Protein AF-0000000087757256 (afdb_homodimer)

InterPro domains:
  IPR009453 IMP-specific 5-nucleotidase [PF06437] (31-368)
  IPR009453 IMP-specific 5-nucleotidase [PTHR28213] (2-375)
  IPR036412 HAD-like superfamily [SSF56784] (108-364)

Structure (mmCIF, N/CA/C/O backbone):
data_AF-0000000087757256-model_v1
#
loop_
_entity.id
_entity.type
_entity.pdbx_description
1 polymer "IMP-specific 5'-nucleotidase 1"
#
loop_
_atom_site.group_PDB
_atom_site.id
_atom_site.type_symbol
_atom_site.label_atom_id
_atom_site.label_alt_id
_atom_site.label_comp_id
_atom_site.label_asym_id
_atom_site.label_entity_id
_atom_site.label_seq_id
_atom_site.pdbx_PDB_ins_code
_atom_site.Cartn_x
_atom_site.Cartn_y
_atom_site.Cartn_z
_atom_site.occupancy
_atom_site.B_iso_or_equiv
_atom_site.auth_seq_id
_atom_site.auth_comp_id
_atom_site.auth_asym_id
_atom_site.auth_atom_id
_atom_site.pdbx_PDB_model_num
ATOM 1 N N . MET A 1 1 ? 1.697 1.967 -8.375 1 76.5 1 MET A N 1
ATOM 2 C CA . MET A 1 1 ? 2.645 1.286 -7.496 1 76.5 1 MET A CA 1
ATOM 3 C C . MET A 1 1 ? 3.314 0.121 -8.219 1 76.5 1 MET A C 1
ATOM 5 O O . MET A 1 1 ? 2.684 -0.554 -9.039 1 76.5 1 MET A O 1
ATOM 9 N N . LEU A 1 2 ? 4.492 -0.036 -7.902 1 82.75 2 LEU A N 1
ATOM 10 C CA . LEU A 1 2 ? 5.289 -1.054 -8.578 1 82.75 2 LEU A CA 1
ATOM 11 C C . LEU A 1 2 ? 4.734 -2.447 -8.312 1 82.75 2 LEU A C 1
ATOM 13 O O . LEU A 1 2 ? 4.957 -3.373 -9.094 1 82.75 2 LEU A O 1
ATOM 17 N N . LYS A 1 3 ? 3.896 -2.562 -7.285 1 86.88 3 LYS A N 1
ATOM 18 C CA . LYS A 1 3 ? 3.355 -3.869 -6.922 1 86.88 3 LYS A CA 1
ATOM 19 C C . LYS A 1 3 ? 1.972 -4.082 -7.527 1 86.88 3 LYS A C 1
ATOM 21 O O . LYS A 1 3 ? 1.362 -5.137 -7.344 1 86.88 3 LYS A O 1
ATOM 26 N N . GLU A 1 4 ? 1.447 -3.105 -8.211 1 88.75 4 GLU A N 1
ATOM 27 C CA . GLU A 1 4 ? 0.13 -3.16 -8.836 1 88.75 4 GLU A CA 1
ATOM 28 C C . GLU A 1 4 ? 0.219 -2.891 -10.336 1 88.75 4 GLU A C 1
ATOM 30 O O . GLU A 1 4 ? -0.291 -1.879 -10.82 1 88.75 4 GLU A O 1
ATOM 35 N N . GLU A 1 5 ? 0.772 -3.854 -11.031 1 91.31 5 GLU A N 1
ATOM 36 C CA . GLU A 1 5 ? 0.912 -3.75 -12.484 1 91.31 5 GLU A CA 1
ATOM 37 C C . GLU A 1 5 ? 0.372 -4.996 -13.18 1 91.31 5 GLU A C 1
ATOM 39 O O . GLU A 1 5 ? 0.891 -6.098 -12.977 1 91.31 5 GLU A O 1
ATOM 44 N N . ASP A 1 6 ? -0.643 -4.797 -13.953 1 94.62 6 ASP A N 1
ATOM 45 C CA . ASP A 1 6 ? -1.236 -5.859 -14.758 1 94.62 6 ASP A CA 1
ATOM 46 C C . ASP A 1 6 ? -1.97 -5.285 -15.969 1 94.62 6 ASP A C 1
ATOM 48 O O . ASP A 1 6 ? -2.92 -4.516 -15.812 1 94.62 6 ASP A O 1
ATOM 52 N N . PRO A 1 7 ? -1.624 -5.676 -17.172 1 94.12 7 PRO A N 1
ATOM 53 C CA . PRO A 1 7 ? -2.186 -5.055 -18.375 1 94.12 7 PRO A CA 1
ATOM 54 C C . PRO A 1 7 ? -3.701 -5.211 -18.469 1 94.12 7 PRO A C 1
ATOM 56 O O . PRO A 1 7 ? -4.391 -4.301 -18.938 1 94.12 7 PRO A O 1
ATOM 59 N N . LEU A 1 8 ? -4.238 -6.312 -18.062 1 96.31 8 LEU A N 1
ATOM 60 C CA . LEU A 1 8 ? -5.68 -6.531 -18.156 1 96.31 8 LEU A CA 1
ATOM 61 C C . LEU A 1 8 ? -6.418 -5.656 -17.141 1 96.31 8 LEU A C 1
ATOM 63 O O . LEU A 1 8 ? -7.41 -5.008 -17.484 1 96.31 8 LEU A O 1
ATOM 67 N N . ILE A 1 9 ? -5.961 -5.637 -15.906 1 96.75 9 ILE A N 1
ATOM 68 C CA . ILE A 1 9 ? -6.59 -4.832 -14.867 1 96.75 9 ILE A CA 1
ATOM 69 C C . ILE A 1 9 ? -6.492 -3.354 -15.234 1 96.75 9 ILE A C 1
ATOM 71 O O . ILE A 1 9 ? -7.457 -2.604 -15.07 1 96.75 9 ILE A O 1
ATOM 75 N N . GLU A 1 10 ? -5.332 -2.988 -15.727 1 94.62 10 GLU A N 1
ATOM 76 C CA . GLU A 1 10 ? -5.121 -1.604 -16.141 1 94.62 10 GLU A CA 1
ATOM 77 C C . GLU A 1 10 ? -6.047 -1.22 -17.281 1 94.62 10 GLU A C 1
ATOM 79 O O . GLU A 1 10 ? -6.574 -0.106 -17.312 1 94.62 10 GLU A O 1
ATOM 84 N N . LEU A 1 11 ? -6.234 -2.098 -18.234 1 94.75 11 LEU A N 1
ATOM 85 C CA . LEU A 1 11 ? -7.145 -1.856 -19.359 1 94.75 11 LEU A CA 1
ATOM 86 C C . LEU A 1 11 ? -8.57 -1.649 -18.859 1 94.75 11 LEU A C 1
ATOM 88 O O . LEU A 1 11 ? -9.258 -0.721 -19.297 1 94.75 11 LEU A O 1
ATOM 92 N N . ILE A 1 12 ? -9.023 -2.494 -17.953 1 96.06 12 ILE A N 1
ATOM 93 C CA . ILE A 1 12 ? -10.375 -2.41 -17.406 1 96.06 12 ILE A CA 1
ATOM 94 C C . ILE A 1 12 ? -10.555 -1.072 -16.688 1 96.06 12 ILE A C 1
ATOM 96 O O . ILE A 1 12 ? -11.555 -0.381 -16.906 1 96.06 12 ILE A O 1
ATOM 100 N N . ARG A 1 13 ? -9.609 -0.744 -15.906 1 94.06 13 ARG A N 1
ATOM 101 C CA . ARG A 1 13 ? -9.68 0.512 -15.164 1 94.06 13 ARG A CA 1
ATOM 102 C C . ARG A 1 13 ? -9.719 1.705 -16.109 1 94.06 13 ARG A C 1
ATOM 104 O O . ARG A 1 13 ? -10.461 2.664 -15.883 1 94.06 13 ARG A O 1
ATOM 111 N N . GLU A 1 14 ? -8.898 1.654 -17.156 1 92.06 14 GLU A N 1
ATOM 112 C CA . GLU A 1 14 ? -8.852 2.729 -18.141 1 92.06 14 GLU A CA 1
ATOM 113 C C . GLU A 1 14 ? -10.203 2.898 -18.828 1 92.06 14 GLU A C 1
ATOM 115 O O . GLU A 1 14 ? -10.648 4.023 -19.047 1 92.06 14 GLU A O 1
ATOM 120 N N . TRP A 1 15 ? -10.766 1.823 -19.156 1 93 15 TRP A N 1
ATOM 121 C CA . TRP A 1 15 ? -12.039 1.865 -19.859 1 93 15 TRP A CA 1
ATOM 122 C C . TRP A 1 15 ? -13.148 2.365 -18.938 1 93 15 TRP A C 1
ATOM 124 O O . TRP A 1 15 ? -14.102 3.004 -19.406 1 93 15 TRP A O 1
ATOM 134 N N . ILE A 1 16 ? -13.031 2.137 -17.656 1 92.5 16 ILE A N 1
ATOM 135 C CA . ILE A 1 16 ? -14.016 2.602 -16.688 1 92.5 16 ILE A CA 1
ATOM 136 C C . ILE A 1 16 ? -13.859 4.105 -16.484 1 92.5 16 ILE A C 1
ATOM 138 O O . ILE A 1 16 ? -14.852 4.836 -16.422 1 92.5 16 ILE A O 1
ATOM 142 N N . MET A 1 17 ? -12.609 4.539 -16.359 1 87 17 MET A N 1
ATOM 143 C CA . MET A 1 17 ? -12.336 5.934 -16.031 1 87 17 MET A CA 1
ATOM 144 C C . MET A 1 17 ? -12.5 6.82 -17.25 1 87 17 MET A C 1
ATOM 146 O O . MET A 1 17 ? -12.844 8 -17.141 1 87 17 MET A O 1
ATOM 150 N N . ALA A 1 18 ? -11.898 6.508 -18.375 1 74.5 18 ALA A N 1
ATOM 151 C CA . ALA A 1 18 ? -12.039 7.281 -19.609 1 74.5 18 ALA A CA 1
ATOM 152 C C . ALA A 1 18 ? -12.883 6.531 -20.625 1 74.5 18 ALA A C 1
ATOM 154 O O . ALA A 1 18 ? -12.453 5.516 -21.188 1 74.5 18 ALA A O 1
ATOM 155 N N . PRO A 1 19 ? -14.148 6.758 -20.641 1 54.19 19 PRO A N 1
ATOM 156 C CA . PRO A 1 19 ? -14.953 5.941 -21.547 1 54.19 19 PRO A CA 1
ATOM 157 C C . PRO A 1 19 ? -14.359 5.863 -22.953 1 54.19 19 PRO A C 1
ATOM 159 O O . PRO A 1 19 ? -13.703 6.809 -23.391 1 54.19 19 PRO A O 1
ATOM 162 N N . ILE A 1 20 ? -14.172 4.633 -23.5 1 50.84 20 ILE A N 1
ATOM 163 C CA . ILE A 1 20 ? -13.523 4.254 -24.75 1 50.84 20 ILE A CA 1
ATOM 164 C C . ILE A 1 20 ? -13.672 5.383 -25.766 1 50.84 20 ILE A C 1
ATOM 166 O O . ILE A 1 20 ? -12.688 5.828 -26.359 1 50.84 20 ILE A O 1
ATOM 170 N N . ASP A 1 21 ? -14.555 5.316 -26.719 1 45.75 21 ASP A N 1
ATOM 171 C CA . ASP A 1 21 ? -14.719 6.203 -27.859 1 45.75 21 ASP A CA 1
ATOM 172 C C . ASP A 1 21 ? -15.5 7.461 -27.484 1 45.75 21 ASP A C 1
ATOM 174 O O . ASP A 1 21 ? -16.734 7.441 -27.422 1 45.75 21 ASP A O 1
ATOM 178 N N . GLU A 1 22 ? -14.805 8.391 -26.875 1 46.22 22 GLU A N 1
ATOM 179 C CA . GLU A 1 22 ? -15.469 9.688 -26.734 1 46.22 22 GLU A CA 1
ATOM 180 C C . GLU A 1 22 ? -16.156 10.094 -28.031 1 46.22 22 GLU A C 1
ATOM 182 O O . GLU A 1 22 ? -17.172 10.789 -28 1 46.22 22 GLU A O 1
ATOM 187 N N . SER A 1 23 ? -15.516 9.844 -29.141 1 44.19 23 SER A N 1
ATOM 188 C CA . SER A 1 23 ? -16.141 10.312 -30.375 1 44.19 23 SER A CA 1
ATOM 189 C C . SER A 1 23 ? -17.578 9.805 -30.484 1 44.19 23 SER A C 1
ATOM 191 O O . SER A 1 23 ? -18.375 10.352 -31.25 1 44.19 23 SER A O 1
ATOM 193 N N . ALA A 1 24 ? -17.688 8.57 -30.062 1 40.72 24 ALA A N 1
ATOM 194 C CA . ALA A 1 24 ? -19.031 8.055 -30.312 1 40.72 24 ALA A CA 1
ATOM 195 C C . ALA A 1 24 ? -20 8.469 -29.203 1 40.72 24 ALA A C 1
ATOM 197 O O . ALA A 1 24 ? -21.188 8.164 -29.281 1 40.72 24 ALA A O 1
ATOM 198 N N . GLY A 1 25 ? -19.578 9.156 -28.234 1 45.22 25 GLY A N 1
ATOM 199 C CA . GLY A 1 25 ? -20.5 9.609 -27.203 1 45.22 25 GLY A CA 1
ATOM 200 C C . GLY A 1 25 ? -20.922 8.508 -26.25 1 45.22 25 GLY A C 1
ATOM 201 O O . GLY A 1 25 ? -21.828 8.695 -25.438 1 45.22 25 GLY A O 1
ATOM 202 N N . LEU A 1 26 ? -20.641 7.289 -26.531 1 48.38 26 LEU A N 1
ATOM 203 C CA . LEU A 1 26 ? -21.266 6.242 -25.734 1 48.38 26 LEU A CA 1
ATOM 204 C C . LEU A 1 26 ? -20.406 5.914 -24.516 1 48.38 26 LEU A C 1
ATOM 206 O O . LEU A 1 26 ? -19.312 5.379 -24.641 1 48.38 26 LEU A O 1
ATOM 210 N N . GLN A 1 27 ? -20.453 6.633 -23.359 1 62.16 27 GLN A N 1
ATOM 211 C CA . GLN A 1 27 ? -19.812 6.309 -22.078 1 62.16 27 GLN A CA 1
ATOM 212 C C . GLN A 1 27 ? -20.375 5.004 -21.516 1 62.16 27 GLN A C 1
ATOM 214 O O . GLN A 1 27 ? -21.562 4.91 -21.188 1 62.16 27 GLN A O 1
ATOM 219 N N . LEU A 1 28 ? -19.5 3.939 -21.641 1 77.75 28 LEU A N 1
ATOM 220 C CA . LEU A 1 28 ? -19.922 2.672 -21.062 1 77.75 28 LEU A CA 1
ATOM 221 C C . LEU A 1 28 ? -19.984 2.77 -19.531 1 77.75 28 LEU A C 1
ATOM 223 O O . LEU A 1 28 ? -19.172 3.457 -18.922 1 77.75 28 LEU A O 1
ATOM 227 N N . THR A 1 29 ? -21.016 2.219 -19.078 1 86.62 29 THR A N 1
ATOM 228 C CA . THR A 1 29 ? -21.109 2.066 -17.625 1 86.62 29 THR A CA 1
ATOM 229 C C . THR A 1 29 ? -20.094 1.041 -17.125 1 86.62 29 THR A C 1
ATOM 231 O O . THR A 1 29 ? -19.516 0.292 -17.922 1 86.62 29 THR A O 1
ATOM 234 N N . ILE A 1 30 ? -19.812 1.044 -15.914 1 91.69 30 ILE A N 1
ATOM 235 C CA . ILE A 1 30 ? -18.891 0.099 -15.281 1 91.69 30 ILE A CA 1
ATOM 236 C C . ILE A 1 30 ? -19.312 -1.329 -15.633 1 91.69 30 ILE A C 1
ATOM 238 O O . ILE A 1 30 ? -18.469 -2.143 -16.031 1 91.69 30 ILE A O 1
ATOM 242 N N . MET A 1 31 ? -20.641 -1.58 -15.57 1 93 31 MET A N 1
ATOM 243 C CA . MET A 1 31 ? -21.156 -2.92 -15.844 1 93 31 MET A CA 1
ATOM 244 C C . MET A 1 31 ? -20.953 -3.295 -17.312 1 93 31 MET A C 1
ATOM 246 O O . MET A 1 31 ? -20.641 -4.445 -17.625 1 93 31 MET A O 1
ATOM 250 N N . GLU A 1 32 ? -21.094 -2.363 -18.156 1 93.75 32 GLU A N 1
ATOM 251 C CA . GLU A 1 32 ? -20.906 -2.611 -19.594 1 93.75 32 GLU A CA 1
ATOM 252 C C . GLU A 1 32 ? -19.453 -2.912 -19.906 1 93.75 32 GLU A C 1
ATOM 254 O O . GLU A 1 32 ? -19.156 -3.715 -20.797 1 93.75 32 GLU A O 1
ATOM 259 N N . VAL A 1 33 ? -18.578 -2.225 -19.25 1 95.19 33 VAL A N 1
ATOM 260 C CA . VAL A 1 33 ? -17.156 -2.494 -19.438 1 95.19 33 VAL A CA 1
ATOM 261 C C . VAL A 1 33 ? -16.844 -3.941 -19.062 1 95.19 33 VAL A C 1
ATOM 263 O O . VAL A 1 33 ? -16.203 -4.664 -19.828 1 95.19 33 VAL A O 1
ATOM 266 N N . PHE A 1 34 ? -17.359 -4.406 -17.953 1 97.25 34 PHE A N 1
ATOM 267 C CA . PHE A 1 34 ? -17.109 -5.773 -17.516 1 97.25 34 PHE A CA 1
ATOM 268 C C . PHE A 1 34 ? -17.734 -6.773 -18.469 1 97.25 34 PHE A C 1
ATOM 270 O O . PHE A 1 34 ? -17.172 -7.84 -18.734 1 97.25 34 PHE A O 1
ATOM 277 N N . ALA A 1 35 ? -18.938 -6.445 -18.969 1 97.19 35 ALA A N 1
ATOM 278 C CA . ALA A 1 35 ? -19.594 -7.316 -19.953 1 97.19 35 ALA A CA 1
ATOM 279 C C . ALA A 1 35 ? -18.75 -7.445 -21.219 1 97.19 35 ALA A C 1
ATOM 281 O O . ALA A 1 35 ? -18.609 -8.539 -21.766 1 97.19 35 ALA A O 1
ATOM 282 N N . LEU A 1 36 ? -18.266 -6.309 -21.656 1 96.25 36 LEU A N 1
ATOM 283 C CA . LEU A 1 36 ? -17.406 -6.305 -22.828 1 96.25 36 LEU A CA 1
ATOM 284 C C . LEU A 1 36 ? -16.141 -7.113 -22.594 1 96.25 36 LEU A C 1
ATOM 286 O O . LEU A 1 36 ? -15.711 -7.883 -23.453 1 96.25 36 LEU A O 1
ATOM 290 N N . VAL A 1 37 ? -15.5 -6.949 -21.5 1 97 37 VAL A N 1
ATOM 291 C CA . VAL A 1 37 ? -14.273 -7.656 -21.141 1 97 37 VAL A CA 1
ATOM 292 C C . VAL A 1 37 ? -14.547 -9.156 -21.078 1 97 37 VAL A C 1
ATOM 294 O O . VAL A 1 37 ? -13.727 -9.969 -21.516 1 97 37 VAL A O 1
ATOM 297 N N . GLU A 1 38 ? -15.672 -9.523 -20.438 1 98.12 38 GLU A N 1
ATOM 298 C CA . GLU A 1 38 ? -16.062 -10.93 -20.406 1 98.12 38 GLU A CA 1
ATOM 299 C C . GLU A 1 38 ? -16.094 -11.523 -21.812 1 98.12 38 GLU A C 1
ATOM 301 O O . GLU A 1 38 ? -15.562 -12.609 -22.047 1 98.12 38 GLU A O 1
ATOM 306 N N . GLU A 1 39 ? -16.75 -10.789 -22.703 1 97.56 39 GLU A N 1
ATOM 307 C CA . GLU A 1 39 ? -16.844 -11.242 -24.094 1 97.56 39 GLU A CA 1
ATOM 308 C C . GLU A 1 39 ? -15.453 -11.422 -24.703 1 97.56 39 GLU A C 1
ATOM 310 O O . GLU A 1 39 ? -15.18 -12.438 -25.328 1 97.56 39 GLU A O 1
ATOM 315 N N . MET A 1 40 ? -14.625 -10.523 -24.469 1 96.94 40 MET A N 1
ATOM 316 C CA . MET A 1 40 ? -13.289 -10.555 -25.062 1 96.94 40 MET A CA 1
ATOM 317 C C . MET A 1 40 ? -12.461 -11.68 -24.453 1 96.94 40 MET A C 1
ATOM 319 O O . MET A 1 40 ? -11.727 -12.359 -25.172 1 96.94 40 MET A O 1
ATOM 323 N N . ILE A 1 41 ? -12.539 -11.906 -23.156 1 97.38 41 ILE A N 1
ATOM 324 C CA . ILE A 1 41 ? -11.82 -12.984 -22.484 1 97.38 41 ILE A CA 1
ATOM 325 C C . ILE A 1 41 ? -12.273 -14.328 -23.047 1 97.38 41 ILE A C 1
ATOM 327 O O . ILE A 1 41 ? -11.445 -15.18 -23.391 1 97.38 41 ILE A O 1
ATOM 331 N N . ASN A 1 42 ? -13.562 -14.5 -23.156 1 97.62 42 ASN A N 1
ATOM 332 C CA . ASN A 1 42 ? -14.102 -15.781 -23.594 1 97.62 42 ASN A CA 1
ATOM 333 C C . ASN A 1 42 ? -13.812 -16.047 -25.062 1 97.62 42 ASN A C 1
ATOM 335 O O . ASN A 1 42 ? -13.617 -17.188 -25.469 1 97.62 42 ASN A O 1
ATOM 339 N N . GLU A 1 43 ? -13.773 -14.984 -25.844 1 96.81 43 GLU A N 1
ATOM 340 C CA . GLU A 1 43 ? -13.297 -15.125 -27.219 1 96.81 43 GLU A CA 1
ATOM 341 C C . GLU A 1 43 ? -11.836 -15.562 -27.25 1 96.81 43 GLU A C 1
ATOM 343 O O . GLU A 1 43 ? -11.453 -16.406 -28.062 1 96.81 43 GLU A O 1
ATOM 348 N N . HIS A 1 44 ? -11.055 -15.023 -26.406 1 96 44 HIS A N 1
ATOM 349 C CA . HIS A 1 44 ? -9.633 -15.328 -26.328 1 96 44 HIS A CA 1
ATOM 350 C C . HIS A 1 44 ? -9.398 -16.797 -25.969 1 96 44 HIS A C 1
ATOM 352 O O . HIS A 1 44 ? -8.461 -17.422 -26.469 1 96 44 HIS A O 1
ATOM 358 N N . VAL A 1 45 ? -10.227 -17.297 -25.062 1 94.94 45 VAL A N 1
ATOM 359 C CA . VAL A 1 45 ? -10.125 -18.688 -24.641 1 94.94 45 VAL A CA 1
ATOM 360 C C . VAL A 1 45 ? -10.242 -19.609 -25.844 1 94.94 45 VAL A C 1
ATOM 362 O O . VAL A 1 45 ? -9.57 -20.641 -25.922 1 94.94 45 VAL A O 1
ATOM 365 N N . THR A 1 46 ? -11.047 -19.203 -26.859 1 93 46 THR A N 1
ATOM 366 C CA . THR A 1 46 ? -11.281 -20.031 -28.031 1 93 46 THR A CA 1
ATOM 367 C C . THR A 1 46 ? -10.398 -19.594 -29.188 1 93 46 THR A C 1
ATOM 369 O O . THR A 1 46 ? -10.609 -20.016 -30.328 1 93 46 THR A O 1
ATOM 372 N N . GLY A 1 47 ? -9.477 -18.656 -28.969 1 90.25 47 GLY A N 1
ATOM 373 C CA . GLY A 1 47 ? -8.5 -18.281 -29.984 1 90.25 47 GLY A CA 1
ATOM 374 C C . GLY A 1 47 ? -8.852 -16.984 -30.703 1 90.25 47 GLY A C 1
ATOM 375 O O . GLY A 1 47 ? -8.25 -16.656 -31.719 1 90.25 47 GLY A O 1
ATOM 376 N N . GLY A 1 48 ? -9.797 -16.188 -30.203 1 89.81 48 GLY A N 1
ATOM 377 C CA . GLY A 1 48 ? -10.172 -14.906 -30.797 1 89.81 48 GLY A CA 1
ATOM 378 C C . GLY A 1 48 ? -9.109 -13.836 -30.625 1 89.81 48 GLY A C 1
ATOM 379 O O . GLY A 1 48 ? -8.398 -13.805 -29.609 1 89.81 48 GLY A O 1
ATOM 380 N N . PRO A 1 49 ? -9.078 -12.898 -31.5 1 91.12 49 PRO A N 1
ATOM 381 C CA . PRO A 1 49 ? -7.965 -11.945 -31.547 1 91.12 49 PRO A CA 1
ATOM 382 C C . PRO A 1 49 ? -8.266 -10.656 -30.781 1 91.12 49 PRO A C 1
ATOM 384 O O . PRO A 1 49 ? -7.359 -9.852 -30.531 1 91.12 49 PRO A O 1
ATOM 387 N N . ARG A 1 50 ? -9.461 -10.266 -30.406 1 92.88 50 ARG A N 1
ATOM 388 C CA . ARG A 1 50 ? -9.859 -8.945 -29.938 1 92.88 50 ARG A CA 1
ATOM 389 C C . ARG A 1 50 ? -9.055 -8.539 -28.703 1 92.88 50 ARG A C 1
ATOM 391 O O . ARG A 1 50 ? -8.57 -7.41 -28.609 1 92.88 50 ARG A O 1
ATOM 398 N N . LEU A 1 51 ? -8.914 -9.484 -27.734 1 94.81 51 LEU A N 1
ATOM 399 C CA . LEU A 1 51 ? -8.18 -9.164 -26.516 1 94.81 51 LEU A CA 1
ATOM 400 C C . LEU A 1 51 ? -6.707 -8.891 -26.828 1 94.81 51 LEU A C 1
ATOM 402 O O . LEU A 1 51 ? -6.102 -7.992 -26.234 1 94.81 51 LEU A O 1
ATOM 406 N N . LYS A 1 52 ? -6.152 -9.562 -27.781 1 94.25 52 LYS A N 1
ATOM 407 C CA . LYS A 1 52 ? -4.754 -9.406 -28.172 1 94.25 52 LYS A CA 1
ATOM 408 C C . LYS A 1 52 ? -4.516 -8.055 -28.828 1 94.25 52 LYS A C 1
ATOM 410 O O . LYS A 1 52 ? -3.396 -7.539 -28.812 1 94.25 52 LYS A O 1
ATOM 415 N N . LYS A 1 53 ? -5.539 -7.535 -29.453 1 94.38 53 LYS A N 1
ATOM 416 C CA . LYS A 1 53 ? -5.434 -6.203 -30.047 1 94.38 53 LYS A CA 1
ATOM 417 C C . LYS A 1 53 ? -5.137 -5.152 -28.984 1 94.38 53 LYS A C 1
ATOM 419 O O . LYS A 1 53 ? -4.391 -4.203 -29.234 1 94.38 53 LYS A O 1
ATOM 424 N N . TYR A 1 54 ? -5.73 -5.312 -27.812 1 93.38 54 TYR A N 1
ATOM 425 C CA . TYR A 1 54 ? -5.566 -4.332 -26.75 1 93.38 54 TYR A CA 1
ATOM 426 C C . TYR A 1 54 ? -4.406 -4.711 -25.828 1 93.38 54 TYR A C 1
ATOM 428 O O . TYR A 1 54 ? -3.762 -3.84 -25.25 1 93.38 54 TYR A O 1
ATOM 436 N N . ILE A 1 55 ? -4.234 -5.996 -25.672 1 95.31 55 ILE A N 1
ATOM 437 C CA . ILE A 1 55 ? -3.143 -6.516 -24.844 1 95.31 55 ILE A CA 1
ATOM 438 C C . ILE A 1 55 ? -2.328 -7.527 -25.656 1 95.31 55 ILE A C 1
ATOM 440 O O . ILE A 1 55 ? -2.504 -8.734 -25.5 1 95.31 55 ILE A O 1
ATOM 444 N N . PRO A 1 56 ? -1.43 -7.141 -26.375 1 92.38 56 PRO A N 1
ATOM 445 C CA . PRO A 1 56 ? -0.71 -8.016 -27.312 1 92.38 56 PRO A CA 1
ATOM 446 C C . PRO A 1 56 ? 0.006 -9.164 -26.609 1 92.38 56 PRO A C 1
ATOM 448 O O . PRO A 1 56 ? 0.094 -10.266 -27.156 1 92.38 56 PRO A O 1
ATOM 451 N N . LYS A 1 57 ? 0.467 -8.961 -25.344 1 88.19 57 LYS A N 1
ATOM 452 C CA . LYS A 1 57 ? 1.23 -9.992 -24.656 1 88.19 57 LYS A CA 1
ATOM 453 C C . LYS A 1 57 ? 0.37 -10.719 -23.625 1 88.19 57 LYS A C 1
ATOM 455 O O . LYS A 1 57 ? 0.884 -11.227 -22.625 1 88.19 57 LYS A O 1
ATOM 460 N N . VAL A 1 58 ? -0.917 -10.648 -23.906 1 91 58 VAL A N 1
ATOM 461 C CA . VAL A 1 58 ? -1.82 -11.32 -22.984 1 91 58 VAL A CA 1
ATOM 462 C C . VAL A 1 58 ? -1.516 -12.82 -22.953 1 91 58 VAL A C 1
ATOM 464 O O . VAL A 1 58 ? -1.242 -13.422 -23.984 1 91 58 VAL A O 1
ATOM 467 N N . ARG A 1 59 ? -1.493 -13.367 -21.766 1 88 59 ARG A N 1
ATOM 468 C CA . ARG A 1 59 ? -1.149 -14.773 -21.562 1 88 59 ARG A CA 1
ATOM 469 C C . ARG A 1 59 ? -2.379 -15.664 -21.703 1 88 59 ARG A C 1
ATOM 471 O O . ARG A 1 59 ? -3.469 -15.18 -22.016 1 88 59 ARG A O 1
ATOM 478 N N . SER A 1 60 ? -2.162 -16.906 -21.531 1 89.25 60 SER A N 1
ATOM 479 C CA . SER A 1 60 ? -3.217 -17.891 -21.75 1 89.25 60 SER A CA 1
ATOM 480 C C . SER A 1 60 ? -4.309 -17.781 -20.703 1 89.25 60 SER A C 1
ATOM 482 O O . SER A 1 60 ? -4.027 -17.484 -19.531 1 89.25 60 SER A O 1
ATOM 484 N N . ILE A 1 61 ? -5.504 -17.906 -21.125 1 94.38 61 ILE A N 1
ATOM 485 C CA . ILE A 1 61 ? -6.668 -18.094 -20.266 1 94.38 61 ILE A CA 1
ATOM 486 C C . ILE A 1 61 ? -7.305 -19.453 -20.578 1 94.38 61 ILE A C 1
ATOM 488 O O . ILE A 1 61 ? -7.703 -19.719 -21.703 1 94.38 61 ILE A O 1
ATOM 492 N N . PHE A 1 62 ? -7.438 -20.266 -19.609 1 96.12 62 PHE A N 1
ATOM 493 C CA . PHE A 1 62 ? -7.652 -21.688 -19.844 1 96.12 62 PHE A CA 1
ATOM 494 C C . PHE A 1 62 ? -9.133 -22.031 -19.766 1 96.12 62 PHE A C 1
ATOM 496 O O . PHE A 1 62 ? -9.555 -23.094 -20.203 1 96.12 62 PHE A O 1
ATOM 503 N N . VAL A 1 63 ? -9.883 -21.172 -19.125 1 96.38 63 VAL A N 1
ATOM 504 C CA . VAL A 1 63 ? -11.305 -21.422 -18.953 1 96.38 63 VAL A CA 1
ATOM 505 C C . VAL A 1 63 ? -12.094 -20.141 -19.203 1 96.38 63 VAL A C 1
ATOM 507 O O . VAL A 1 63 ? -11.633 -19.047 -18.875 1 96.38 63 VAL A O 1
ATOM 510 N N . PRO A 1 64 ? -13.266 -20.328 -19.844 1 97 64 PRO A N 1
ATOM 511 C CA . PRO A 1 64 ? -14.109 -19.141 -19.938 1 97 64 PRO A CA 1
ATOM 512 C C . PRO A 1 64 ? -14.508 -18.594 -18.562 1 97 64 PRO A C 1
ATOM 514 O O . PRO A 1 64 ? -14.719 -19.359 -17.625 1 97 64 PRO A O 1
ATOM 517 N N . LEU A 1 65 ? -14.633 -17.344 -18.5 1 98 65 LEU A N 1
ATOM 518 C CA . LEU A 1 65 ? -14.984 -16.688 -17.234 1 98 65 LEU A CA 1
ATOM 519 C C . LEU A 1 65 ? -16.375 -16.078 -17.312 1 98 65 LEU A C 1
ATOM 521 O O . LEU A 1 65 ? -16.734 -15.469 -18.312 1 98 65 LEU A O 1
ATOM 525 N N . ARG A 1 66 ? -17.203 -16.359 -16.328 1 97.88 66 ARG A N 1
ATOM 526 C CA . ARG A 1 66 ? -18.422 -15.602 -16.125 1 97.88 66 ARG A CA 1
ATOM 527 C C . ARG A 1 66 ? -18.172 -14.359 -15.281 1 97.88 66 ARG A C 1
ATOM 529 O O . ARG A 1 66 ? -18.625 -14.273 -14.133 1 97.88 66 ARG A O 1
ATOM 536 N N . LEU A 1 67 ? -17.484 -13.438 -15.906 1 98.44 67 LEU A N 1
ATOM 537 C CA . LEU A 1 67 ? -17 -12.25 -15.211 1 98.44 67 LEU A CA 1
ATOM 538 C C . LEU A 1 67 ? -18.172 -11.453 -14.633 1 98.44 67 LEU A C 1
ATOM 540 O O . LEU A 1 67 ? -18.078 -10.953 -13.508 1 98.44 67 LEU A O 1
ATOM 544 N N . MET A 1 68 ? -19.25 -11.352 -15.352 1 98.31 68 MET A N 1
ATOM 545 C CA . MET A 1 68 ? -20.406 -10.578 -14.883 1 98.31 68 MET A CA 1
ATOM 546 C C . MET A 1 68 ? -21.016 -11.211 -13.641 1 98.31 68 MET A C 1
ATOM 548 O O . MET A 1 68 ? -21.516 -10.508 -12.758 1 98.31 68 MET A O 1
ATOM 552 N N . ASP A 1 69 ? -21 -12.516 -13.562 1 98.25 69 ASP A N 1
ATOM 553 C CA . ASP A 1 69 ? -21.438 -13.164 -12.336 1 98.25 69 ASP A CA 1
ATOM 554 C C . ASP A 1 69 ? -20.547 -12.766 -11.156 1 98.25 69 ASP A C 1
ATOM 556 O O . ASP A 1 69 ? -21.047 -12.492 -10.062 1 98.25 69 ASP A O 1
ATOM 560 N N . ALA A 1 70 ? -19.25 -12.82 -11.375 1 98.44 70 ALA A N 1
ATOM 561 C CA . ALA A 1 70 ? -18.312 -12.422 -10.336 1 98.44 70 ALA A CA 1
ATOM 562 C C . ALA A 1 70 ? -18.531 -10.969 -9.914 1 98.44 70 ALA A C 1
ATOM 564 O O . ALA A 1 70 ? -18.438 -10.641 -8.727 1 98.44 70 ALA A O 1
ATOM 565 N N . VAL A 1 71 ? -18.781 -10.094 -10.891 1 98.31 71 VAL A N 1
ATOM 566 C CA . VAL A 1 71 ? -19.062 -8.688 -10.625 1 98.31 71 VAL A CA 1
ATOM 567 C C . VAL A 1 71 ? -20.281 -8.578 -9.711 1 98.31 71 VAL A C 1
ATOM 569 O O . VAL A 1 71 ? -20.281 -7.805 -8.75 1 98.31 71 VAL A O 1
ATOM 572 N N . ARG A 1 72 ? -21.312 -9.32 -10.039 1 97.81 72 ARG A N 1
ATOM 573 C CA . ARG A 1 72 ? -22.547 -9.281 -9.242 1 97.81 72 ARG A CA 1
ATOM 574 C C . ARG A 1 72 ? -22.297 -9.797 -7.828 1 97.81 72 ARG A C 1
ATOM 576 O O . ARG A 1 72 ? -22.781 -9.219 -6.859 1 97.81 72 ARG A O 1
ATOM 583 N N . ILE A 1 73 ? -21.562 -10.844 -7.711 1 96.88 73 ILE A N 1
ATOM 584 C CA . ILE A 1 73 ? -21.219 -11.391 -6.398 1 96.88 73 ILE A CA 1
ATOM 585 C C . ILE A 1 73 ? -20.438 -10.352 -5.602 1 96.88 73 ILE A C 1
ATOM 587 O O . ILE A 1 73 ? -20.734 -10.094 -4.434 1 96.88 73 ILE A O 1
ATOM 591 N N . TYR A 1 74 ? -19.422 -9.812 -6.215 1 97.06 74 TYR A N 1
ATOM 592 C CA . TYR A 1 74 ? -18.594 -8.805 -5.543 1 97.06 74 TYR A CA 1
ATOM 593 C C . TYR A 1 74 ? -19.422 -7.594 -5.148 1 97.06 74 TYR A C 1
ATOM 595 O O . TYR A 1 74 ? -19.203 -6.996 -4.094 1 97.06 74 TYR A O 1
ATOM 603 N N . ASP A 1 75 ? -20.328 -7.211 -6 1 96.75 75 ASP A N 1
ATOM 604 C CA . ASP A 1 75 ? -21.172 -6.043 -5.762 1 96.75 75 ASP A CA 1
ATOM 605 C C . ASP A 1 75 ? -22.125 -6.281 -4.586 1 96.75 75 ASP A C 1
ATOM 607 O O . ASP A 1 75 ? -22.516 -5.336 -3.896 1 96.75 75 ASP A O 1
ATOM 611 N N . GLU A 1 76 ? -22.516 -7.484 -4.336 1 95 76 GLU A N 1
ATOM 612 C CA . GLU A 1 76 ? -23.422 -7.816 -3.24 1 95 76 GLU A CA 1
ATOM 613 C C . GLU A 1 76 ? -22.812 -7.453 -1.89 1 95 76 GLU A C 1
ATOM 615 O O . GLU A 1 76 ? -23.516 -7.016 -0.979 1 95 76 GLU A O 1
ATOM 620 N N . PHE A 1 77 ? -21.562 -7.57 -1.809 1 91.44 77 PHE A N 1
ATOM 621 C CA . PHE A 1 77 ? -21 -7.289 -0.493 1 91.44 77 PHE A CA 1
ATOM 622 C C . PHE A 1 77 ? -20.312 -5.926 -0.477 1 91.44 77 PHE A C 1
ATOM 624 O O . PHE A 1 77 ? -20.297 -5.242 0.548 1 91.44 77 PHE A O 1
ATOM 631 N N . SER A 1 78 ? -19.781 -5.504 -1.559 1 94.31 78 SER A N 1
ATOM 632 C CA . SER A 1 78 ? -19.031 -4.25 -1.577 1 94.31 78 SER A CA 1
ATOM 633 C C . SER A 1 78 ? -19.938 -3.072 -1.926 1 94.31 78 SER A C 1
ATOM 635 O O . SER A 1 78 ? -19.641 -1.928 -1.578 1 94.31 78 SER A O 1
ATOM 637 N N . HIS A 1 79 ? -21.016 -3.352 -2.764 1 96.5 79 HIS A N 1
ATOM 638 C CA . HIS A 1 79 ? -21.922 -2.332 -3.281 1 96.5 79 HIS A CA 1
ATOM 639 C C . HIS A 1 79 ? -21.156 -1.293 -4.105 1 96.5 79 HIS A C 1
ATOM 641 O O . HIS A 1 79 ? -21.531 -0.115 -4.109 1 96.5 79 HIS A O 1
ATOM 647 N N . PHE A 1 80 ? -20.094 -1.738 -4.785 1 96.62 80 PHE A N 1
ATOM 648 C CA . PHE A 1 80 ? -19.219 -0.793 -5.465 1 96.62 80 PHE A CA 1
ATOM 649 C C . PHE A 1 80 ? -19.922 -0.145 -6.645 1 96.62 80 PHE A C 1
ATOM 651 O O . PHE A 1 80 ? -19.594 0.971 -7.047 1 96.62 80 PHE A O 1
ATOM 658 N N . SER A 1 81 ? -20.938 -0.818 -7.242 1 94.62 81 SER A N 1
ATOM 659 C CA . SER A 1 81 ? -21.656 -0.296 -8.398 1 94.62 81 SER A CA 1
ATOM 660 C C . SER A 1 81 ? -22.484 0.934 -8.031 1 94.62 81 SER A C 1
ATOM 662 O O . SER A 1 81 ? -22.938 1.673 -8.914 1 94.62 81 SER A O 1
ATOM 664 N N . LYS A 1 82 ? -22.719 1.143 -6.746 1 96 82 LYS A N 1
ATOM 665 C CA . LYS A 1 82 ? -23.516 2.268 -6.281 1 96 82 LYS A CA 1
ATOM 666 C C . LYS A 1 82 ? -22.672 3.531 -6.145 1 96 82 LYS A C 1
ATOM 668 O O . LYS A 1 82 ? -23.219 4.629 -5.973 1 96 82 LYS A O 1
ATOM 673 N N . ARG A 1 83 ? -21.422 3.367 -6.207 1 96.44 83 ARG A N 1
ATOM 674 C CA . ARG A 1 83 ? -20.547 4.535 -6.102 1 96.44 83 ARG A CA 1
ATOM 675 C C . ARG A 1 83 ? -20.656 5.41 -7.348 1 96.44 83 ARG A C 1
ATOM 677 O O . ARG A 1 83 ? -20.719 4.898 -8.469 1 96.44 83 ARG A O 1
ATOM 684 N N . LYS A 1 84 ? -20.531 6.684 -7.137 1 94.44 84 LYS A N 1
ATOM 685 C CA . LYS A 1 84 ? -20.641 7.637 -8.234 1 94.44 84 LYS A CA 1
ATOM 686 C C . LYS A 1 84 ? -19.344 8.414 -8.422 1 94.44 84 LYS A C 1
ATOM 688 O O . LYS A 1 84 ? -19.078 8.93 -9.508 1 94.44 84 LYS A O 1
ATOM 693 N N . ARG A 1 85 ? -18.5 8.461 -7.395 1 94.31 85 ARG A N 1
ATOM 694 C CA . ARG A 1 85 ? -17.344 9.352 -7.43 1 94.31 85 ARG A CA 1
ATOM 695 C C . ARG A 1 85 ? -16.047 8.562 -7.32 1 94.31 85 ARG A C 1
ATOM 697 O O . ARG A 1 85 ? -14.969 9.094 -7.605 1 94.31 85 ARG A O 1
ATOM 704 N N . VAL A 1 86 ? -16.156 7.348 -6.918 1 95.44 86 VAL A N 1
ATOM 705 C CA . VAL A 1 86 ? -14.984 6.508 -6.742 1 95.44 86 VAL A CA 1
ATOM 706 C C . VAL A 1 86 ? -15.07 5.289 -7.656 1 95.44 86 VAL A C 1
ATOM 708 O O . VAL A 1 86 ? -15.93 4.422 -7.465 1 95.44 86 VAL A O 1
ATOM 711 N N . ALA A 1 87 ? -14.242 5.25 -8.633 1 94.5 87 ALA A N 1
ATOM 712 C CA . ALA A 1 87 ? -14.188 4.109 -9.539 1 94.5 87 ALA A CA 1
ATOM 713 C C . ALA A 1 87 ? -13.57 2.893 -8.859 1 94.5 87 ALA A C 1
ATOM 715 O O . ALA A 1 87 ? -12.859 3.027 -7.859 1 94.5 87 ALA A O 1
ATOM 716 N N . PRO A 1 88 ? -13.844 1.737 -9.398 1 95.62 88 PRO A N 1
ATOM 717 C CA . PRO A 1 88 ? -13.195 0.547 -8.844 1 95.62 88 PRO A CA 1
ATOM 718 C C . PRO A 1 88 ? -11.672 0.628 -8.891 1 95.62 88 PRO A C 1
ATOM 720 O O . PRO A 1 88 ? -11.109 1.085 -9.883 1 95.62 88 PRO A O 1
ATOM 723 N N . THR A 1 89 ? -11.047 0.257 -7.809 1 95.56 89 THR A N 1
ATOM 724 C CA . THR A 1 89 ? -9.594 0.289 -7.695 1 95.56 89 THR A CA 1
ATOM 725 C C . THR A 1 89 ? -8.977 -0.963 -8.312 1 95.56 89 THR A C 1
ATOM 727 O O . THR A 1 89 ? -9.688 -1.908 -8.656 1 95.56 89 THR A O 1
ATOM 730 N N . PHE A 1 90 ? -7.668 -0.97 -8.531 1 96.31 90 PHE A N 1
ATOM 731 C CA . PHE A 1 90 ? -6.91 -2.131 -8.984 1 96.31 90 PHE A CA 1
ATOM 732 C C . PHE A 1 90 ? -7.223 -3.35 -8.133 1 96.31 90 PHE A C 1
ATOM 734 O O . PHE A 1 90 ? -7.477 -4.438 -8.656 1 96.31 90 PHE A O 1
ATOM 741 N N . LYS A 1 91 ? -7.227 -3.135 -6.852 1 96.12 91 LYS A N 1
ATOM 742 C CA . LYS A 1 91 ? -7.477 -4.207 -5.891 1 96.12 91 LYS A CA 1
ATOM 743 C C . LYS A 1 91 ? -8.859 -4.812 -6.094 1 96.12 91 LYS A C 1
ATOM 745 O O . LYS A 1 91 ? -9.016 -6.035 -6.082 1 96.12 91 LYS A O 1
ATOM 750 N N . GLU A 1 92 ? -9.852 -3.979 -6.262 1 96.88 92 GLU A N 1
ATOM 751 C CA . GLU A 1 92 ? -11.219 -4.465 -6.422 1 96.88 92 GLU A CA 1
ATOM 752 C C . GLU A 1 92 ? -11.367 -5.273 -7.707 1 96.88 92 GLU A C 1
ATOM 754 O O . GLU A 1 92 ? -12.008 -6.324 -7.715 1 96.88 92 GLU A O 1
ATOM 759 N N . ILE A 1 93 ? -10.781 -4.77 -8.766 1 97.75 93 ILE A N 1
ATOM 760 C CA . ILE A 1 93 ? -10.852 -5.48 -10.039 1 97.75 93 ILE A CA 1
ATOM 761 C C . ILE A 1 93 ? -10.109 -6.812 -9.93 1 97.75 93 ILE A C 1
ATOM 763 O O . ILE A 1 93 ? -10.57 -7.832 -10.445 1 97.75 93 ILE A O 1
ATOM 767 N N . ARG A 1 94 ? -8.938 -6.785 -9.305 1 97.81 94 ARG A N 1
ATOM 768 C CA . ARG A 1 94 ? -8.195 -8.016 -9.055 1 97.81 94 ARG A CA 1
ATOM 769 C C . ARG A 1 94 ? -9.055 -9.039 -8.328 1 97.81 94 ARG A C 1
ATOM 771 O O . ARG A 1 94 ? -9.055 -10.219 -8.68 1 97.81 94 ARG A O 1
ATOM 778 N N . HIS A 1 95 ? -9.797 -8.609 -7.324 1 97.81 95 HIS A N 1
ATOM 779 C CA . HIS A 1 95 ? -10.672 -9.492 -6.559 1 97.81 95 HIS A CA 1
ATOM 780 C C . HIS A 1 95 ? -11.773 -10.07 -7.438 1 97.81 95 HIS A C 1
ATOM 782 O O . HIS A 1 95 ? -12.117 -11.25 -7.316 1 97.81 95 HIS A O 1
ATOM 788 N N . ILE A 1 96 ? -12.352 -9.234 -8.266 1 98.38 96 ILE A N 1
ATOM 789 C CA . ILE A 1 96 ? -13.422 -9.672 -9.164 1 98.38 96 ILE A CA 1
ATOM 790 C C . ILE A 1 96 ? -12.891 -10.742 -10.117 1 98.38 96 ILE A C 1
ATOM 792 O O . ILE A 1 96 ? -13.531 -11.773 -10.32 1 98.38 96 ILE A O 1
ATOM 796 N N . LEU A 1 97 ? -11.711 -10.492 -10.656 1 98.25 97 LEU A N 1
ATOM 797 C CA . LEU A 1 97 ? -11.094 -11.461 -11.547 1 98.25 97 LEU A CA 1
ATOM 798 C C . LEU A 1 97 ? -10.773 -12.758 -10.812 1 98.25 97 LEU A C 1
ATOM 800 O O . LEU A 1 97 ? -10.945 -13.852 -11.359 1 98.25 97 LEU A O 1
ATOM 804 N N . ASN A 1 98 ? -10.273 -12.648 -9.562 1 98.31 98 ASN A N 1
ATOM 805 C CA . ASN A 1 98 ? -10.039 -13.828 -8.742 1 98.31 98 ASN A CA 1
ATOM 806 C C . ASN A 1 98 ? -11.312 -14.641 -8.547 1 98.31 98 ASN A C 1
ATOM 808 O O . ASN A 1 98 ? -11.305 -15.867 -8.672 1 98.31 98 ASN A O 1
ATOM 812 N N . LEU A 1 99 ? -12.422 -13.945 -8.25 1 98.06 99 LEU A N 1
ATOM 813 C CA . LEU A 1 99 ? -13.711 -14.586 -8.031 1 98.06 99 LEU A CA 1
ATOM 814 C C . LEU A 1 99 ? -14.172 -15.328 -9.289 1 98.06 99 LEU A C 1
ATOM 816 O O . LEU A 1 99 ? -14.641 -16.469 -9.211 1 98.06 99 LEU A O 1
ATOM 820 N N . ALA A 1 100 ? -14.062 -14.656 -10.43 1 98.5 100 ALA A N 1
ATOM 821 C CA . ALA A 1 100 ? -14.453 -15.281 -11.688 1 98.5 100 ALA A CA 1
ATOM 822 C C . ALA A 1 100 ? -13.633 -16.531 -11.961 1 98.5 100 ALA A C 1
ATOM 824 O O . ALA A 1 100 ? -14.164 -17.547 -12.422 1 98.5 100 ALA A O 1
ATOM 825 N N . THR A 1 101 ? -12.383 -16.484 -11.641 1 98.12 101 THR A N 1
ATOM 826 C CA . THR A 1 101 ? -11.469 -17.578 -11.906 1 98.12 101 THR A CA 1
ATOM 827 C C . THR A 1 101 ? -11.812 -18.797 -11.047 1 98.12 101 THR A C 1
ATOM 829 O O . THR A 1 101 ? -11.914 -19.906 -11.547 1 98.12 101 THR A O 1
ATOM 832 N N . VAL A 1 102 ? -11.992 -18.547 -9.758 1 97.75 102 VAL A N 1
ATOM 833 C CA . VAL A 1 102 ? -12.242 -19.672 -8.875 1 97.75 102 VAL A CA 1
ATOM 834 C C . VAL A 1 102 ? -13.594 -20.312 -9.203 1 97.75 102 VAL A C 1
ATOM 836 O O . VAL A 1 102 ? -13.75 -21.531 -9.141 1 97.75 102 VAL A O 1
ATOM 839 N N . HIS A 1 103 ? -14.641 -19.5 -9.602 1 97.62 103 HIS A N 1
ATOM 840 C CA . HIS A 1 103 ? -15.93 -20.031 -10.023 1 97.62 103 HIS A CA 1
ATOM 841 C C . HIS A 1 103 ? -15.789 -20.891 -11.273 1 97.62 103 HIS A C 1
ATOM 843 O O . HIS A 1 103 ? -16.406 -21.953 -11.383 1 97.62 103 HIS A O 1
ATOM 849 N N . ALA A 1 104 ? -15.031 -20.422 -12.172 1 97.75 104 ALA A N 1
ATOM 850 C CA . ALA A 1 104 ? -14.883 -21.094 -13.461 1 97.75 104 ALA A CA 1
ATOM 851 C C . ALA A 1 104 ? -14.133 -22.422 -13.312 1 97.75 104 ALA A C 1
ATOM 853 O O . ALA A 1 104 ? -14.422 -23.391 -14.008 1 97.75 104 ALA A O 1
ATOM 854 N N . LEU A 1 105 ? -13.219 -22.484 -12.406 1 97.5 105 LEU A N 1
ATOM 855 C CA . LEU A 1 105 ? -12.305 -23.625 -12.312 1 97.5 105 LEU A CA 1
ATOM 856 C C . LEU A 1 105 ? -12.867 -24.688 -11.383 1 97.5 105 LEU A C 1
ATOM 858 O O . LEU A 1 105 ? -12.461 -25.859 -11.453 1 97.5 105 LEU A O 1
ATOM 862 N N . ALA A 1 106 ? -13.773 -24.375 -10.516 1 97.44 106 ALA A N 1
ATOM 863 C CA . ALA A 1 106 ? -14.242 -25.234 -9.422 1 97.44 106 ALA A CA 1
ATOM 864 C C . ALA A 1 106 ? -14.703 -26.578 -9.945 1 97.44 106 ALA A C 1
ATOM 866 O O . ALA A 1 106 ? -14.375 -27.625 -9.375 1 97.44 106 ALA A O 1
ATOM 867 N N . PRO A 1 107 ? -15.406 -26.641 -11.086 1 96 107 PRO A N 1
ATOM 868 C CA . PRO A 1 107 ? -15.945 -27.938 -11.516 1 96 107 PRO A CA 1
ATOM 869 C C . PRO A 1 107 ? -14.859 -28.891 -12.023 1 96 107 PRO A C 1
ATOM 871 O O . PRO A 1 107 ? -15.062 -30.109 -12.031 1 96 107 PRO A O 1
ATOM 874 N N . SER A 1 108 ? -13.703 -28.344 -12.391 1 96.5 108 SER A N 1
ATOM 875 C CA . SER A 1 108 ? -12.758 -29.203 -13.102 1 96.5 108 SER A CA 1
ATOM 876 C C . SER A 1 108 ? -11.422 -29.266 -12.375 1 96.5 108 SER A C 1
ATOM 878 O O . SER A 1 108 ? -10.531 -30.016 -12.766 1 96.5 108 SER A O 1
ATOM 880 N N . VAL A 1 109 ? -11.258 -28.594 -11.297 1 98.31 109 VAL A N 1
ATOM 881 C CA . VAL A 1 109 ? -9.953 -28.422 -10.68 1 98.31 109 VAL A CA 1
ATOM 882 C C . VAL A 1 109 ? -9.461 -29.766 -10.141 1 98.31 109 VAL A C 1
ATOM 884 O O . VAL A 1 109 ? -10.234 -30.531 -9.562 1 98.31 109 VAL A O 1
ATOM 887 N N . LYS A 1 110 ? -8.164 -30.016 -10.359 1 98.62 110 LYS A N 1
ATOM 888 C CA . LYS A 1 110 ? -7.551 -31.25 -9.875 1 98.62 110 LYS A CA 1
ATOM 889 C C . LYS A 1 110 ? -6.254 -30.969 -9.125 1 98.62 110 LYS A C 1
ATOM 891 O O . LYS A 1 110 ? -5.762 -31.812 -8.375 1 98.62 110 LYS A O 1
ATOM 896 N N . MET A 1 111 ? -5.695 -29.781 -9.297 1 98.88 111 MET A N 1
ATOM 897 C CA . MET A 1 111 ? -4.465 -29.406 -8.602 1 98.88 111 MET A CA 1
ATOM 898 C C . MET A 1 111 ? -4.453 -27.922 -8.273 1 98.88 111 MET A C 1
ATOM 900 O O . MET A 1 111 ? -4.82 -27.094 -9.117 1 98.88 111 MET A O 1
ATOM 904 N N . VAL A 1 112 ? -4.121 -27.562 -7.074 1 98.88 112 VAL A N 1
ATOM 905 C CA . VAL A 1 112 ? -3.912 -26.188 -6.625 1 98.88 112 VAL A CA 1
ATOM 906 C C . VAL A 1 112 ? -2.475 -26.031 -6.137 1 98.88 112 VAL A C 1
ATOM 908 O O . VAL A 1 112 ? -2.014 -26.781 -5.273 1 98.88 112 VAL A O 1
ATOM 911 N N . THR A 1 113 ? -1.761 -25.109 -6.707 1 98.88 113 THR A N 1
ATOM 912 C CA . THR A 1 113 ? -0.406 -24.812 -6.262 1 98.88 113 THR A CA 1
ATOM 913 C C . THR A 1 113 ? -0.35 -23.422 -5.617 1 98.88 113 THR A C 1
ATOM 915 O O . THR A 1 113 ? -1.095 -22.516 -6.004 1 98.88 113 THR A O 1
ATOM 918 N N . PHE A 1 114 ? 0.505 -23.266 -4.621 1 98.69 114 PHE A N 1
ATOM 919 C CA . PHE A 1 114 ? 0.652 -22.031 -3.877 1 98.69 114 PHE A CA 1
ATOM 920 C C . PHE A 1 114 ? 2.104 -21.562 -3.885 1 98.69 114 PHE A C 1
ATOM 922 O O . PHE A 1 114 ? 3.02 -22.359 -3.689 1 98.69 114 PHE A O 1
ATOM 929 N N . ASP A 1 115 ? 2.297 -20.234 -4.113 1 97.88 115 ASP A N 1
ATOM 930 C CA . ASP A 1 115 ? 3.535 -19.609 -3.662 1 97.88 115 ASP A CA 1
ATOM 931 C C . ASP A 1 115 ? 3.623 -19.594 -2.137 1 97.88 115 ASP A C 1
ATOM 933 O O . ASP A 1 115 ? 2.635 -19.875 -1.451 1 97.88 115 ASP A O 1
ATOM 937 N N . ALA A 1 116 ? 4.855 -19.391 -1.65 1 95.31 116 ALA A N 1
ATOM 938 C CA . ALA A 1 116 ? 5.051 -19.438 -0.204 1 95.31 116 ALA A CA 1
ATOM 939 C C . ALA A 1 116 ? 4.996 -18.047 0.408 1 95.31 116 ALA A C 1
ATOM 941 O O . ALA A 1 116 ? 3.955 -17.625 0.916 1 95.31 116 ALA A O 1
ATOM 942 N N . ASP A 1 117 ? 6.051 -17.219 0.187 1 93.62 117 ASP A N 1
ATOM 943 C CA . ASP A 1 117 ? 6.195 -15.906 0.793 1 93.62 117 ASP A CA 1
ATOM 944 C C . ASP A 1 117 ? 5.082 -14.961 0.34 1 93.62 117 ASP A C 1
ATOM 946 O O . ASP A 1 117 ? 4.859 -14.789 -0.86 1 93.62 117 ASP A O 1
ATOM 950 N N . ASP A 1 118 ? 4.379 -14.398 1.319 1 94.5 118 ASP A N 1
ATOM 951 C CA . ASP A 1 118 ? 3.322 -13.414 1.124 1 94.5 118 ASP A CA 1
ATOM 952 C C . ASP A 1 118 ? 2.094 -14.039 0.474 1 94.5 118 ASP A C 1
ATOM 954 O O . ASP A 1 118 ? 1.179 -13.336 0.047 1 94.5 118 ASP A O 1
ATOM 958 N N . THR A 1 119 ? 2.051 -15.398 0.404 1 96.94 119 THR A N 1
ATOM 959 C CA . THR A 1 119 ? 0.901 -16.125 -0.135 1 96.94 119 THR A CA 1
ATOM 960 C C . THR A 1 119 ? 0.289 -17.031 0.923 1 96.94 119 THR A C 1
ATOM 962 O O . THR A 1 119 ? -0.864 -16.844 1.319 1 96.94 119 THR A O 1
ATOM 965 N N . ILE A 1 120 ? 1.094 -17.906 1.501 1 96.38 120 ILE A N 1
ATOM 966 C CA . ILE A 1 120 ? 0.5 -18.781 2.512 1 96.38 120 ILE A CA 1
ATOM 967 C C . ILE A 1 120 ? 1.008 -18.375 3.896 1 96.38 120 ILE A C 1
ATOM 969 O O . ILE A 1 120 ? 0.419 -18.766 4.91 1 96.38 120 ILE A O 1
ATOM 973 N N . TYR A 1 121 ? 2.15 -17.703 3.984 1 94.5 121 TYR A N 1
ATOM 974 C CA . TYR A 1 121 ? 2.666 -17.078 5.195 1 94.5 121 TYR A CA 1
ATOM 975 C C . TYR A 1 121 ? 3.422 -15.789 4.859 1 94.5 121 TYR A C 1
ATOM 977 O O . TYR A 1 121 ? 3.703 -15.516 3.693 1 94.5 121 TYR A O 1
ATOM 985 N N . GLU A 1 122 ? 3.74 -14.969 5.812 1 90.56 122 GLU A N 1
ATOM 986 C CA . GLU A 1 122 ? 4.438 -13.711 5.598 1 90.56 122 GLU A CA 1
ATOM 987 C C . GLU A 1 122 ? 5.859 -13.938 5.094 1 90.56 122 GLU A C 1
ATOM 989 O O . GLU A 1 122 ? 6.449 -14.992 5.348 1 90.56 122 GLU A O 1
ATOM 994 N N . ASP A 1 123 ? 6.367 -12.914 4.477 1 86.38 123 ASP A N 1
ATOM 995 C CA . ASP A 1 123 ? 7.711 -12.977 3.912 1 86.38 123 ASP A CA 1
ATOM 996 C C . ASP A 1 123 ? 8.727 -13.398 4.969 1 86.38 123 ASP A C 1
ATOM 998 O O . ASP A 1 123 ? 8.836 -12.758 6.02 1 86.38 123 ASP A O 1
ATOM 1002 N N . GLY A 1 124 ? 9.453 -14.445 4.617 1 81.56 124 GLY A N 1
ATOM 1003 C CA . GLY A 1 124 ? 10.469 -14.945 5.523 1 81.56 124 GLY A CA 1
ATOM 1004 C C . GLY A 1 124 ? 9.898 -15.711 6.703 1 81.56 124 GLY A C 1
ATOM 1005 O O . GLY A 1 124 ? 10.633 -16.125 7.598 1 81.56 124 GLY A O 1
ATOM 1006 N N . GLY A 1 125 ? 8.617 -16.016 6.617 1 88.25 125 GLY A N 1
ATOM 1007 C CA . GLY A 1 125 ? 7.965 -16.625 7.766 1 88.25 125 GLY A CA 1
ATOM 1008 C C . GLY A 1 125 ? 7.812 -18.125 7.641 1 88.25 125 GLY A C 1
ATOM 1009 O O . GLY A 1 125 ? 8.57 -18.766 6.914 1 88.25 125 GLY A O 1
ATOM 1010 N N . THR A 1 126 ? 6.988 -18.625 8.562 1 92 126 THR A N 1
ATOM 1011 C CA . THR A 1 126 ? 6.605 -20.031 8.633 1 92 126 THR A CA 1
ATOM 1012 C C . THR A 1 126 ? 5.098 -20.172 8.82 1 92 126 THR A C 1
ATOM 1014 O O . THR A 1 126 ? 4.414 -19.219 9.172 1 92 126 THR A O 1
ATOM 1017 N N . ILE A 1 127 ? 4.676 -21.281 8.453 1 92.94 127 ILE A N 1
ATOM 1018 C CA . ILE A 1 127 ? 3.25 -21.516 8.648 1 92.94 127 ILE A CA 1
ATOM 1019 C C . ILE A 1 127 ? 3 -22.016 10.062 1 92.94 127 ILE A C 1
ATOM 1021 O O . ILE A 1 127 ? 3.58 -23.031 10.477 1 92.94 127 ILE A O 1
ATOM 1025 N N . SER A 1 128 ? 2.207 -21.344 10.781 1 87.12 128 SER A N 1
ATOM 1026 C CA . SER A 1 128 ? 1.922 -21.703 12.172 1 87.12 128 SER A CA 1
ATOM 1027 C C . SER A 1 128 ? 0.785 -22.719 12.258 1 87.12 128 SER A C 1
ATOM 1029 O O . SER A 1 128 ? 0.023 -22.875 11.305 1 87.12 128 SER A O 1
ATOM 1031 N N . ALA A 1 129 ? 0.651 -23.266 13.453 1 86.12 129 ALA A N 1
ATOM 1032 C CA . ALA A 1 129 ? -0.377 -24.266 13.695 1 86.12 129 ALA A CA 1
ATOM 1033 C C . ALA A 1 129 ? -1.771 -23.641 13.672 1 86.12 129 ALA A C 1
ATOM 1035 O O . ALA A 1 129 ? -2.764 -24.344 13.438 1 86.12 129 ALA A O 1
ATOM 1036 N N . ASP A 1 130 ? -1.812 -22.375 13.812 1 89 130 ASP A N 1
ATOM 1037 C CA . ASP A 1 130 ? -3.109 -21.703 13.883 1 89 130 ASP A CA 1
ATOM 1038 C C . ASP A 1 130 ? -3.457 -21.031 12.562 1 89 130 ASP A C 1
ATOM 1040 O O . ASP A 1 130 ? -4.473 -20.344 12.453 1 89 130 ASP A O 1
ATOM 1044 N N . SER A 1 131 ? -2.65 -21.281 11.641 1 92.5 131 SER A N 1
ATOM 1045 C CA . SER A 1 131 ? -2.893 -20.641 10.344 1 92.5 131 SER A CA 1
ATOM 1046 C C . SER A 1 131 ? -4.188 -21.156 9.719 1 92.5 131 SER A C 1
ATOM 1048 O O . SER A 1 131 ? -4.477 -22.344 9.75 1 92.5 131 SER A O 1
ATOM 1050 N N . GLU A 1 132 ? -4.953 -20.234 9.125 1 92.44 132 GLU A N 1
ATOM 1051 C CA . GLU A 1 132 ? -6.18 -20.578 8.406 1 92.44 132 GLU A CA 1
ATOM 1052 C C . GLU A 1 132 ? -5.883 -21.453 7.191 1 92.44 132 GLU A C 1
ATOM 1054 O O . GLU A 1 132 ? -6.746 -22.203 6.73 1 92.44 132 GLU A O 1
ATOM 1059 N N . MET A 1 133 ? -4.676 -21.438 6.742 1 94.69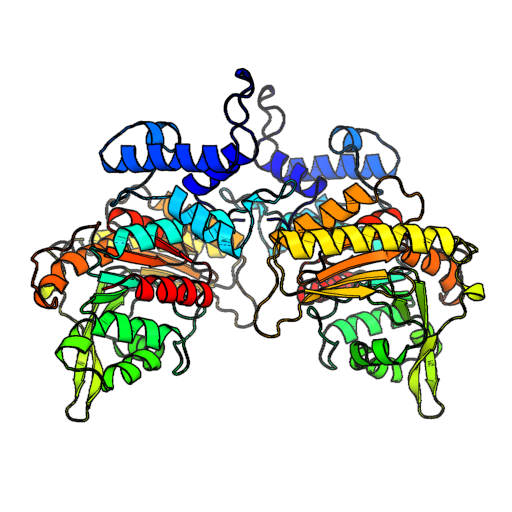 133 MET A N 1
ATOM 1060 C CA . MET A 1 133 ? -4.285 -22.172 5.543 1 94.69 133 MET A CA 1
ATOM 1061 C C . MET A 1 133 ? -4.266 -23.672 5.809 1 94.69 133 MET A C 1
ATOM 1063 O O . MET A 1 133 ? -4.367 -24.469 4.879 1 94.69 133 MET A O 1
ATOM 1067 N N . LEU A 1 134 ? -4.102 -24.047 7.043 1 95.69 134 LEU A N 1
ATOM 1068 C CA . LEU A 1 134 ? -4.086 -25.469 7.363 1 95.69 134 LEU A CA 1
ATOM 1069 C C . LEU A 1 134 ? -5.418 -26.125 7.012 1 95.69 134 LEU A C 1
ATOM 1071 O O . LEU A 1 134 ? -5.449 -27.172 6.375 1 95.69 134 LEU A O 1
ATOM 1075 N N . LYS A 1 135 ? -6.484 -25.422 7.406 1 95 135 LYS A N 1
ATOM 1076 C CA . LYS A 1 135 ? -7.812 -25.938 7.082 1 95 135 LYS A CA 1
ATOM 1077 C C . LYS A 1 135 ? -8.016 -26.016 5.57 1 95 135 LYS A C 1
ATOM 1079 O O . LYS A 1 135 ? -8.562 -27 5.066 1 95 135 LYS A O 1
ATOM 1084 N N . VAL A 1 136 ? -7.57 -25.016 4.867 1 96.94 136 VAL A N 1
ATOM 1085 C CA . VAL A 1 136 ? -7.719 -24.953 3.416 1 96.94 136 VAL A CA 1
ATOM 1086 C C . VAL A 1 136 ? -7.008 -26.125 2.762 1 96.94 136 VAL A C 1
ATOM 1088 O O . VAL A 1 136 ? -7.598 -26.844 1.948 1 96.94 136 VAL A O 1
ATOM 1091 N N . ILE A 1 137 ? -5.801 -26.375 3.123 1 97.12 137 ILE A N 1
ATOM 1092 C CA . ILE A 1 137 ? -4.98 -27.422 2.514 1 97.12 137 ILE A CA 1
ATOM 1093 C C . ILE A 1 137 ? -5.566 -28.797 2.83 1 97.12 137 ILE A C 1
ATOM 1095 O O . ILE A 1 137 ? -5.738 -29.625 1.936 1 97.12 137 ILE A O 1
ATOM 1099 N N . VAL A 1 138 ? -5.926 -28.984 4.082 1 97.25 138 VAL A N 1
ATOM 1100 C CA . VAL A 1 138 ? -6.469 -30.266 4.523 1 97.25 138 VAL A CA 1
ATOM 1101 C C . VAL A 1 138 ? -7.77 -30.562 3.777 1 97.25 138 VAL A C 1
ATOM 1103 O O . VAL A 1 138 ? -7.973 -31.672 3.285 1 97.25 138 VAL A O 1
ATOM 1106 N N . GLU A 1 139 ? -8.641 -29.594 3.658 1 97.62 139 GLU A N 1
ATOM 1107 C CA . GLU A 1 139 ? -9.93 -29.797 3.002 1 97.62 139 GLU A CA 1
ATOM 1108 C C . GLU A 1 139 ? -9.75 -30.062 1.512 1 97.62 139 GLU A C 1
ATOM 1110 O O . GLU A 1 139 ? -10.477 -30.875 0.936 1 97.62 139 GLU A O 1
ATOM 1115 N N . LEU A 1 140 ? -8.82 -29.391 0.863 1 98.25 140 LEU A N 1
ATOM 1116 C CA . LEU A 1 140 ? -8.531 -29.672 -0.542 1 98.25 140 LEU A CA 1
ATOM 1117 C C . LEU A 1 140 ? -8.078 -31.109 -0.739 1 98.25 140 LEU A C 1
ATOM 1119 O O . LEU A 1 140 ? -8.57 -31.797 -1.637 1 98.25 140 LEU A O 1
ATOM 1123 N N . LEU A 1 141 ? -7.211 -31.516 0.136 1 98.38 141 LEU A N 1
ATOM 1124 C CA . LEU A 1 141 ? -6.688 -32.875 0.047 1 98.38 141 LEU A CA 1
ATOM 1125 C C . LEU A 1 141 ? -7.793 -33.906 0.257 1 98.38 141 LEU A C 1
ATOM 1127 O O . LEU A 1 141 ? -7.852 -34.906 -0.446 1 98.38 141 LEU A O 1
ATOM 1131 N N . LYS A 1 142 ? -8.617 -33.656 1.21 1 97.44 142 LYS A N 1
ATOM 1132 C CA . LYS A 1 142 ? -9.734 -34.531 1.493 1 97.44 142 LYS A CA 1
ATOM 1133 C C . LYS A 1 142 ? -10.672 -34.656 0.293 1 97.44 142 LYS A C 1
ATOM 1135 O O . LYS A 1 142 ? -11.289 -35.688 0.067 1 97.44 142 LYS A O 1
ATOM 1140 N N . LYS A 1 143 ? -10.773 -33.656 -0.521 1 97.25 143 LYS A N 1
ATOM 1141 C CA . LYS A 1 143 ? -11.664 -33.625 -1.675 1 97.25 143 LYS A CA 1
ATOM 1142 C C . LYS A 1 143 ? -11 -34.219 -2.904 1 97.25 143 LYS A C 1
ATOM 1144 O O . LYS A 1 143 ? -11.562 -34.188 -4.004 1 97.25 143 LYS A O 1
ATOM 1149 N N . GLY A 1 144 ? -9.789 -34.719 -2.707 1 97.69 144 GLY A N 1
ATOM 1150 C CA . GLY A 1 144 ? -9.102 -35.438 -3.779 1 97.69 144 GLY A CA 1
ATOM 1151 C C . GLY A 1 144 ? -8.273 -34.5 -4.664 1 97.69 144 GLY A C 1
ATOM 1152 O O . GLY A 1 144 ? -7.848 -34.906 -5.75 1 97.69 144 GLY A O 1
ATOM 1153 N N . ILE A 1 145 ? -8.086 -33.281 -4.266 1 98.5 145 ILE A N 1
ATOM 1154 C CA . ILE A 1 145 ? -7.328 -32.281 -5.035 1 98.5 145 ILE A CA 1
ATOM 1155 C C . ILE A 1 145 ? -5.855 -32.344 -4.645 1 98.5 145 ILE A C 1
ATOM 1157 O O . ILE A 1 145 ? -5.523 -32.469 -3.461 1 98.5 145 ILE A O 1
ATOM 1161 N N . ILE A 1 146 ? -4.969 -32.344 -5.637 1 98.75 146 ILE A N 1
ATOM 1162 C CA . ILE A 1 146 ? -3.529 -32.281 -5.398 1 98.75 146 ILE A CA 1
ATOM 1163 C C . ILE A 1 146 ? -3.158 -30.859 -4.938 1 98.75 146 ILE A C 1
ATOM 1165 O O . ILE A 1 146 ? -3.633 -29.875 -5.496 1 98.75 146 ILE A O 1
ATOM 1169 N N . VAL A 1 147 ? -2.42 -30.766 -3.873 1 98.88 147 VAL A N 1
ATOM 1170 C CA . VAL A 1 147 ? -1.926 -29.484 -3.393 1 98.88 147 VAL A CA 1
ATOM 1171 C C . VAL A 1 147 ? -0.399 -29.469 -3.412 1 98.88 147 VAL A C 1
ATOM 1173 O O . VAL A 1 147 ? 0.24 -30.391 -2.891 1 98.88 147 VAL A O 1
ATOM 1176 N N . SER A 1 148 ? 0.2 -28.469 -3.977 1 98.75 148 SER A N 1
ATOM 1177 C CA . SER A 1 148 ? 1.654 -28.359 -3.953 1 98.75 148 SER A CA 1
ATOM 1178 C C . SER A 1 148 ? 2.098 -26.922 -3.684 1 98.75 148 SER A C 1
ATOM 1180 O O . SER A 1 148 ? 1.505 -25.984 -4.207 1 98.75 148 SER A O 1
ATOM 1182 N N . LEU A 1 149 ? 3.047 -26.797 -2.854 1 98.12 149 LEU A N 1
ATOM 1183 C CA . LEU A 1 149 ? 3.793 -25.547 -2.799 1 98.12 149 LEU A CA 1
ATOM 1184 C C . LEU A 1 149 ? 4.785 -25.453 -3.951 1 98.12 149 LEU A C 1
ATOM 1186 O O . LEU A 1 149 ? 5.461 -26.422 -4.273 1 98.12 149 LEU A O 1
ATOM 1190 N N . VAL A 1 150 ? 4.797 -24.344 -4.609 1 98.31 150 VAL A N 1
ATOM 1191 C CA . VAL A 1 150 ? 5.801 -24.016 -5.621 1 98.31 150 VAL A CA 1
ATOM 1192 C C . VAL A 1 150 ? 6.531 -22.734 -5.234 1 98.31 150 VAL A C 1
ATOM 1194 O O . VAL A 1 150 ? 6.023 -21.641 -5.453 1 98.31 150 VAL A O 1
ATOM 1197 N N . THR A 1 151 ? 7.719 -22.859 -4.68 1 97.38 151 THR A N 1
ATOM 1198 C CA . THR A 1 151 ? 8.445 -21.734 -4.102 1 97.38 151 THR A CA 1
ATOM 1199 C C . THR A 1 151 ? 9.766 -21.5 -4.832 1 97.38 151 THR A C 1
ATOM 1201 O O . THR A 1 151 ? 10.281 -22.422 -5.484 1 97.38 151 THR A O 1
ATOM 1204 N N . ALA A 1 152 ? 10.258 -20.312 -4.766 1 96.69 152 ALA A N 1
ATOM 1205 C CA . ALA A 1 152 ? 11.562 -19.984 -5.34 1 96.69 152 ALA A CA 1
ATOM 1206 C C . ALA A 1 152 ? 12.695 -20.516 -4.465 1 96.69 152 ALA A C 1
ATOM 1208 O O . ALA A 1 152 ? 13.805 -20.734 -4.945 1 96.69 152 ALA A O 1
ATOM 1209 N N . ALA A 1 153 ? 12.461 -20.719 -3.197 1 95.31 153 ALA A N 1
ATOM 1210 C CA . ALA A 1 153 ? 13.492 -21.203 -2.283 1 95.31 153 ALA A CA 1
ATOM 1211 C C . ALA A 1 153 ? 13.984 -22.578 -2.699 1 95.31 153 ALA A C 1
ATOM 1213 O O . ALA A 1 153 ? 13.188 -23.5 -2.914 1 95.31 153 ALA A O 1
ATOM 1214 N N . GLY A 1 154 ? 15.281 -22.641 -2.85 1 95.12 154 GLY A N 1
ATOM 1215 C CA . GLY A 1 154 ? 15.891 -23.906 -3.238 1 95.12 154 GLY A CA 1
ATOM 1216 C C . GLY A 1 154 ? 16.906 -24.422 -2.225 1 95.12 154 GLY A C 1
ATOM 1217 O O . GLY A 1 154 ? 17.875 -23.734 -1.91 1 95.12 154 GLY A O 1
ATOM 1218 N N . TYR A 1 155 ? 16.641 -25.594 -1.776 1 94.88 155 TYR A N 1
ATOM 1219 C CA . TYR A 1 155 ? 17.516 -26.281 -0.837 1 94.88 155 TYR A CA 1
ATOM 1220 C C . TYR A 1 155 ? 17.859 -27.688 -1.338 1 94.88 155 TYR A C 1
ATOM 1222 O O . TYR A 1 155 ? 17.312 -28.672 -0.859 1 94.88 155 TYR A O 1
ATOM 1230 N N . PRO A 1 156 ? 18.844 -27.734 -2.227 1 92.44 156 PRO A N 1
ATOM 1231 C CA . PRO A 1 156 ? 19.172 -29.047 -2.783 1 92.44 156 PRO A CA 1
ATOM 1232 C C . PRO A 1 156 ? 19.531 -30.062 -1.707 1 92.44 156 PRO A C 1
ATOM 1234 O O . PRO A 1 156 ? 20.469 -29.859 -0.933 1 92.44 156 PRO A O 1
ATOM 1237 N N . GLY A 1 157 ? 18.797 -31.188 -1.661 1 93.12 157 GLY A N 1
ATOM 1238 C CA . GLY A 1 157 ? 19.094 -32.312 -0.786 1 93.12 157 GLY A CA 1
ATOM 1239 C C . GLY A 1 157 ? 18.797 -32.031 0.674 1 93.12 157 GLY A C 1
ATOM 1240 O O . GLY A 1 157 ? 19.234 -32.75 1.559 1 93.12 157 GLY A O 1
ATOM 1241 N N . GLU A 1 158 ? 18.078 -30.922 0.911 1 95.38 158 GLU A N 1
ATOM 1242 C CA . GLU A 1 158 ? 17.828 -30.531 2.297 1 95.38 158 GLU A CA 1
ATOM 1243 C C . GLU A 1 158 ? 16.328 -30.328 2.545 1 95.38 158 GLU A C 1
ATOM 1245 O O . GLU A 1 158 ? 15.906 -29.219 2.9 1 95.38 158 GLU A O 1
ATOM 1250 N N . PRO A 1 159 ? 15.625 -31.422 2.473 1 96.88 159 PRO A N 1
ATOM 1251 C CA . PRO A 1 159 ? 14.18 -31.281 2.637 1 96.88 159 PRO A CA 1
ATOM 1252 C C . PRO A 1 159 ? 13.789 -30.719 4 1 96.88 159 PRO A C 1
ATOM 1254 O O . PRO A 1 159 ? 12.727 -30.109 4.141 1 96.88 159 PRO A O 1
ATOM 1257 N N . HIS A 1 160 ? 14.641 -30.906 5.039 1 96.62 160 HIS A N 1
ATOM 1258 C CA . HIS A 1 160 ? 14.344 -30.438 6.391 1 96.62 160 HIS A CA 1
ATOM 1259 C C . HIS A 1 160 ? 14.195 -28.922 6.441 1 96.62 160 HIS A C 1
ATOM 1261 O O . HIS A 1 160 ? 13.5 -28.391 7.309 1 96.62 160 HIS A O 1
ATOM 1267 N N . ARG A 1 161 ? 14.789 -28.219 5.52 1 96.06 161 ARG A N 1
ATOM 1268 C CA . ARG A 1 161 ? 14.672 -26.766 5.473 1 96.06 161 ARG A CA 1
ATOM 1269 C C . ARG A 1 161 ? 13.266 -26.344 5.062 1 96.06 161 ARG A C 1
ATOM 1271 O O . ARG A 1 161 ? 12.742 -25.344 5.566 1 96.06 161 ARG A O 1
ATOM 1278 N N . TYR A 1 162 ? 12.734 -27.094 4.148 1 96.69 162 TYR A N 1
ATOM 1279 C CA . TYR A 1 162 ? 11.336 -26.859 3.818 1 96.69 162 TYR A CA 1
ATOM 1280 C C . TYR A 1 162 ? 10.43 -27.219 4.988 1 96.69 162 TYR A C 1
ATOM 1282 O O . TYR A 1 162 ? 9.477 -26.5 5.293 1 96.69 162 TYR A O 1
ATOM 1290 N N . GLU A 1 163 ? 10.773 -28.406 5.613 1 96.75 163 GLU A N 1
ATOM 1291 C CA . GLU A 1 163 ? 9.969 -28.906 6.727 1 96.75 163 GLU A CA 1
ATOM 1292 C C . GLU A 1 163 ? 9.891 -27.875 7.855 1 96.75 163 GLU A C 1
ATOM 1294 O O . GLU A 1 163 ? 8.852 -27.734 8.5 1 96.75 163 GLU A O 1
ATOM 1299 N N . ALA A 1 164 ? 10.945 -27.203 8.039 1 95.88 164 ALA A N 1
ATOM 1300 C CA . ALA A 1 164 ? 11 -26.203 9.102 1 95.88 164 ALA A CA 1
ATOM 1301 C C . ALA A 1 164 ? 9.977 -25.094 8.867 1 95.88 164 ALA A C 1
ATOM 1303 O O . ALA A 1 164 ? 9.367 -24.578 9.812 1 95.88 164 ALA A O 1
ATOM 1304 N N . ARG A 1 165 ? 9.773 -24.688 7.641 1 95.19 165 ARG A N 1
ATOM 1305 C CA . ARG A 1 165 ? 8.852 -23.609 7.305 1 95.19 165 ARG A CA 1
ATOM 1306 C C . ARG A 1 165 ? 7.418 -24.125 7.199 1 95.19 165 ARG A C 1
ATOM 1308 O O . ARG A 1 165 ? 6.465 -23.344 7.328 1 95.19 165 ARG A O 1
ATOM 1315 N N . LEU A 1 166 ? 7.301 -25.438 7 1 96.12 166 LEU A N 1
ATOM 1316 C CA . LEU A 1 166 ? 5.992 -26.016 6.703 1 96.12 166 LEU A CA 1
ATOM 1317 C C . LEU A 1 166 ? 5.531 -26.922 7.836 1 96.12 166 LEU A C 1
ATOM 1319 O O . LEU A 1 166 ? 4.613 -27.719 7.656 1 96.12 166 LEU A O 1
ATOM 1323 N N . ARG A 1 167 ? 6.105 -26.828 8.992 1 94.81 167 ARG A N 1
ATOM 1324 C CA . ARG A 1 167 ? 5.844 -27.75 10.102 1 94.81 167 ARG A CA 1
ATOM 1325 C C . ARG A 1 167 ? 4.359 -27.797 10.43 1 94.81 167 ARG A C 1
ATOM 1327 O O . ARG A 1 167 ? 3.805 -28.875 10.672 1 94.81 167 ARG A O 1
ATOM 1334 N N . GLY A 1 168 ? 3.713 -26.641 10.5 1 94.94 168 GLY A N 1
ATOM 1335 C CA . GLY A 1 168 ? 2.287 -26.609 10.773 1 94.94 168 GLY A CA 1
ATOM 1336 C C . GLY A 1 168 ? 1.468 -27.438 9.812 1 94.94 168 GLY A C 1
ATOM 1337 O O . GLY A 1 168 ? 0.538 -28.141 10.227 1 94.94 168 GLY A O 1
ATOM 1338 N N . ILE A 1 169 ? 1.779 -27.453 8.562 1 95.94 169 ILE A N 1
ATOM 1339 C CA . ILE A 1 169 ? 1.067 -28.203 7.547 1 95.94 169 ILE A CA 1
ATOM 1340 C C . ILE A 1 169 ? 1.347 -29.703 7.727 1 95.94 169 ILE A C 1
ATOM 1342 O O . ILE A 1 169 ? 0.421 -30.516 7.73 1 95.94 169 ILE A O 1
ATOM 1346 N N . LEU A 1 170 ? 2.625 -30.047 7.902 1 96.5 170 LEU A N 1
ATOM 1347 C CA . LEU A 1 170 ? 3.002 -31.453 8.016 1 96.5 170 LEU A CA 1
ATOM 1348 C C . LEU A 1 170 ? 2.34 -32.094 9.234 1 96.5 170 LEU A C 1
ATOM 1350 O O . LEU A 1 170 ? 1.886 -33.25 9.164 1 96.5 170 LEU A O 1
ATOM 1354 N N . GLU A 1 171 ? 2.244 -31.312 10.297 1 95.88 171 GLU A N 1
ATOM 1355 C CA . GLU A 1 171 ? 1.564 -31.812 11.492 1 95.88 171 GLU A CA 1
ATOM 1356 C C . GLU A 1 171 ? 0.071 -32 11.242 1 95.88 171 GLU A C 1
ATOM 1358 O O . GLU A 1 171 ? -0.525 -32.969 11.695 1 95.88 171 GLU A O 1
ATOM 1363 N N . ALA A 1 172 ? -0.501 -31.141 10.547 1 95.56 172 ALA A N 1
ATOM 1364 C CA . ALA A 1 172 ? -1.927 -31.203 10.242 1 95.56 172 ALA A CA 1
ATOM 1365 C C . ALA A 1 172 ? -2.232 -32.406 9.336 1 95.56 172 ALA A C 1
ATOM 1367 O O . ALA A 1 172 ? -3.35 -32.938 9.344 1 95.56 172 ALA A O 1
ATOM 1368 N N . LEU A 1 173 ? -1.281 -32.875 8.562 1 96.25 173 LEU A N 1
ATOM 1369 C CA . LEU A 1 173 ? -1.473 -33.969 7.613 1 96.25 173 LEU A CA 1
ATOM 1370 C C . LEU A 1 173 ? -1.454 -35.312 8.328 1 96.25 173 LEU A C 1
ATOM 1372 O O . LEU A 1 173 ? -1.857 -36.344 7.754 1 96.25 173 LEU A O 1
ATOM 1376 N N . GLU A 1 174 ? -0.987 -35.312 9.539 1 95.19 174 GLU A N 1
ATOM 1377 C CA . GLU A 1 174 ? -0.811 -36.594 10.258 1 95.19 174 GLU A CA 1
ATOM 1378 C C . GLU A 1 174 ? -2.15 -37.281 10.508 1 95.19 174 GLU A C 1
ATOM 1380 O O . GLU A 1 174 ? -2.213 -38.5 10.633 1 95.19 174 GLU A O 1
ATOM 1385 N N . VAL A 1 175 ? -3.205 -36.5 10.523 1 93.5 175 VAL A N 1
ATOM 1386 C CA . VAL A 1 175 ? -4.512 -37.094 10.844 1 93.5 175 VAL A CA 1
ATOM 1387 C C . VAL A 1 175 ? -5.18 -37.594 9.57 1 93.5 175 VAL A C 1
ATOM 1389 O O . VAL A 1 175 ? -6.215 -38.25 9.625 1 93.5 175 VAL A O 1
ATOM 1392 N N . LEU A 1 176 ? -4.594 -37.375 8.414 1 96.69 176 LEU A N 1
ATOM 1393 C CA . LEU A 1 176 ? -5.172 -37.781 7.137 1 96.69 176 LEU A CA 1
ATOM 1394 C C . LEU A 1 176 ? -4.746 -39.188 6.77 1 96.69 176 LEU A C 1
ATOM 1396 O O . LEU A 1 176 ? -3.791 -39.719 7.34 1 96.69 176 LEU A O 1
ATOM 1400 N N . THR A 1 177 ? -5.492 -39.812 5.832 1 96 177 THR A N 1
ATOM 1401 C CA . THR A 1 177 ? -5.113 -41.125 5.324 1 96 177 THR A CA 1
ATOM 1402 C C . THR A 1 177 ? -3.859 -41.031 4.461 1 96 177 THR A C 1
ATOM 1404 O O . THR A 1 177 ? -3.521 -39.969 3.963 1 96 177 THR A O 1
ATOM 1407 N N . PRO A 1 178 ? -3.156 -42.125 4.273 1 94.62 178 PRO A N 1
ATOM 1408 C CA . PRO A 1 178 ? -1.966 -42.125 3.42 1 94.62 178 PRO A CA 1
ATOM 1409 C C . PRO A 1 178 ? -2.256 -41.625 2.008 1 94.62 178 PRO A C 1
ATOM 1411 O O . PRO A 1 178 ? -1.444 -40.875 1.428 1 94.62 178 PRO A O 1
ATOM 1414 N N . GLU A 1 179 ? -3.365 -41.969 1.504 1 95.56 179 GLU A N 1
ATOM 1415 C CA . GLU A 1 179 ? -3.75 -41.531 0.165 1 95.56 179 GLU A CA 1
ATOM 1416 C C . GLU A 1 179 ? -3.914 -40.031 0.105 1 95.56 179 GLU A C 1
ATOM 1418 O O . GLU A 1 179 ? -3.42 -39.375 -0.82 1 95.56 179 GLU A O 1
ATOM 1423 N N . GLN A 1 180 ? -4.566 -39.469 1.086 1 96.81 180 GLN A N 1
ATOM 1424 C CA . GLN A 1 180 ? -4.797 -38.031 1.141 1 96.81 180 GLN A CA 1
ATOM 1425 C C . GLN A 1 180 ? -3.484 -37.281 1.316 1 96.81 180 GLN A C 1
ATOM 1427 O O . GLN A 1 180 ? -3.246 -36.281 0.639 1 96.81 180 GLN A O 1
ATOM 1432 N N . ARG A 1 181 ? -2.598 -37.719 2.119 1 95.81 181 ARG A N 1
ATOM 1433 C CA . ARG A 1 181 ? -1.326 -37.062 2.412 1 95.81 181 ARG A CA 1
ATOM 1434 C C . ARG A 1 181 ? -0.416 -37.094 1.189 1 95.81 181 ARG A C 1
ATOM 1436 O O . ARG A 1 181 ? 0.352 -36.125 0.978 1 95.81 181 ARG A O 1
ATOM 1443 N N . SER A 1 182 ? -0.544 -38.125 0.435 1 96.06 182 SER A N 1
ATOM 1444 C CA . SER A 1 182 ? 0.329 -38.281 -0.724 1 96.06 182 SER A CA 1
ATOM 1445 C C . SER A 1 182 ? 0.053 -37.219 -1.776 1 96.06 182 SER A C 1
ATOM 1447 O O . SER A 1 182 ? 0.867 -37 -2.678 1 96.06 182 SER A O 1
ATOM 1449 N N . ARG A 1 183 ? -1.08 -36.531 -1.632 1 98.25 183 ARG A N 1
ATOM 1450 C CA . ARG A 1 183 ? -1.479 -35.5 -2.604 1 98.25 183 ARG A CA 1
ATOM 1451 C C . ARG A 1 183 ? -0.871 -34.156 -2.264 1 98.25 183 ARG A C 1
ATOM 1453 O O . ARG A 1 183 ? -1.094 -33.156 -2.975 1 98.25 183 ARG A O 1
ATOM 1460 N N . PHE A 1 184 ? -0.084 -34.125 -1.191 1 98.62 184 PHE A N 1
ATOM 1461 C CA . PHE A 1 184 ? 0.635 -32.875 -0.854 1 98.62 184 PHE A CA 1
ATOM 1462 C C . PHE A 1 184 ? 2.088 -32.969 -1.303 1 98.62 184 PHE A C 1
ATOM 1464 O O . PHE A 1 184 ? 2.809 -33.906 -0.918 1 98.62 184 PHE A O 1
ATOM 1471 N N . LEU A 1 185 ? 2.539 -32.031 -2.078 1 98.69 185 LEU A N 1
ATOM 1472 C CA . LEU A 1 185 ? 3.9 -32 -2.6 1 98.69 185 LEU A CA 1
ATOM 1473 C C . LEU A 1 185 ? 4.531 -30.625 -2.389 1 98.69 185 LEU A C 1
ATOM 1475 O O . LEU A 1 185 ? 3.838 -29.656 -2.043 1 98.69 185 LEU A O 1
ATOM 1479 N N . VAL A 1 186 ? 5.836 -30.516 -2.543 1 98.62 186 VAL A N 1
ATOM 1480 C CA . VAL A 1 186 ? 6.586 -29.266 -2.475 1 98.62 186 VAL A CA 1
ATOM 1481 C C . VAL A 1 186 ? 7.59 -29.203 -3.627 1 98.62 186 VAL A C 1
ATOM 1483 O O . VAL A 1 186 ? 8.453 -30.062 -3.754 1 98.62 186 VAL A O 1
ATOM 1486 N N . MET A 1 187 ? 7.418 -28.234 -4.457 1 98 187 MET A N 1
ATOM 1487 C CA . MET A 1 187 ? 8.367 -27.922 -5.52 1 98 187 MET A CA 1
ATOM 1488 C C . MET A 1 187 ? 9.227 -26.719 -5.133 1 98 187 MET A C 1
ATOM 1490 O O . MET A 1 187 ? 8.711 -25.625 -4.906 1 98 187 MET A O 1
ATOM 1494 N N . GLY A 1 188 ? 10.539 -26.953 -4.988 1 97.25 188 GLY A N 1
ATOM 1495 C CA . GLY A 1 188 ? 11.461 -25.891 -4.621 1 97.25 188 GLY A CA 1
ATOM 1496 C C . GLY A 1 188 ? 12.312 -25.406 -5.777 1 97.25 188 GLY A C 1
ATOM 1497 O O . GLY A 1 188 ? 12.375 -26.062 -6.824 1 97.25 188 GLY A O 1
ATOM 1498 N N . GLY A 1 189 ? 12.945 -24.25 -5.551 1 96.38 189 GLY A N 1
ATOM 1499 C CA . GLY A 1 189 ? 13.789 -23.703 -6.605 1 96.38 189 GLY A CA 1
ATOM 1500 C C . GLY A 1 189 ? 13.047 -23.484 -7.906 1 96.38 189 GLY A C 1
ATOM 1501 O O . GLY A 1 189 ? 13.57 -23.766 -8.984 1 96.38 189 GLY A O 1
ATOM 1502 N N . GLU A 1 190 ? 11.836 -23.094 -7.863 1 96.19 190 GLU A N 1
ATOM 1503 C CA . GLU A 1 190 ? 10.961 -22.875 -9.008 1 96.19 190 GLU A CA 1
ATOM 1504 C C . GLU A 1 190 ? 10.555 -24.203 -9.656 1 96.19 190 GLU A C 1
ATOM 1506 O O . GLU A 1 190 ? 9.367 -24.531 -9.703 1 96.19 190 GLU A O 1
ATOM 1511 N N . CYS A 1 191 ? 11.469 -24.922 -10.109 1 96 191 CYS A N 1
ATOM 1512 C CA . CYS A 1 191 ? 11.203 -26.156 -10.828 1 96 191 CYS A CA 1
ATOM 1513 C C . CYS A 1 191 ? 12.328 -27.172 -10.625 1 96 191 CYS A C 1
ATOM 1515 O O . CYS A 1 191 ? 12.492 -28.094 -11.422 1 96 191 CYS A O 1
ATOM 1517 N N . ASN A 1 192 ? 13.109 -27.016 -9.578 1 94.69 192 ASN A N 1
ATOM 1518 C CA . ASN A 1 192 ? 14.367 -27.75 -9.547 1 94.69 192 ASN A CA 1
ATOM 1519 C C . ASN A 1 192 ? 14.32 -28.906 -8.539 1 94.69 192 ASN A C 1
ATOM 1521 O O . ASN A 1 192 ? 15.023 -29.906 -8.688 1 94.69 192 ASN A O 1
ATOM 1525 N N . TYR A 1 193 ? 13.523 -28.812 -7.539 1 96 193 TYR A N 1
ATOM 1526 C CA . TYR A 1 193 ? 13.531 -29.812 -6.477 1 96 193 TYR A CA 1
ATOM 1527 C C . TYR A 1 193 ? 12.117 -30.234 -6.117 1 96 193 TYR A C 1
ATOM 1529 O O . TYR A 1 193 ? 11.336 -29.438 -5.582 1 96 193 TYR A O 1
ATOM 1537 N N . LEU A 1 194 ? 11.812 -31.484 -6.34 1 97.12 194 LEU A N 1
ATOM 1538 C CA . LEU A 1 194 ? 10.484 -32 -6.023 1 97.12 194 LEU A CA 1
ATOM 1539 C C . LEU A 1 194 ? 10.516 -32.844 -4.754 1 97.12 194 LEU A C 1
ATOM 1541 O O . LEU A 1 194 ? 11.43 -33.656 -4.562 1 97.12 194 LEU A O 1
ATOM 1545 N N . HIS A 1 195 ? 9.586 -32.625 -3.861 1 98.44 195 HIS A N 1
ATOM 1546 C CA . HIS A 1 195 ? 9.453 -33.375 -2.623 1 98.44 195 HIS A CA 1
ATOM 1547 C C . HIS A 1 195 ? 8.047 -33.938 -2.469 1 98.44 195 HIS A C 1
ATOM 1549 O O . HIS A 1 195 ? 7.07 -33.312 -2.863 1 98.44 195 HIS A O 1
ATOM 1555 N N . VAL A 1 196 ? 7.973 -35.125 -1.951 1 98.25 196 VAL A N 1
ATOM 1556 C CA . VAL A 1 196 ? 6.703 -35.75 -1.613 1 98.25 196 VAL A CA 1
ATOM 1557 C C . VAL A 1 196 ? 6.676 -36.094 -0.127 1 98.25 196 VAL A C 1
ATOM 1559 O O . VAL A 1 196 ? 7.715 -36.062 0.542 1 98.25 196 VAL A O 1
ATOM 1562 N N . THR A 1 197 ? 5.512 -36.406 0.387 1 97.56 197 THR A N 1
ATOM 1563 C CA . THR A 1 197 ? 5.371 -36.719 1.805 1 97.56 197 THR A CA 1
ATOM 1564 C C . THR A 1 197 ? 5.727 -38.156 2.074 1 97.56 197 THR A C 1
ATOM 1566 O O . THR A 1 197 ? 5.516 -39.031 1.22 1 97.56 197 THR A O 1
ATOM 1569 N N . GLU A 1 198 ? 6.289 -38.312 3.18 1 95.81 198 GLU A N 1
ATOM 1570 C CA . GLU A 1 198 ? 6.578 -39.656 3.719 1 95.81 198 GLU A CA 1
ATOM 1571 C C . GLU A 1 198 ? 6.164 -39.75 5.184 1 95.81 198 GLU A C 1
ATOM 1573 O O . GLU A 1 198 ? 6.234 -38.75 5.922 1 95.81 198 GLU A O 1
ATOM 1578 N N . THR A 1 199 ? 5.684 -40.938 5.543 1 94.19 199 THR A N 1
ATOM 1579 C CA . THR A 1 199 ? 5.238 -41.125 6.918 1 94.19 199 THR A CA 1
ATOM 1580 C C . THR A 1 199 ? 6.133 -42.156 7.633 1 94.19 199 THR A C 1
ATOM 1582 O O . THR A 1 199 ? 6.379 -43.25 7.125 1 94.19 199 THR A O 1
ATOM 1585 N N . SER A 1 200 ? 6.512 -41.781 8.805 1 91.75 200 SER A N 1
ATOM 1586 C CA . SER A 1 200 ? 7.316 -42.656 9.625 1 91.75 200 SER A CA 1
ATOM 1587 C C . SER A 1 200 ? 6.453 -43.719 10.297 1 91.75 200 SER A C 1
ATOM 1589 O O . SER A 1 200 ? 5.223 -43.688 10.211 1 91.75 200 SER A O 1
ATOM 1591 N N . SER A 1 201 ? 7.168 -44.656 10.969 1 90 201 SER A N 1
ATOM 1592 C CA . SER A 1 201 ? 6.48 -45.719 11.703 1 90 201 SER A CA 1
ATOM 1593 C C . SER A 1 201 ? 5.668 -45.125 12.859 1 90 201 SER A C 1
ATOM 1595 O O . SER A 1 201 ? 4.676 -45.75 13.281 1 90 201 SER A O 1
ATOM 1597 N N . THR A 1 202 ? 6.031 -43.938 13.312 1 90.12 202 THR A N 1
ATOM 1598 C CA . THR A 1 202 ? 5.352 -43.312 14.438 1 90.12 202 THR A CA 1
ATOM 1599 C C . THR A 1 202 ? 4.215 -42.406 13.961 1 90.12 202 THR A C 1
ATOM 1601 O O . THR A 1 202 ? 3.512 -41.812 14.766 1 90.12 202 THR A O 1
ATOM 1604 N N . GLY A 1 203 ? 4.086 -42.281 12.688 1 89.88 203 GLY A N 1
ATOM 1605 C CA . GLY A 1 203 ? 2.988 -41.469 12.156 1 89.88 203 GLY A CA 1
ATOM 1606 C C . GLY A 1 203 ? 3.4 -40.062 11.797 1 89.88 203 GLY A C 1
ATOM 1607 O O . GLY A 1 203 ? 2.596 -39.281 11.273 1 89.88 203 GLY A O 1
ATOM 1608 N N . LYS A 1 204 ? 4.633 -39.781 12.016 1 94.25 204 LYS A N 1
ATOM 1609 C CA . LYS A 1 204 ? 5.137 -38.438 11.703 1 94.25 204 LYS A CA 1
ATOM 1610 C C . LYS A 1 204 ? 5.293 -38.25 10.195 1 94.25 204 LYS A C 1
ATOM 1612 O O . LYS A 1 204 ? 5.801 -39.125 9.5 1 94.25 204 LYS A O 1
ATOM 1617 N N . VAL A 1 205 ? 4.812 -37.094 9.758 1 96.38 205 VAL A N 1
ATOM 1618 C CA . VAL A 1 205 ? 4.871 -36.812 8.328 1 96.38 205 VAL A CA 1
ATOM 1619 C C . VAL A 1 205 ? 6.07 -35.938 8.031 1 96.38 205 VAL A C 1
ATOM 1621 O O . VAL A 1 205 ? 6.297 -34.938 8.719 1 96.38 205 VAL A O 1
ATOM 1624 N N . SER A 1 206 ? 6.879 -36.281 7.078 1 97.38 206 SER A N 1
ATOM 1625 C CA . SER A 1 206 ? 8.047 -35.531 6.621 1 97.38 206 SER A CA 1
ATOM 1626 C C . SER A 1 206 ? 8.117 -35.469 5.102 1 97.38 206 SER A C 1
ATOM 1628 O O . SER A 1 206 ? 7.195 -35.938 4.418 1 97.38 206 SER A O 1
ATOM 1630 N N . LEU A 1 207 ? 9.18 -34.812 4.598 1 98.06 207 LEU A N 1
ATOM 1631 C CA . LEU A 1 207 ? 9.359 -34.688 3.152 1 98.06 207 LEU A CA 1
ATOM 1632 C C . LEU A 1 207 ? 10.531 -35.531 2.68 1 98.06 207 LEU A C 1
ATOM 1634 O O . LEU A 1 207 ? 11.555 -35.625 3.361 1 98.06 207 LEU A O 1
ATOM 1638 N N . ARG A 1 208 ? 10.32 -36.094 1.576 1 97.06 208 ARG A N 1
ATOM 1639 C CA . ARG A 1 208 ? 11.398 -36.844 0.923 1 97.06 208 ARG A CA 1
ATOM 1640 C C . ARG A 1 208 ? 11.664 -36.312 -0.479 1 97.06 208 ARG A C 1
ATOM 1642 O O . ARG A 1 208 ? 10.727 -35.969 -1.203 1 97.06 208 ARG A O 1
ATOM 1649 N N . VAL A 1 209 ? 12.914 -36.312 -0.89 1 97.12 209 VAL A N 1
ATOM 1650 C CA . VAL A 1 209 ? 13.32 -35.812 -2.209 1 97.12 209 VAL A CA 1
ATOM 1651 C C . VAL A 1 209 ? 12.938 -36.844 -3.27 1 97.12 209 VAL A C 1
ATOM 1653 O O . VAL A 1 209 ? 13.156 -38.062 -3.082 1 97.12 209 VAL A O 1
ATOM 1656 N N . VAL A 1 210 ? 12.336 -36.406 -4.312 1 96.12 210 VAL A N 1
ATOM 1657 C CA . VAL A 1 210 ? 12.086 -37.281 -5.461 1 96.12 210 VAL A CA 1
ATOM 1658 C C . VAL A 1 210 ? 13.258 -37.219 -6.43 1 96.12 210 VAL A C 1
ATOM 1660 O O . VAL A 1 210 ? 13.641 -36.125 -6.875 1 96.12 210 VAL A O 1
ATOM 1663 N N . PRO A 1 211 ? 13.867 -38.344 -6.75 1 92.31 211 PRO A N 1
ATOM 1664 C CA . PRO A 1 211 ? 14.969 -38.344 -7.711 1 92.31 211 PRO A CA 1
ATOM 1665 C C . PRO A 1 211 ? 14.578 -37.688 -9.039 1 92.31 211 PRO A C 1
ATOM 1667 O O . PRO A 1 211 ? 13.484 -37.969 -9.555 1 92.31 211 PRO A O 1
ATOM 1670 N N . PRO A 1 212 ? 15.438 -36.844 -9.547 1 90.12 212 PRO A N 1
ATOM 1671 C CA . PRO A 1 212 ? 15.141 -36.125 -10.781 1 90.12 212 PRO A CA 1
ATOM 1672 C C . PRO A 1 212 ? 14.703 -37.062 -11.914 1 90.12 212 PRO A C 1
ATOM 1674 O O . PRO A 1 212 ? 13.852 -36.688 -12.727 1 90.12 212 PRO A O 1
ATOM 1677 N N . SER A 1 213 ? 15.188 -38.156 -12.062 1 87.06 213 SER A N 1
ATOM 1678 C CA . SER A 1 213 ? 14.891 -39.094 -13.148 1 87.06 213 SER A CA 1
ATOM 1679 C C . SER A 1 213 ? 13.43 -39.531 -13.133 1 87.06 213 SER A C 1
ATOM 1681 O O . SER A 1 213 ? 12.891 -39.969 -14.156 1 87.06 213 SER A O 1
ATOM 1683 N N . GLU A 1 214 ? 12.781 -39.281 -12.055 1 90.56 214 GLU A N 1
ATOM 1684 C CA . GL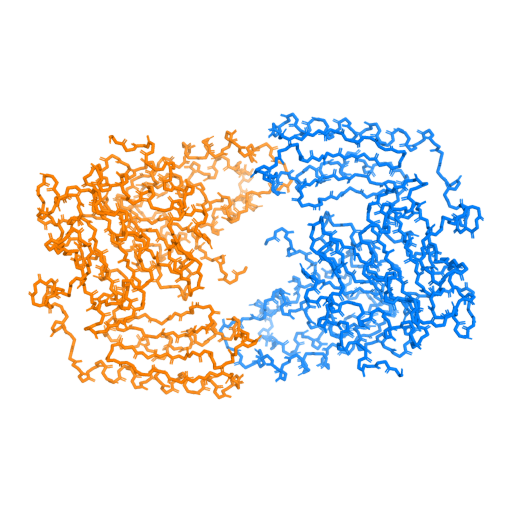U A 1 214 ? 11.406 -39.719 -11.906 1 90.56 214 GLU A CA 1
ATOM 1685 C C . GLU A 1 214 ? 10.422 -38.656 -12.367 1 90.56 214 GLU A C 1
ATOM 1687 O O . GLU A 1 214 ? 9.25 -38.938 -12.617 1 90.56 214 GLU A O 1
ATOM 1692 N N . TRP A 1 215 ? 10.898 -37.406 -12.438 1 92.38 215 TRP A N 1
ATOM 1693 C CA . TRP A 1 215 ? 9.875 -36.375 -12.688 1 92.38 215 TRP A CA 1
ATOM 1694 C C . TRP A 1 215 ? 10.375 -35.344 -13.672 1 92.38 215 TRP A C 1
ATOM 1696 O O . TRP A 1 215 ? 9.586 -34.594 -14.258 1 92.38 215 TRP A O 1
ATOM 1706 N N . LYS A 1 216 ? 11.656 -35.156 -13.844 1 83.56 216 LYS A N 1
ATOM 1707 C CA . LYS A 1 216 ? 12.188 -34.156 -14.766 1 83.56 216 LYS A CA 1
ATOM 1708 C C . LYS A 1 216 ? 12.141 -34.656 -16.203 1 83.56 216 LYS A C 1
ATOM 1710 O O . LYS A 1 216 ? 12.617 -35.75 -16.5 1 83.56 216 LYS A O 1
ATOM 1715 N N . ASP A 1 217 ? 10.812 -35 -16.859 1 64.5 217 ASP A N 1
ATOM 1716 C CA . ASP A 1 217 ? 10.641 -35.469 -18.219 1 64.5 217 ASP A CA 1
ATOM 1717 C C . ASP A 1 217 ? 11.82 -35.094 -19.109 1 64.5 217 ASP A C 1
ATOM 1719 O O . ASP A 1 217 ? 11.641 -34.406 -20.125 1 64.5 217 ASP A O 1
ATOM 1723 N N . GLY A 1 218 ? 12.945 -35.5 -18.812 1 54.94 218 GLY A N 1
ATOM 1724 C CA . GLY A 1 218 ? 14.086 -35.188 -19.641 1 54.94 218 GLY A CA 1
ATOM 1725 C C . GLY A 1 218 ? 14.492 -33.719 -19.578 1 54.94 218 GLY A C 1
ATOM 1726 O O . GLY A 1 218 ? 15.523 -33.344 -20.125 1 54.94 218 GLY A O 1
ATOM 1727 N N . ARG A 1 219 ? 13.672 -32.906 -19.219 1 48.09 219 ARG A N 1
ATOM 1728 C CA . ARG A 1 219 ? 13.922 -31.484 -19.219 1 48.09 219 ARG A CA 1
ATOM 1729 C C . ARG A 1 219 ? 15.125 -31.141 -18.344 1 48.09 219 ARG A C 1
ATOM 1731 O O . ARG A 1 219 ? 15.883 -30.219 -18.656 1 48.09 219 ARG A O 1
ATOM 1738 N N . GLY A 1 220 ? 15.203 -31.438 -17.188 1 50.84 220 GLY A N 1
ATOM 1739 C CA . GLY A 1 220 ? 16.234 -31.047 -16.25 1 50.84 220 GLY A CA 1
ATOM 1740 C C . GLY A 1 220 ? 17.594 -31.625 -16.578 1 50.84 220 GLY A C 1
ATOM 1741 O O . GLY A 1 220 ? 18.625 -31.094 -16.156 1 50.84 220 GLY A O 1
ATOM 1742 N N . GLU A 1 221 ? 17.547 -32.844 -16.859 1 54.84 221 GLU A N 1
ATOM 1743 C CA . GLU A 1 221 ? 18.781 -33.312 -17.469 1 54.84 221 GLU A CA 1
ATOM 1744 C C . GLU A 1 221 ? 19.125 -32.5 -18.719 1 54.84 221 GLU A C 1
ATOM 1746 O O . GLU A 1 221 ? 20.094 -32.812 -19.406 1 54.84 221 GLU A O 1
ATOM 1751 N N . ARG A 1 2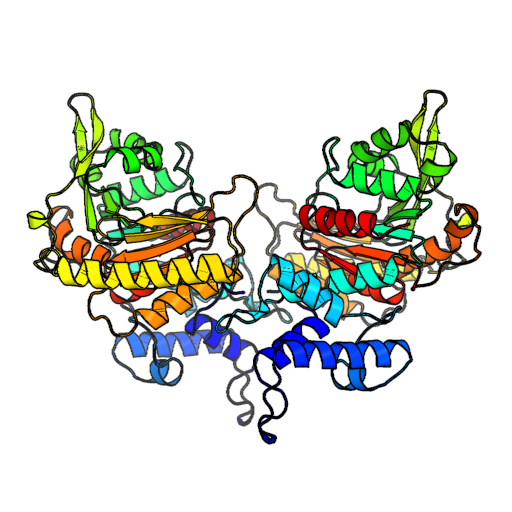22 ? 18.188 -31.375 -18.812 1 57.66 222 ARG A N 1
ATOM 1752 C CA . ARG A 1 222 ? 17.75 -30.641 -19.984 1 57.66 222 ARG A CA 1
ATOM 1753 C C . ARG A 1 222 ? 18.734 -29.531 -20.344 1 57.66 222 ARG A C 1
ATOM 1755 O O . ARG A 1 222 ? 18.922 -29.203 -21.516 1 57.66 222 ARG A O 1
ATOM 1762 N N . TRP A 1 223 ? 19.328 -29.078 -19.188 1 82.5 223 TRP A N 1
ATOM 1763 C CA . TRP A 1 223 ? 20.188 -27.969 -19.578 1 82.5 223 TRP A CA 1
ATOM 1764 C C . TRP A 1 223 ? 21.641 -28.281 -19.281 1 82.5 223 TRP A C 1
ATOM 1766 O O . TRP A 1 223 ? 21.969 -28.812 -18.219 1 82.5 223 TRP A O 1
ATOM 1776 N N . SER A 1 224 ? 22.547 -28.062 -20.125 1 85.06 224 SER A N 1
ATOM 1777 C CA . SER A 1 224 ? 23.969 -28.297 -19.891 1 85.06 224 SER A CA 1
ATOM 1778 C C . SER A 1 224 ? 24.484 -27.438 -18.734 1 85.06 224 SER A C 1
ATOM 1780 O O . SER A 1 224 ? 24.156 -26.25 -18.656 1 85.06 224 SER A O 1
ATOM 1782 N N . GLN A 1 225 ? 25.219 -28.141 -17.828 1 89.06 225 GLN A N 1
ATOM 1783 C CA . GLN A 1 225 ? 25.781 -27.422 -16.688 1 89.06 225 GLN A CA 1
ATOM 1784 C C . GLN A 1 225 ? 26.641 -26.25 -17.141 1 89.06 225 GLN A C 1
ATOM 1786 O O . GLN A 1 225 ? 26.688 -25.203 -16.484 1 89.06 225 GLN A O 1
ATOM 1791 N N . GLU A 1 226 ? 27.266 -26.422 -18.234 1 92.12 226 GLU A N 1
ATOM 1792 C CA . GLU A 1 226 ? 28.094 -25.359 -18.766 1 92.12 226 GLU A CA 1
ATOM 1793 C C . GLU A 1 226 ? 27.266 -24.125 -19.094 1 92.12 226 GLU A C 1
ATOM 1795 O O . GLU A 1 226 ? 27.672 -23 -18.781 1 92.12 226 GLU A O 1
ATOM 1800 N N . GLU A 1 227 ? 26.156 -24.328 -19.719 1 92.88 227 GLU A N 1
ATOM 1801 C CA . GLU A 1 227 ? 25.266 -23.219 -20.062 1 92.88 227 GLU A CA 1
ATOM 1802 C C . GLU A 1 227 ? 24.656 -22.578 -18.828 1 92.88 227 GLU A C 1
ATOM 1804 O O . GLU A 1 227 ? 24.5 -21.359 -18.766 1 92.88 227 GLU A O 1
ATOM 1809 N N . VAL A 1 228 ? 24.328 -23.406 -17.875 1 95.19 228 VAL A N 1
ATOM 1810 C CA . VAL A 1 228 ? 23.797 -22.922 -16.594 1 95.19 228 VAL A CA 1
ATOM 1811 C C . VAL A 1 228 ? 24.828 -22.031 -15.906 1 95.19 228 VAL A C 1
ATOM 1813 O O . VAL A 1 228 ? 24.5 -20.922 -15.469 1 95.19 228 VAL A O 1
ATOM 1816 N N . ASP A 1 229 ? 26.047 -22.516 -15.875 1 96.56 229 ASP A N 1
ATOM 1817 C CA . ASP A 1 229 ? 27.109 -21.766 -15.219 1 96.56 229 ASP A CA 1
ATOM 1818 C C . ASP A 1 229 ? 27.344 -20.438 -15.914 1 96.56 229 ASP A C 1
ATOM 1820 O O . ASP A 1 229 ? 27.562 -19.406 -15.258 1 96.56 229 ASP A O 1
ATOM 1824 N N . GLU A 1 230 ? 27.312 -20.484 -17.203 1 97.5 230 GLU A N 1
ATOM 1825 C CA . GLU A 1 230 ? 27.531 -19.266 -17.953 1 97.5 230 GLU A CA 1
ATOM 1826 C C . GLU A 1 230 ? 26.453 -18.219 -17.641 1 97.5 230 GLU A C 1
ATOM 1828 O O . GLU A 1 230 ? 26.766 -17.047 -17.438 1 97.5 230 GLU A O 1
ATOM 1833 N N . LEU A 1 231 ? 25.203 -18.641 -17.672 1 98.19 231 LEU A N 1
ATOM 1834 C CA . LEU A 1 231 ? 24.109 -17.734 -17.359 1 98.19 231 LEU A CA 1
ATOM 1835 C C . LEU A 1 231 ? 24.25 -17.156 -15.953 1 98.19 231 LEU A C 1
ATOM 1837 O O . LEU A 1 231 ? 24.141 -15.938 -15.766 1 98.19 231 LEU A O 1
ATOM 1841 N N . LEU A 1 232 ? 24.547 -18 -14.992 1 98.69 232 LEU A N 1
ATOM 1842 C CA . LEU A 1 232 ? 24.656 -17.562 -13.602 1 98.69 232 LEU A CA 1
ATOM 1843 C C . LEU A 1 232 ? 25.859 -16.656 -13.398 1 98.69 232 LEU A C 1
ATOM 1845 O O . LEU A 1 232 ? 25.828 -15.758 -12.555 1 98.69 232 LEU A O 1
ATOM 1849 N N . ASP A 1 233 ? 26.922 -16.891 -14.141 1 98.81 233 ASP A N 1
ATOM 1850 C CA . ASP A 1 233 ? 28.094 -16.016 -14.07 1 98.81 233 ASP A CA 1
ATOM 1851 C C . ASP A 1 233 ? 27.75 -14.602 -14.5 1 98.81 233 ASP A C 1
ATOM 1853 O O . ASP A 1 233 ? 28.156 -13.633 -13.852 1 98.81 233 ASP A O 1
ATOM 1857 N N . VAL A 1 234 ? 27.031 -14.484 -15.625 1 98.81 234 VAL A N 1
ATOM 1858 C CA . VAL A 1 234 ? 26.625 -13.172 -16.109 1 98.81 234 VAL A CA 1
ATOM 1859 C C . VAL A 1 234 ? 25.688 -12.508 -15.094 1 98.81 234 VAL A C 1
ATOM 1861 O O . VAL A 1 234 ? 25.859 -11.328 -14.781 1 98.81 234 VAL A O 1
ATOM 1864 N N . ALA A 1 235 ? 24.734 -13.266 -14.594 1 98.88 235 ALA A N 1
ATOM 1865 C CA . ALA A 1 235 ? 23.812 -12.742 -13.586 1 98.88 235 ALA A CA 1
ATOM 1866 C C . ALA A 1 235 ? 24.578 -12.227 -12.367 1 98.88 235 ALA A C 1
ATOM 1868 O O . ALA A 1 235 ? 24.297 -11.141 -11.867 1 98.88 235 ALA A O 1
ATOM 1869 N N . GLU A 1 236 ? 25.5 -13.062 -11.945 1 98.88 236 GLU A N 1
ATOM 1870 C CA . GLU A 1 236 ? 26.297 -12.695 -10.773 1 98.88 236 GLU A CA 1
ATOM 1871 C C . GLU A 1 236 ? 27.047 -11.398 -11.008 1 98.88 236 GLU A C 1
ATOM 1873 O O . GLU A 1 236 ? 27.125 -10.547 -10.117 1 98.88 236 GLU A O 1
ATOM 1878 N N . GLN A 1 237 ? 27.641 -11.273 -12.133 1 98.81 237 GLN A N 1
ATOM 1879 C CA . GLN A 1 237 ? 28.375 -10.07 -12.477 1 98.81 237 GLN A CA 1
ATOM 1880 C C . GLN A 1 237 ? 27.469 -8.836 -12.438 1 98.81 237 GLN A C 1
ATOM 1882 O O . GLN A 1 237 ? 27.844 -7.801 -11.891 1 98.81 237 GLN A O 1
ATOM 1887 N N . VAL A 1 238 ? 26.328 -8.953 -13.047 1 98.81 238 VAL A N 1
ATOM 1888 C CA . VAL A 1 238 ? 25.391 -7.836 -13.078 1 98.81 238 VAL A CA 1
ATOM 1889 C C . VAL A 1 238 ? 24.938 -7.496 -11.656 1 98.81 238 VAL A C 1
ATOM 1891 O O . VAL A 1 238 ? 24.859 -6.32 -11.289 1 98.81 238 VAL A O 1
ATOM 1894 N N . LEU A 1 239 ? 24.656 -8.539 -10.883 1 98.94 239 LEU A N 1
ATOM 1895 C CA . LEU A 1 239 ? 24.234 -8.336 -9.5 1 98.94 239 LEU A CA 1
ATOM 1896 C C . LEU A 1 239 ? 25.312 -7.594 -8.719 1 98.94 239 LEU A C 1
ATOM 1898 O O . LEU A 1 239 ? 25.016 -6.668 -7.965 1 98.94 239 LEU A O 1
ATOM 1902 N N . ARG A 1 240 ? 26.547 -8.016 -8.906 1 98.81 240 ARG A N 1
ATOM 1903 C CA . ARG A 1 240 ? 27.656 -7.344 -8.234 1 98.81 240 ARG A CA 1
ATOM 1904 C C . ARG A 1 240 ? 27.75 -5.879 -8.656 1 98.81 240 ARG A C 1
ATOM 1906 O O . ARG A 1 240 ? 27.953 -5 -7.816 1 98.81 240 ARG A O 1
ATOM 1913 N N . GLU A 1 241 ? 27.594 -5.629 -9.906 1 98.75 241 GLU A N 1
ATOM 1914 C CA . GLU A 1 241 ? 27.625 -4.262 -10.422 1 98.75 241 GLU A CA 1
ATOM 1915 C C . GLU A 1 241 ? 26.5 -3.422 -9.812 1 98.75 241 GLU A C 1
ATOM 1917 O O . GLU A 1 241 ? 26.703 -2.254 -9.477 1 98.75 241 GLU A O 1
ATOM 1922 N N . MET A 1 242 ? 25.344 -4.008 -9.734 1 98.69 242 MET A N 1
ATOM 1923 C CA . MET A 1 242 ? 24.188 -3.281 -9.188 1 98.69 242 MET A CA 1
ATOM 1924 C C . MET A 1 242 ? 24.391 -2.984 -7.707 1 98.69 242 MET A C 1
ATOM 1926 O O . MET A 1 242 ? 24.031 -1.905 -7.23 1 98.69 242 MET A O 1
ATOM 1930 N N . VAL A 1 243 ? 24.922 -4.012 -6.957 1 98.62 243 VAL A N 1
ATOM 1931 C CA . VAL A 1 243 ? 25.219 -3.801 -5.543 1 98.62 243 VAL A CA 1
ATOM 1932 C C . VAL A 1 243 ? 26.172 -2.619 -5.379 1 98.62 243 VAL A C 1
ATOM 1934 O O . VAL A 1 243 ? 25.969 -1.77 -4.508 1 98.62 243 VAL A O 1
ATOM 1937 N N . ASP A 1 244 ? 27.156 -2.555 -6.242 1 98.31 244 ASP A N 1
ATOM 1938 C CA . ASP A 1 244 ? 28.141 -1.469 -6.199 1 98.31 244 ASP A CA 1
ATOM 1939 C C . ASP A 1 244 ? 27.5 -0.146 -6.625 1 98.31 244 ASP A C 1
ATOM 1941 O O . ASP A 1 244 ? 27.703 0.881 -5.973 1 98.31 244 ASP A O 1
ATOM 1945 N N . THR A 1 245 ? 26.734 -0.204 -7.707 1 98.06 245 THR A N 1
ATOM 1946 C CA . THR A 1 245 ? 26.109 0.989 -8.266 1 98.06 245 THR A CA 1
ATOM 1947 C C . THR A 1 245 ? 25.203 1.656 -7.238 1 98.06 245 THR A C 1
ATOM 1949 O O . THR A 1 245 ? 25.219 2.879 -7.078 1 98.06 245 THR A O 1
ATOM 1952 N N . PHE A 1 246 ? 24.469 0.861 -6.52 1 98.19 246 PHE A N 1
ATOM 1953 C CA . PHE A 1 246 ? 23.484 1.413 -5.59 1 98.19 246 PHE A CA 1
ATOM 1954 C C . PHE A 1 246 ? 24.016 1.37 -4.16 1 98.19 246 PHE A C 1
ATOM 1956 O O . PHE A 1 246 ? 23.281 1.676 -3.215 1 98.19 246 PHE A O 1
ATOM 1963 N N . GLN A 1 247 ? 25.25 0.874 -4.004 1 97.19 247 GLN A N 1
ATOM 1964 C CA . GLN A 1 247 ? 25.891 0.782 -2.691 1 97.19 247 GLN A CA 1
ATOM 1965 C C . GLN A 1 247 ? 24.984 0.066 -1.692 1 97.19 247 GLN A C 1
ATOM 1967 O O . GLN A 1 247 ? 24.75 0.566 -0.591 1 97.19 247 GLN A O 1
ATOM 1972 N N . MET A 1 248 ? 24.484 -1 -2.1 1 97.62 248 MET A N 1
ATOM 1973 C CA . MET A 1 248 ? 23.547 -1.758 -1.269 1 97.62 248 MET A CA 1
ATOM 1974 C C . MET A 1 248 ? 24.281 -2.504 -0.164 1 97.62 248 MET A C 1
ATOM 1976 O O . MET A 1 248 ? 25.391 -3.004 -0.379 1 97.62 248 MET A O 1
ATOM 1980 N N . THR A 1 249 ? 23.641 -2.562 1.006 1 97.12 249 THR A N 1
ATOM 1981 C CA . THR A 1 249 ? 24.094 -3.477 2.045 1 97.12 249 THR A CA 1
ATOM 1982 C C . THR A 1 249 ? 23.672 -4.91 1.731 1 97.12 249 THR A C 1
ATOM 1984 O O . THR A 1 249 ? 22.766 -5.449 2.369 1 97.12 249 THR A O 1
ATOM 1987 N N . ALA A 1 250 ? 24.281 -5.5 0.781 1 98.25 250 ALA A N 1
ATOM 1988 C CA . ALA A 1 250 ? 23.891 -6.816 0.279 1 98.25 250 ALA A CA 1
ATOM 1989 C C . ALA A 1 250 ? 25.109 -7.656 -0.07 1 98.25 250 ALA A C 1
ATOM 1991 O O . ALA A 1 250 ? 26.188 -7.113 -0.351 1 98.25 250 ALA A O 1
ATOM 1992 N N . ALA A 1 251 ? 24.953 -8.891 0.016 1 98.5 251 ALA A N 1
ATOM 1993 C CA . ALA A 1 251 ? 25.984 -9.859 -0.381 1 98.5 251 ALA A CA 1
ATOM 1994 C C . ALA A 1 251 ? 25.438 -10.828 -1.422 1 98.5 251 ALA A C 1
ATOM 1996 O O . ALA A 1 251 ? 24.219 -10.977 -1.57 1 98.5 251 ALA A O 1
ATOM 1997 N N . ILE A 1 252 ? 26.375 -11.422 -2.137 1 98.62 252 ILE A N 1
ATOM 1998 C CA . ILE A 1 252 ? 26.031 -12.359 -3.195 1 98.62 252 ILE A CA 1
ATOM 1999 C C . ILE A 1 252 ? 25.938 -13.773 -2.621 1 98.62 252 ILE A C 1
ATOM 2001 O O . ILE A 1 252 ? 26.766 -14.172 -1.807 1 98.62 252 ILE A O 1
ATOM 2005 N N . LEU A 1 253 ? 24.938 -14.477 -2.971 1 98.19 253 LEU A N 1
ATOM 2006 C CA . LEU A 1 253 ? 24.797 -15.898 -2.67 1 98.19 253 LEU A CA 1
ATOM 2007 C C . LEU A 1 253 ? 24.703 -16.719 -3.953 1 98.19 253 LEU A C 1
ATOM 2009 O O . LEU A 1 253 ? 23.734 -16.594 -4.703 1 98.19 253 LEU A O 1
ATOM 2013 N N . ARG A 1 254 ? 25.703 -17.5 -4.207 1 98 254 ARG A N 1
ATOM 2014 C CA . ARG A 1 254 ? 25.734 -18.406 -5.348 1 98 254 ARG A CA 1
ATOM 2015 C C . ARG A 1 254 ? 25.312 -19.812 -4.941 1 98 254 ARG A C 1
ATOM 2017 O O . ARG A 1 254 ? 25.812 -20.359 -3.957 1 98 254 ARG A O 1
ATOM 2024 N N . LYS A 1 255 ? 24.344 -20.344 -5.645 1 95.31 255 LYS A N 1
ATOM 2025 C CA . LYS A 1 255 ? 23.891 -21.719 -5.492 1 95.31 255 LYS A CA 1
ATOM 2026 C C . LYS A 1 255 ? 24.094 -22.516 -6.781 1 95.31 255 LYS A C 1
ATOM 2028 O O . LYS A 1 255 ? 24.609 -21.984 -7.766 1 95.31 255 LYS A O 1
ATOM 2033 N N . GLU A 1 256 ? 23.734 -23.781 -6.77 1 91.12 256 GLU A N 1
ATOM 2034 C CA . GLU A 1 256 ? 23.906 -24.656 -7.934 1 91.12 256 GLU A CA 1
ATOM 2035 C C . GLU A 1 256 ? 23 -24.203 -9.086 1 91.12 256 GLU A C 1
ATOM 2037 O O . GLU A 1 256 ? 23.422 -24.234 -10.25 1 91.12 256 GLU A O 1
ATOM 2042 N N . ARG A 1 257 ? 21.797 -23.781 -8.75 1 95.06 257 ARG A N 1
ATOM 2043 C CA . ARG A 1 257 ? 20.828 -23.453 -9.797 1 95.06 257 ARG A CA 1
ATOM 2044 C C . ARG A 1 257 ? 20.297 -22.031 -9.617 1 95.06 257 ARG A C 1
ATOM 2046 O O . ARG A 1 257 ? 19.219 -21.703 -10.109 1 95.06 257 ARG A O 1
ATOM 2053 N N . ALA A 1 258 ? 21.047 -21.219 -8.836 1 97.81 258 ALA A N 1
ATOM 2054 C CA . ALA A 1 258 ? 20.578 -19.859 -8.609 1 97.81 258 ALA A CA 1
ATOM 2055 C C . ALA A 1 258 ? 21.719 -18.953 -8.141 1 97.81 258 ALA A C 1
ATOM 2057 O O . ALA A 1 258 ? 22.75 -19.438 -7.684 1 97.81 258 ALA A O 1
ATOM 2058 N N . VAL A 1 259 ? 21.484 -17.703 -8.328 1 98.75 259 VAL A N 1
ATOM 2059 C CA . VAL A 1 259 ? 22.359 -16.688 -7.758 1 98.75 259 VAL A CA 1
ATOM 2060 C C . VAL A 1 259 ? 21.547 -15.453 -7.387 1 98.75 259 VAL A C 1
ATOM 2062 O O . VAL A 1 259 ? 20.547 -15.141 -8.039 1 98.75 259 VAL A O 1
ATOM 2065 N N . GLY A 1 260 ? 21.891 -14.836 -6.258 1 98.75 260 GLY A N 1
ATOM 2066 C CA . GLY A 1 260 ? 21.141 -13.656 -5.863 1 98.75 260 GLY A CA 1
ATOM 2067 C C . GLY A 1 260 ? 21.859 -12.789 -4.859 1 98.75 260 GLY A C 1
ATOM 2068 O O . GLY A 1 260 ? 23 -13.086 -4.492 1 98.75 260 GLY A O 1
ATOM 2069 N N . ILE A 1 261 ? 21.312 -11.664 -4.566 1 98.81 261 ILE A N 1
ATOM 2070 C CA . ILE A 1 261 ? 21.781 -10.805 -3.486 1 98.81 261 ILE A CA 1
ATOM 2071 C C . ILE A 1 261 ? 20.781 -10.844 -2.326 1 98.81 261 ILE A C 1
ATOM 2073 O O . ILE A 1 261 ? 19.578 -10.938 -2.541 1 98.81 261 ILE A O 1
ATOM 2077 N N . TYR A 1 262 ? 21.297 -10.898 -1.148 1 97.38 262 TYR A N 1
ATOM 2078 C CA . TYR A 1 262 ? 20.484 -10.836 0.057 1 97.38 262 TYR A CA 1
ATOM 2079 C C . TYR A 1 262 ? 20.953 -9.719 0.978 1 97.38 262 TYR A C 1
ATOM 2081 O O . TYR A 1 262 ? 22.109 -9.305 0.922 1 97.38 262 TYR A O 1
ATOM 2089 N N . ASN A 1 263 ? 20.047 -9.18 1.746 1 97.25 263 ASN A N 1
ATOM 2090 C CA . ASN A 1 263 ? 20.312 -8.078 2.662 1 97.25 263 ASN A CA 1
ATOM 2091 C C . ASN A 1 263 ? 21.188 -8.508 3.83 1 97.25 263 ASN A C 1
ATOM 2093 O O . ASN A 1 263 ? 20.875 -9.469 4.535 1 97.25 263 ASN A O 1
ATOM 2097 N N . THR A 1 264 ? 22.281 -7.844 4.078 1 97.31 264 THR A N 1
ATOM 2098 C CA . THR A 1 264 ? 23.188 -8.188 5.172 1 97.31 264 THR A CA 1
ATOM 2099 C C . THR A 1 264 ? 22.859 -7.371 6.418 1 97.31 264 THR A C 1
ATOM 2101 O O . THR A 1 264 ? 23.391 -7.641 7.5 1 97.31 264 THR A O 1
ATOM 2104 N N . SER A 1 265 ? 22.016 -6.434 6.25 1 94.38 265 SER A N 1
ATOM 2105 C CA . SER A 1 265 ? 21.578 -5.629 7.391 1 94.38 265 SER A CA 1
ATOM 2106 C C . SER A 1 265 ? 20.422 -6.285 8.125 1 94.38 265 SER A C 1
ATOM 2108 O O . SER A 1 265 ? 19.516 -6.848 7.492 1 94.38 265 SER A O 1
ATOM 2110 N N . THR A 1 266 ? 20.359 -6.18 9.445 1 89.94 266 THR A N 1
ATOM 2111 C CA . THR A 1 266 ? 19.25 -6.699 10.242 1 89.94 266 THR A CA 1
ATOM 2112 C C . THR A 1 266 ? 18.297 -5.574 10.648 1 89.94 266 THR A C 1
ATOM 2114 O O . THR A 1 266 ? 17.234 -5.832 11.203 1 89.94 266 THR A O 1
ATOM 2117 N N . THR A 1 267 ? 18.625 -4.316 10.336 1 86.06 267 THR A N 1
ATOM 2118 C CA . THR A 1 267 ? 17.844 -3.189 10.844 1 86.06 267 THR A CA 1
ATOM 2119 C C . THR A 1 267 ? 17.203 -2.41 9.688 1 86.06 267 THR A C 1
ATOM 2121 O O . THR A 1 267 ? 16.234 -1.688 9.891 1 86.06 267 THR A O 1
ATOM 2124 N N . LYS A 1 268 ? 17.844 -2.578 8.531 1 88.44 268 LYS A N 1
ATOM 2125 C CA . LYS A 1 268 ? 17.359 -1.795 7.398 1 88.44 268 LYS A CA 1
ATOM 2126 C C . LYS A 1 268 ? 17 -2.695 6.219 1 88.44 268 LYS A C 1
ATOM 2128 O O . LYS A 1 268 ? 17.703 -3.662 5.934 1 88.44 268 LYS A O 1
ATOM 2133 N N . ARG A 1 269 ? 15.914 -2.404 5.582 1 92.25 269 ARG A N 1
ATOM 2134 C CA . ARG A 1 269 ? 15.539 -3.094 4.355 1 92.25 269 ARG A CA 1
ATOM 2135 C C . ARG A 1 269 ? 16.188 -2.445 3.139 1 92.25 269 ARG A C 1
ATOM 2137 O O . ARG A 1 269 ? 16.547 -1.267 3.176 1 92.25 269 ARG A O 1
ATOM 2144 N N . LEU A 1 270 ? 16.359 -3.221 2.107 1 95.88 270 LEU A N 1
ATOM 2145 C CA . LEU A 1 270 ? 16.844 -2.668 0.846 1 95.88 270 LEU A CA 1
ATOM 2146 C C . LEU A 1 270 ? 15.75 -1.854 0.156 1 95.88 270 LEU A C 1
ATOM 2148 O O . LEU A 1 270 ? 14.555 -2.117 0.344 1 95.88 270 LEU A O 1
ATOM 2152 N N . CYS A 1 271 ? 16.188 -0.875 -0.542 1 95.38 271 CYS A N 1
ATOM 2153 C CA . CYS A 1 271 ? 15.266 -0.034 -1.289 1 95.38 271 CYS A CA 1
ATOM 2154 C C . CYS A 1 271 ? 14.531 -0.84 -2.355 1 95.38 271 CYS A C 1
ATOM 2156 O O . CYS A 1 271 ? 15.164 -1.401 -3.256 1 95.38 271 CYS A O 1
ATOM 2158 N N . TYR A 1 272 ? 13.273 -0.863 -2.279 1 95.81 272 TYR A N 1
ATOM 2159 C CA . TYR A 1 272 ? 12.453 -1.675 -3.17 1 95.81 272 TYR A CA 1
ATOM 2160 C C . TYR A 1 272 ? 12.672 -1.278 -4.625 1 95.81 272 TYR A C 1
ATOM 2162 O O . TYR A 1 272 ? 12.758 -2.139 -5.504 1 95.81 272 TYR A O 1
ATOM 2170 N N . GLU A 1 273 ? 12.695 0.044 -4.93 1 97.25 273 GLU A N 1
ATOM 2171 C CA . GLU A 1 273 ? 12.859 0.567 -6.281 1 97.25 273 GLU A CA 1
ATOM 2172 C C . GLU A 1 273 ? 14.195 0.129 -6.875 1 97.25 273 GLU A C 1
ATOM 2174 O O . GLU A 1 273 ? 14.281 -0.19 -8.062 1 97.25 273 GLU A O 1
ATOM 2179 N N . ASN A 1 274 ? 15.188 0.083 -6.023 1 98.19 274 ASN A N 1
ATOM 2180 C CA . ASN A 1 274 ? 16.5 -0.379 -6.48 1 98.19 274 ASN A CA 1
ATOM 2181 C C . ASN A 1 274 ? 16.484 -1.877 -6.773 1 98.19 274 ASN A C 1
ATOM 2183 O O . ASN A 1 274 ? 17.156 -2.336 -7.699 1 98.19 274 ASN A O 1
ATOM 2187 N N . LEU A 1 275 ? 15.789 -2.586 -5.949 1 98.25 275 LEU A N 1
ATOM 2188 C CA . LEU A 1 275 ? 15.648 -4.016 -6.207 1 98.25 275 LEU A CA 1
ATOM 2189 C C . LEU A 1 275 ? 14.93 -4.258 -7.531 1 98.25 275 LEU A C 1
ATOM 2191 O O . LEU A 1 275 ? 15.305 -5.156 -8.289 1 98.25 275 LEU A O 1
ATOM 2195 N N . GLU A 1 276 ? 13.891 -3.434 -7.766 1 98 276 GLU A N 1
ATOM 2196 C CA . GLU A 1 276 ? 13.172 -3.52 -9.039 1 98 276 GLU A CA 1
ATOM 2197 C C . GLU A 1 276 ? 14.102 -3.23 -10.211 1 98 276 GLU A C 1
ATOM 2199 O O . GLU A 1 276 ? 14.086 -3.951 -11.211 1 98 276 GLU A O 1
ATOM 2204 N N . GLU A 1 277 ? 14.898 -2.178 -10.125 1 98.38 277 GLU A N 1
ATOM 2205 C CA . GLU A 1 277 ? 15.891 -1.83 -11.141 1 98.38 277 GLU A CA 1
ATOM 2206 C C . GLU A 1 277 ? 16.875 -2.973 -11.367 1 98.38 277 GLU A C 1
ATOM 2208 O O . GLU A 1 277 ? 17.219 -3.285 -12.508 1 98.38 277 GLU A O 1
ATOM 2213 N N . THR A 1 278 ? 17.266 -3.547 -10.289 1 98.81 278 THR A N 1
ATOM 2214 C CA . THR A 1 278 ? 18.25 -4.633 -10.352 1 98.81 278 THR A CA 1
ATOM 2215 C C . THR A 1 278 ? 17.656 -5.836 -11.086 1 98.81 278 THR A C 1
ATOM 2217 O O . THR A 1 278 ? 18.297 -6.387 -11.984 1 98.81 278 THR A O 1
ATOM 2220 N N . ALA A 1 279 ? 16.5 -6.238 -10.688 1 98.62 279 ALA A N 1
ATOM 2221 C CA . ALA A 1 279 ? 15.844 -7.375 -11.336 1 98.62 279 ALA A CA 1
ATOM 2222 C C . ALA A 1 279 ? 15.664 -7.125 -12.828 1 98.62 279 ALA A C 1
ATOM 2224 O O . ALA A 1 279 ? 15.953 -8 -13.648 1 98.62 279 ALA A O 1
ATOM 2225 N N . LEU A 1 280 ? 15.227 -5.934 -13.227 1 98.38 280 LEU A N 1
ATOM 2226 C CA . LEU A 1 280 ? 15.016 -5.594 -14.633 1 98.38 280 LEU A CA 1
ATOM 2227 C C . LEU A 1 280 ? 16.328 -5.574 -15.391 1 98.38 280 LEU A C 1
ATOM 2229 O O . LEU A 1 280 ? 16.391 -5.98 -16.562 1 98.38 280 LEU A O 1
ATOM 2233 N N . THR A 1 281 ? 17.359 -5.059 -14.75 1 98.69 281 THR A N 1
ATOM 2234 C CA . THR A 1 281 ? 18.672 -5 -15.383 1 98.69 281 THR A CA 1
ATOM 2235 C C . THR A 1 281 ? 19.203 -6.402 -15.648 1 98.69 281 THR A C 1
ATOM 2237 O O . THR A 1 281 ? 19.75 -6.672 -16.719 1 98.69 281 THR A O 1
ATOM 2240 N N . VAL A 1 282 ? 19.047 -7.246 -14.68 1 98.81 282 VAL A N 1
ATOM 2241 C CA . VAL A 1 282 ? 19.484 -8.625 -14.852 1 98.81 282 VAL A CA 1
ATOM 2242 C C . VAL A 1 282 ? 18.672 -9.297 -15.961 1 98.81 282 VAL A C 1
ATOM 2244 O O . VAL A 1 282 ? 19.234 -10.008 -16.797 1 98.81 282 VAL A O 1
ATOM 2247 N N . GLN A 1 283 ? 17.406 -9.117 -15.945 1 98.44 283 GLN A N 1
ATOM 2248 C CA . GLN A 1 283 ? 16.562 -9.664 -17.016 1 98.44 283 GLN A CA 1
ATOM 2249 C C . GLN A 1 283 ? 17.062 -9.219 -18.391 1 98.44 283 GLN A C 1
ATOM 2251 O O . GLN A 1 283 ? 17.125 -10.023 -19.312 1 98.44 283 GLN A O 1
ATOM 2256 N N . HIS A 1 284 ? 17.375 -7.969 -18.5 1 98.31 284 HIS A N 1
ATOM 2257 C CA . HIS A 1 284 ? 17.859 -7.426 -19.766 1 98.31 284 HIS A CA 1
ATOM 2258 C C . HIS A 1 284 ? 19.188 -8.055 -20.156 1 98.31 284 HIS A C 1
ATOM 2260 O O . HIS A 1 284 ? 19.391 -8.414 -21.312 1 98.31 284 HIS A O 1
ATOM 2266 N N . ALA A 1 285 ? 20.062 -8.18 -19.203 1 98.62 285 ALA A N 1
ATOM 2267 C CA . ALA A 1 285 ? 21.391 -8.734 -19.453 1 98.62 285 ALA A CA 1
ATOM 2268 C C . ALA A 1 285 ? 21.297 -10.188 -19.922 1 98.62 285 ALA A C 1
ATOM 2270 O O . ALA A 1 285 ? 22.125 -10.656 -20.703 1 98.62 285 ALA A O 1
ATOM 2271 N N . LEU A 1 286 ? 20.281 -10.867 -19.453 1 98.5 286 LEU A N 1
ATOM 2272 C CA . LEU A 1 286 ? 20.172 -12.305 -19.719 1 98.5 286 LEU A CA 1
ATOM 2273 C C . LEU A 1 286 ? 19.234 -12.578 -20.875 1 98.5 286 LEU A C 1
ATOM 2275 O O . LEU A 1 286 ? 18.938 -13.734 -21.172 1 98.5 286 LEU A O 1
ATOM 2279 N N . ARG A 1 287 ? 18.781 -11.586 -21.594 1 96.69 287 ARG A N 1
ATOM 2280 C CA . ARG A 1 287 ? 17.672 -11.688 -22.562 1 96.69 287 ARG A CA 1
ATOM 2281 C C . ARG A 1 287 ? 18.031 -12.625 -23.703 1 96.69 287 ARG A C 1
ATOM 2283 O O . ARG A 1 287 ? 17.156 -13.211 -24.328 1 96.69 287 ARG A O 1
ATOM 2290 N N . ASN A 1 288 ? 19.328 -12.867 -23.969 1 96.25 288 ASN A N 1
ATOM 2291 C CA . ASN A 1 288 ? 19.734 -13.648 -25.125 1 96.25 288 ASN A CA 1
ATOM 2292 C C . ASN A 1 288 ? 20.031 -15.094 -24.766 1 96.25 288 ASN A C 1
ATOM 2294 O O . ASN A 1 288 ? 20.344 -15.914 -25.625 1 96.25 288 ASN A O 1
ATOM 2298 N N . PHE A 1 289 ? 19.953 -15.406 -23.531 1 95.88 289 PHE A N 1
ATOM 2299 C CA . PHE A 1 289 ? 20.141 -16.797 -23.109 1 95.88 289 PHE A CA 1
ATOM 2300 C C . PHE A 1 289 ? 18.891 -17.609 -23.422 1 95.88 289 PHE A C 1
ATOM 2302 O O . PHE A 1 289 ? 17.766 -17.141 -23.266 1 95.88 289 PHE A O 1
ATOM 2309 N N . THR A 1 290 ? 19.094 -18.812 -23.75 1 92.06 290 THR A N 1
ATOM 2310 C CA . THR A 1 290 ? 17.984 -19.656 -24.156 1 92.06 290 THR A CA 1
ATOM 2311 C C . THR A 1 290 ? 17.516 -20.516 -22.984 1 92.06 290 THR A C 1
ATOM 2313 O O . THR A 1 290 ? 16.359 -20.984 -22.984 1 92.06 290 THR A O 1
ATOM 2316 N N . ILE A 1 291 ? 18.375 -20.812 -22.047 1 92.5 291 ILE A N 1
ATOM 2317 C CA . ILE A 1 291 ? 17.953 -21.578 -20.875 1 92.5 291 ILE A CA 1
ATOM 2318 C C . ILE A 1 291 ? 16.859 -20.828 -20.125 1 92.5 291 ILE A C 1
ATOM 2320 O O . ILE A 1 291 ? 17.031 -19.641 -19.797 1 92.5 291 ILE A O 1
ATOM 2324 N N . PRO A 1 292 ? 15.781 -21.484 -19.828 1 94.31 292 PRO A N 1
ATOM 2325 C CA . PRO A 1 292 ? 14.75 -20.797 -19.047 1 94.31 292 PRO A CA 1
ATOM 2326 C C . PRO A 1 292 ? 15.258 -20.312 -17.688 1 94.31 292 PRO A C 1
ATOM 2328 O O . PRO A 1 292 ? 16.016 -21.031 -17.031 1 94.31 292 PRO A O 1
ATOM 2331 N N . HIS A 1 293 ? 14.906 -19.188 -17.312 1 96.75 293 HIS A N 1
ATOM 2332 C CA . HIS A 1 293 ? 15.32 -18.578 -16.047 1 96.75 293 HIS A CA 1
ATOM 2333 C C . HIS A 1 293 ? 14.328 -17.516 -15.602 1 96.75 293 HIS A C 1
ATOM 2335 O O . HIS A 1 293 ? 13.438 -17.125 -16.359 1 96.75 293 HIS A O 1
ATOM 2341 N N . CYS A 1 294 ? 14.406 -17.156 -14.375 1 97.12 294 CYS A N 1
ATOM 2342 C CA . CYS A 1 294 ? 13.586 -16.094 -13.797 1 97.12 294 CYS A CA 1
ATOM 2343 C C . CYS A 1 294 ? 14.43 -15.18 -12.906 1 97.12 294 CYS A C 1
ATOM 2345 O O . CYS A 1 294 ? 15.102 -15.648 -11.984 1 97.12 294 CYS A O 1
ATOM 2347 N N . ALA A 1 295 ? 14.484 -13.945 -13.219 1 98.44 295 ALA A N 1
ATOM 2348 C CA . ALA A 1 295 ? 15.07 -12.914 -12.367 1 98.44 295 ALA A CA 1
ATOM 2349 C C . ALA A 1 295 ? 13.984 -12.062 -11.719 1 98.44 295 ALA A C 1
ATOM 2351 O O . ALA A 1 295 ? 13.188 -11.43 -12.414 1 98.44 295 ALA A O 1
ATOM 2352 N N . PHE A 1 296 ? 13.977 -12.023 -10.414 1 98.12 296 PHE A N 1
ATOM 2353 C CA . PHE A 1 296 ? 12.805 -11.414 -9.797 1 98.12 296 PHE A CA 1
ATOM 2354 C C . PHE A 1 296 ? 13.195 -10.641 -8.539 1 98.12 296 PHE A C 1
ATOM 2356 O O . PHE A 1 296 ? 14.242 -10.906 -7.938 1 98.12 296 PHE A O 1
ATOM 2363 N N . ASN A 1 297 ? 12.414 -9.641 -8.211 1 97.25 297 ASN A N 1
ATOM 2364 C CA . ASN A 1 297 ? 12.477 -8.898 -6.957 1 97.25 297 ASN A CA 1
ATOM 2365 C C . ASN A 1 297 ? 11.727 -9.617 -5.84 1 97.25 297 ASN A C 1
ATOM 2367 O O . ASN A 1 297 ? 10.492 -9.68 -5.855 1 97.25 297 ASN A O 1
ATOM 2371 N N . GLY A 1 298 ? 12.492 -10.102 -4.855 1 94.38 298 GLY A N 1
ATOM 2372 C CA . GLY A 1 298 ? 11.883 -10.836 -3.764 1 94.38 298 GLY A CA 1
ATOM 2373 C C . GLY A 1 298 ? 11.414 -9.945 -2.629 1 94.38 298 GLY A C 1
ATOM 2374 O O . GLY A 1 298 ? 10.883 -10.43 -1.631 1 94.38 298 GLY A O 1
ATOM 2375 N N . GLY A 1 299 ? 11.562 -8.625 -2.799 1 92.62 299 GLY A N 1
ATOM 2376 C CA . GLY A 1 299 ? 11.133 -7.676 -1.787 1 92.62 299 GLY A CA 1
ATOM 2377 C C . GLY A 1 299 ? 12.266 -7.176 -0.917 1 92.62 299 GLY A C 1
ATOM 2378 O O . GLY A 1 299 ? 12.266 -6.016 -0.497 1 92.62 299 GLY A O 1
ATOM 2379 N N . ASN A 1 300 ? 13.164 -8.016 -0.554 1 95.06 300 ASN A N 1
ATOM 2380 C CA . ASN A 1 300 ? 14.344 -7.664 0.223 1 95.06 300 ASN A CA 1
ATOM 2381 C C . ASN A 1 300 ? 15.594 -8.367 -0.306 1 95.06 300 ASN A C 1
ATOM 2383 O O . ASN A 1 300 ? 16.562 -8.547 0.425 1 95.06 300 ASN A O 1
ATOM 2387 N N . ASP A 1 301 ? 15.43 -8.867 -1.482 1 96.88 301 ASP A N 1
ATOM 2388 C CA . ASP A 1 301 ? 16.469 -9.578 -2.219 1 96.88 301 ASP A CA 1
ATOM 2389 C C . ASP A 1 301 ? 16.156 -9.617 -3.713 1 96.88 301 ASP A C 1
ATOM 2391 O O . ASP A 1 301 ? 15.117 -9.133 -4.145 1 96.88 301 ASP A O 1
ATOM 2395 N N . VAL A 1 302 ? 17.094 -10.016 -4.48 1 98.56 302 VAL A N 1
ATOM 2396 C CA . VAL A 1 302 ? 16.906 -10.328 -5.895 1 98.56 302 VAL A CA 1
ATOM 2397 C C . VAL A 1 302 ? 17.562 -11.664 -6.223 1 98.56 302 VAL A C 1
ATOM 2399 O O . VAL A 1 302 ? 18.719 -11.891 -5.871 1 98.56 302 VAL A O 1
ATOM 2402 N N . PHE A 1 303 ? 16.828 -12.492 -6.863 1 98.5 303 PHE A N 1
ATOM 2403 C CA . PHE A 1 303 ? 17.391 -13.781 -7.234 1 98.5 303 PHE A CA 1
ATOM 2404 C C . PHE A 1 303 ? 17.172 -14.07 -8.719 1 98.5 303 PHE A C 1
ATOM 2406 O O . PHE A 1 303 ? 16.234 -13.555 -9.312 1 98.5 303 PHE A O 1
ATOM 2413 N N . VAL A 1 304 ? 18.062 -14.82 -9.242 1 98.75 304 VAL A N 1
ATOM 2414 C CA . VAL A 1 304 ? 17.969 -15.445 -10.555 1 98.75 304 VAL A CA 1
ATOM 2415 C C . VAL A 1 304 ? 17.969 -16.969 -10.406 1 98.75 304 VAL A C 1
ATOM 2417 O O . VAL A 1 304 ? 18.953 -17.547 -9.945 1 98.75 304 VAL A O 1
ATOM 2420 N N . ASP A 1 305 ? 16.922 -17.531 -10.766 1 97.81 305 ASP A N 1
ATOM 2421 C CA . ASP A 1 305 ? 16.797 -18.984 -10.688 1 97.81 305 ASP A CA 1
ATOM 2422 C C . ASP A 1 305 ? 16.781 -19.609 -12.078 1 97.81 305 ASP A C 1
ATOM 2424 O O . ASP A 1 305 ? 16.172 -19.062 -13 1 97.81 305 ASP A O 1
ATOM 2428 N N . ILE A 1 306 ? 17.5 -20.719 -12.195 1 96.56 306 ILE A N 1
ATOM 2429 C CA . ILE A 1 306 ? 17.344 -21.516 -13.406 1 96.56 306 ILE A CA 1
ATOM 2430 C C . ILE A 1 306 ? 15.945 -22.125 -13.438 1 96.56 306 ILE A C 1
ATOM 2432 O O . ILE A 1 306 ? 15.492 -22.703 -12.445 1 96.56 306 ILE A O 1
ATOM 2436 N N . GLY A 1 307 ? 15.289 -21.969 -14.547 1 95.19 307 GLY A N 1
ATOM 2437 C CA . GLY A 1 307 ? 13.898 -22.375 -14.648 1 95.19 307 GLY A CA 1
ATOM 2438 C C . GLY A 1 307 ? 12.914 -21.312 -14.203 1 95.19 307 GLY A C 1
ATOM 2439 O O . GLY A 1 307 ? 13.266 -20.125 -14.133 1 95.19 307 GLY A O 1
ATOM 2440 N N . ASN A 1 308 ? 11.68 -21.641 -14.047 1 96.06 308 ASN A N 1
ATOM 2441 C CA . ASN A 1 308 ? 10.602 -20.781 -13.578 1 96.06 308 ASN A CA 1
ATOM 2442 C C . ASN A 1 308 ? 9.406 -21.594 -13.086 1 96.06 308 ASN A C 1
ATOM 2444 O O . ASN A 1 308 ? 9.391 -22.812 -13.195 1 96.06 308 ASN A O 1
ATOM 2448 N N . LYS A 1 309 ? 8.453 -20.922 -12.602 1 97.06 309 LYS A N 1
ATOM 2449 C CA . LYS A 1 309 ? 7.336 -21.609 -11.961 1 97.06 309 LYS A CA 1
ATOM 2450 C C . LYS A 1 309 ? 6.457 -22.312 -12.984 1 97.06 309 LYS A C 1
ATOM 2452 O O . LYS A 1 309 ? 5.812 -23.328 -12.68 1 97.06 309 LYS A O 1
ATOM 2457 N N . ALA A 1 310 ? 6.352 -21.844 -14.195 1 96.62 310 ALA A N 1
ATOM 2458 C CA . ALA A 1 310 ? 5.586 -22.547 -15.227 1 96.62 310 ALA A CA 1
ATOM 2459 C C . ALA A 1 310 ? 6.133 -23.953 -15.453 1 96.62 310 ALA A C 1
ATOM 2461 O O . ALA A 1 310 ? 5.367 -24.922 -15.57 1 96.62 310 ALA A O 1
ATOM 2462 N N . LEU A 1 311 ? 7.398 -24.047 -15.5 1 95.5 311 LEU A N 1
ATOM 2463 C CA . LEU A 1 311 ? 8.039 -25.344 -15.695 1 95.5 311 LEU A CA 1
ATOM 2464 C C . LEU A 1 311 ? 7.812 -26.25 -14.492 1 95.5 311 LEU A C 1
ATOM 2466 O O . LEU A 1 311 ? 7.613 -27.453 -14.648 1 95.5 311 LEU A O 1
ATOM 2470 N N . GLY A 1 312 ? 7.938 -25.656 -13.289 1 96.81 312 GLY A N 1
ATOM 2471 C CA . GLY A 1 312 ? 7.652 -26.438 -12.094 1 96.81 312 GLY A CA 1
ATOM 2472 C C . GLY A 1 312 ? 6.234 -26.984 -12.055 1 96.81 312 GLY A C 1
ATOM 2473 O O . GLY A 1 312 ? 6.023 -28.172 -11.789 1 96.81 312 GLY A O 1
ATOM 2474 N N . ILE A 1 313 ? 5.285 -26.172 -12.391 1 97.56 313 ILE A N 1
ATOM 2475 C CA . ILE A 1 313 ? 3.877 -26.547 -12.391 1 97.56 313 ILE A CA 1
ATOM 2476 C C . ILE A 1 313 ? 3.621 -27.578 -13.492 1 97.56 313 ILE A C 1
ATOM 2478 O O . ILE A 1 313 ? 2.9 -28.562 -13.281 1 97.56 313 ILE A O 1
ATOM 2482 N N . SER A 1 314 ? 4.23 -27.391 -14.656 1 96.25 314 SER A N 1
ATOM 2483 C CA . SER A 1 314 ? 4.098 -28.359 -15.742 1 96.25 314 SER A CA 1
ATOM 2484 C C . SER A 1 314 ? 4.637 -29.734 -15.336 1 96.25 314 SER A C 1
ATOM 2486 O O . SER A 1 314 ? 4.059 -30.766 -15.688 1 96.25 314 SER A O 1
ATOM 2488 N N . ALA A 1 315 ? 5.754 -29.703 -14.688 1 95.75 315 ALA A N 1
ATOM 2489 C CA . ALA A 1 315 ? 6.312 -30.969 -14.211 1 95.75 315 ALA A CA 1
ATOM 2490 C C . ALA A 1 315 ? 5.355 -31.656 -13.25 1 95.75 315 ALA A C 1
ATOM 2492 O O . ALA A 1 315 ? 5.172 -32.875 -13.32 1 95.75 315 ALA A O 1
ATOM 2493 N N . LEU A 1 316 ? 4.824 -30.906 -12.367 1 97.31 316 LEU A N 1
ATOM 2494 C CA . LEU A 1 316 ? 3.836 -31.453 -11.453 1 97.31 316 LEU A CA 1
ATOM 2495 C C . LEU A 1 316 ? 2.643 -32.031 -12.211 1 97.31 316 LEU A C 1
ATOM 2497 O O . LEU A 1 316 ? 2.158 -33.125 -11.891 1 97.31 316 LEU A O 1
ATOM 2501 N N . GLN A 1 317 ? 2.186 -31.344 -13.234 1 97.25 317 GLN A N 1
ATOM 2502 C CA . GLN A 1 317 ? 1.046 -31.781 -14.031 1 97.25 317 GLN A CA 1
ATOM 2503 C C . GLN A 1 317 ? 1.289 -33.156 -14.648 1 97.25 317 GLN A C 1
ATOM 2505 O O . GLN A 1 317 ? 0.354 -33.938 -14.805 1 97.25 317 GLN A O 1
ATOM 2510 N N . HIS A 1 318 ? 2.477 -33.5 -14.93 1 95.06 318 HIS A N 1
ATOM 2511 C CA . HIS A 1 318 ? 2.836 -34.781 -15.516 1 95.06 318 HIS A CA 1
ATOM 2512 C C . HIS A 1 318 ? 3.076 -35.844 -14.438 1 95.06 318 HIS A C 1
ATOM 2514 O O . HIS A 1 318 ? 2.932 -37.031 -14.695 1 95.06 318 HIS A O 1
ATOM 2520 N N . PHE A 1 319 ? 3.365 -35.438 -13.258 1 96.12 319 PHE A N 1
ATOM 2521 C CA . PHE A 1 319 ? 3.842 -36.344 -12.219 1 96.12 319 PHE A CA 1
ATOM 2522 C C . PHE A 1 319 ? 2.682 -36.844 -11.375 1 96.12 319 PHE A C 1
ATOM 2524 O O . PHE A 1 319 ? 2.688 -38 -10.922 1 96.12 319 PHE A O 1
ATOM 2531 N N . VAL A 1 320 ? 1.624 -36.031 -11.195 1 97.44 320 VAL A N 1
ATOM 2532 C CA . VAL A 1 320 ? 0.721 -36.281 -10.07 1 97.44 320 VAL A CA 1
ATOM 2533 C C . VAL A 1 320 ? -0.503 -37.062 -10.539 1 97.44 320 VAL A C 1
ATOM 2535 O O . VAL A 1 320 ? -1.395 -37.344 -9.75 1 97.44 320 VAL A O 1
ATOM 2538 N N . GLY A 1 321 ? -0.581 -37.438 -11.766 1 95.5 321 GLY A N 1
ATOM 2539 C CA . GLY A 1 321 ? -1.776 -38.062 -12.32 1 95.5 321 GLY A CA 1
ATOM 2540 C C . GLY A 1 321 ? -2.221 -39.281 -11.562 1 95.5 321 GLY A C 1
ATOM 2541 O O . GLY A 1 321 ? -3.418 -39.531 -11.383 1 95.5 321 GLY A O 1
ATOM 2542 N N . SER A 1 322 ? -1.272 -40.125 -11.109 1 95.19 322 SER A N 1
ATOM 2543 C CA . SER A 1 322 ? -1.575 -41.375 -10.445 1 95.19 322 SER A CA 1
ATOM 2544 C C . SER A 1 322 ? -2.088 -41.156 -9.023 1 95.19 322 SER A C 1
ATOM 2546 O O . SER A 1 322 ? -2.633 -42.062 -8.398 1 95.19 322 SER A O 1
ATOM 2548 N N . LEU A 1 323 ? -1.93 -39.969 -8.484 1 95.94 323 LEU A N 1
ATOM 2549 C CA . LEU A 1 323 ? -2.32 -39.656 -7.117 1 95.94 323 LEU A CA 1
ATOM 2550 C C . LEU A 1 323 ? -3.781 -39.219 -7.051 1 95.94 323 LEU A C 1
ATOM 2552 O O . LEU A 1 323 ? -4.352 -39.094 -5.965 1 95.94 323 LEU A O 1
ATOM 2556 N N . LEU A 1 324 ? -4.359 -39.031 -8.195 1 97 324 LEU A N 1
ATOM 2557 C CA . LEU A 1 324 ? -5.754 -38.594 -8.258 1 97 324 LEU A CA 1
ATOM 2558 C C . LEU A 1 324 ? -6.691 -39.781 -7.988 1 97 324 LEU A C 1
ATOM 2560 O O . LEU A 1 324 ? -6.34 -40.938 -8.25 1 97 324 LEU A O 1
ATOM 2564 N N . PRO A 1 325 ? -7.902 -39.469 -7.453 1 95.12 325 PRO A N 1
ATOM 2565 C CA . PRO A 1 325 ? -8.883 -40.562 -7.301 1 95.12 325 PRO A CA 1
ATOM 2566 C C . PRO A 1 325 ? -9.141 -41.312 -8.602 1 95.12 325 PRO A C 1
ATOM 2568 O O . PRO A 1 325 ? -9.219 -42.531 -8.602 1 95.12 325 PRO A O 1
ATOM 2571 N N . GLU A 1 326 ? -9.336 -40.531 -9.625 1 95.88 326 GLU A N 1
ATOM 2572 C CA . GLU A 1 326 ? -9.336 -41.062 -10.977 1 95.88 326 GLU A CA 1
ATOM 2573 C C . GLU A 1 326 ? -8.062 -40.688 -11.734 1 95.88 326 GLU A C 1
ATOM 2575 O O . GLU A 1 326 ? -7.934 -39.531 -12.195 1 95.88 326 GLU A O 1
ATOM 2580 N N . PRO A 1 327 ? -7.199 -41.625 -11.906 1 96 327 PRO A N 1
ATOM 2581 C CA . PRO A 1 327 ? -5.883 -41.312 -12.477 1 96 327 PRO A CA 1
ATOM 2582 C C . PRO A 1 327 ? -5.973 -40.719 -13.875 1 96 327 PRO A C 1
ATOM 2584 O O . PRO A 1 327 ? -6.867 -41.062 -14.648 1 96 327 PRO A O 1
ATOM 2587 N N . GLU A 1 328 ? -5.113 -39.812 -14.109 1 95.81 328 GLU A N 1
ATOM 2588 C CA . GLU A 1 328 ? -4.949 -39.156 -15.406 1 95.81 328 GLU A CA 1
ATOM 2589 C C . GLU A 1 328 ? -3.475 -39.062 -15.797 1 95.81 328 GLU A C 1
ATOM 2591 O O . GLU A 1 328 ? -2.6 -39 -14.93 1 95.81 328 GLU A O 1
ATOM 2596 N N . ASP A 1 329 ? -3.189 -39.094 -17.047 1 94.75 329 ASP A N 1
ATOM 2597 C CA . ASP A 1 329 ? -1.807 -39.062 -17.516 1 94.75 329 ASP A CA 1
ATOM 2598 C C . ASP A 1 329 ? -1.177 -37.688 -17.297 1 94.75 329 ASP A C 1
ATOM 2600 O O . ASP A 1 329 ? -0.062 -37.594 -16.781 1 94.75 329 ASP A O 1
ATOM 2604 N N . VAL A 1 330 ? -1.882 -36.625 -17.75 1 96.44 330 VAL A N 1
ATOM 2605 C CA . VAL A 1 330 ? -1.372 -35.25 -17.641 1 96.44 330 VAL A CA 1
ATOM 2606 C C . VAL A 1 330 ? -2.52 -34.312 -17.312 1 96.44 330 VAL A C 1
ATOM 2608 O O . VAL A 1 330 ? -3.582 -34.375 -17.938 1 96.44 330 VAL A O 1
ATOM 2611 N N . LEU A 1 331 ? -2.299 -33.5 -16.312 1 97.62 331 LEU A N 1
ATOM 2612 C CA . LEU A 1 331 ? -3.273 -32.469 -16 1 97.62 331 LEU A CA 1
ATOM 2613 C C . LEU A 1 331 ? -3.129 -31.281 -16.953 1 97.62 331 LEU A C 1
ATOM 2615 O O . LEU A 1 331 ? -2.012 -30.891 -17.281 1 97.62 331 LEU A O 1
ATOM 2619 N N . GLN A 1 332 ? -4.246 -30.766 -17.328 1 96.62 332 GLN A N 1
ATOM 2620 C CA . GLN A 1 332 ? -4.266 -29.641 -18.266 1 96.62 332 GLN A CA 1
ATOM 2621 C C . GLN A 1 332 ? -4.453 -28.312 -17.516 1 96.62 332 GLN A C 1
ATOM 2623 O O . GLN A 1 332 ? -4.855 -28.312 -16.344 1 96.62 332 GLN A O 1
ATOM 2628 N N . GLY A 1 333 ? -4.227 -27.25 -18.188 1 96.19 333 GLY A N 1
ATOM 2629 C CA . GLY A 1 333 ? -4.332 -25.922 -17.609 1 96.19 333 GLY A CA 1
ATOM 2630 C C . GLY A 1 333 ? -5.695 -25.641 -17 1 96.19 333 GLY A C 1
ATOM 2631 O O . GLY A 1 333 ? -5.793 -25.016 -15.945 1 96.19 333 GLY A O 1
ATOM 2632 N N . HIS A 1 334 ? -6.73 -26.109 -17.609 1 96.69 334 HIS A N 1
ATOM 2633 C CA . HIS A 1 334 ? -8.094 -25.828 -17.156 1 96.69 334 HIS A CA 1
ATOM 2634 C C . HIS A 1 334 ? -8.445 -26.641 -15.93 1 96.69 334 HIS A C 1
ATOM 2636 O O . HIS A 1 334 ? -9.547 -26.531 -15.391 1 96.69 334 HIS A O 1
ATOM 2642 N N . GLN A 1 335 ? -7.457 -27.469 -15.445 1 98.25 335 GLN A N 1
ATOM 2643 C CA . GLN A 1 335 ? -7.66 -28.281 -14.25 1 98.25 335 GLN A CA 1
ATOM 2644 C C . GLN A 1 335 ? -6.766 -27.812 -13.109 1 98.25 335 GLN A C 1
ATOM 2646 O O . GLN A 1 335 ? -6.742 -28.422 -12.039 1 98.25 335 GLN A O 1
ATOM 2651 N N . CYS A 1 336 ? -5.973 -26.766 -13.344 1 98.62 336 CYS A N 1
ATOM 2652 C CA . CYS A 1 336 ? -4.949 -26.375 -12.383 1 98.62 336 CYS A CA 1
ATOM 2653 C C . CYS A 1 336 ? -5.098 -24.906 -12 1 98.62 336 CYS A C 1
ATOM 2655 O O . CYS A 1 336 ? -5.426 -24.062 -12.844 1 98.62 336 CYS A O 1
ATOM 2657 N N . LEU A 1 337 ? -4.922 -24.594 -10.734 1 98.75 337 LEU A N 1
ATOM 2658 C CA . LEU A 1 337 ? -4.953 -23.234 -10.18 1 98.75 337 LEU A CA 1
ATOM 2659 C C . LEU A 1 337 ? -3.652 -22.922 -9.453 1 98.75 337 LEU A C 1
ATOM 2661 O O . LEU A 1 337 ? -3.197 -23.703 -8.609 1 98.75 337 LEU A O 1
ATOM 2665 N N . HIS A 1 338 ? -3.035 -21.812 -9.812 1 98.81 338 HIS A N 1
ATOM 2666 C CA . HIS A 1 338 ? -1.88 -21.344 -9.062 1 98.81 338 HIS A CA 1
ATOM 2667 C C . HIS A 1 338 ? -2.207 -20.047 -8.305 1 98.81 338 HIS A C 1
ATOM 2669 O O . HIS A 1 338 ? -2.729 -19.094 -8.891 1 98.81 338 HIS A O 1
ATOM 2675 N N . VAL A 1 339 ? -1.934 -20.016 -7.004 1 98.81 339 VAL A N 1
ATOM 2676 C CA . VAL A 1 339 ? -2.143 -18.844 -6.164 1 98.81 339 VAL A CA 1
ATOM 2677 C C . VAL A 1 339 ? -0.796 -18.219 -5.805 1 98.81 339 VAL A C 1
ATOM 2679 O O . VAL A 1 339 ? 0.08 -18.891 -5.254 1 98.81 339 VAL A O 1
ATOM 2682 N N . GLY A 1 340 ? -0.599 -16.969 -6.133 1 98.19 340 GLY A N 1
ATOM 2683 C CA . GLY A 1 340 ? 0.647 -16.281 -5.844 1 98.19 340 GLY A CA 1
ATOM 2684 C C . GLY A 1 340 ? 0.466 -14.789 -5.621 1 98.19 340 GLY A C 1
ATOM 2685 O O . GLY A 1 340 ? -0.635 -14.258 -5.789 1 98.19 340 GLY A O 1
ATOM 2686 N N . ASP A 1 341 ? 1.586 -14.094 -5.223 1 96.06 341 ASP A N 1
ATOM 2687 C CA . ASP A 1 341 ? 1.496 -12.68 -4.871 1 96.06 341 ASP A CA 1
ATOM 2688 C C . ASP A 1 341 ? 2.332 -11.82 -5.82 1 96.06 341 ASP A C 1
ATOM 2690 O O . ASP A 1 341 ? 2.232 -10.594 -5.809 1 96.06 341 ASP A O 1
ATOM 2694 N N . ARG A 1 342 ? 3.143 -12.422 -6.617 1 94.75 342 ARG A N 1
ATOM 2695 C CA . ARG A 1 342 ? 4.062 -11.656 -7.453 1 94.75 342 ARG A CA 1
ATOM 2696 C C . ARG A 1 342 ? 3.787 -11.906 -8.938 1 94.75 342 ARG A C 1
ATOM 2698 O O . ARG A 1 342 ? 4.535 -12.625 -9.602 1 94.75 342 ARG A O 1
ATOM 2705 N N . PHE A 1 343 ? 2.879 -11.117 -9.484 1 95.62 343 PHE A N 1
ATOM 2706 C CA . PHE A 1 343 ? 2.492 -11.328 -10.875 1 95.62 343 PHE A CA 1
ATOM 2707 C C . PHE A 1 343 ? 2.9 -10.133 -11.734 1 95.62 343 PHE A C 1
ATOM 2709 O O . PHE A 1 343 ? 2.461 -10.008 -12.875 1 95.62 343 PHE A O 1
ATOM 2716 N N . THR A 1 344 ? 3.777 -9.312 -11.211 1 94.25 344 THR A N 1
ATOM 2717 C CA . THR A 1 344 ? 4.254 -8.164 -11.977 1 94.25 344 THR A CA 1
ATOM 2718 C C . THR A 1 344 ? 5.367 -8.578 -12.938 1 94.25 344 THR A C 1
ATOM 2720 O O . THR A 1 344 ? 5.645 -9.773 -13.094 1 94.25 344 THR A O 1
ATOM 2723 N N . ARG A 1 345 ? 6.02 -7.602 -13.625 1 90.69 345 ARG A N 1
ATOM 2724 C CA . ARG A 1 345 ? 7.086 -7.852 -14.594 1 90.69 345 ARG A CA 1
ATOM 2725 C C . ARG A 1 345 ? 8.289 -8.508 -13.922 1 90.69 345 ARG A C 1
ATOM 2727 O O . ARG A 1 345 ? 8.992 -9.312 -14.539 1 90.69 345 ARG A O 1
ATOM 2734 N N . THR A 1 346 ? 8.469 -8.156 -12.68 1 94.62 346 THR A N 1
ATOM 2735 C CA . THR A 1 346 ? 9.594 -8.719 -11.945 1 94.62 346 THR A CA 1
ATOM 2736 C C . THR A 1 346 ? 9.117 -9.766 -10.945 1 94.62 346 THR A C 1
ATOM 2738 O O . THR A 1 346 ? 9.805 -10.047 -9.961 1 94.62 346 THR A O 1
ATOM 2741 N N . GLY A 1 347 ? 7.945 -10.227 -11.109 1 94.88 347 GLY A N 1
ATOM 2742 C CA . GLY A 1 347 ? 7.438 -11.266 -10.227 1 94.88 347 GLY A CA 1
ATOM 2743 C C . GLY A 1 347 ? 7.707 -12.664 -10.742 1 94.88 347 GLY A C 1
ATOM 2744 O O . GLY A 1 347 ? 7.641 -12.914 -11.945 1 94.88 347 GLY A O 1
ATOM 2745 N N . ASN A 1 348 ? 7.91 -13.555 -9.836 1 97.12 348 ASN A N 1
ATOM 2746 C CA . ASN A 1 348 ? 8.25 -14.914 -10.234 1 97.12 348 ASN A CA 1
ATOM 2747 C C . ASN A 1 348 ? 7 -15.766 -10.422 1 97.12 348 ASN A C 1
ATOM 2749 O O . ASN A 1 348 ? 7.09 -16.922 -10.867 1 97.12 348 ASN A O 1
ATOM 2753 N N . ASP A 1 349 ? 5.801 -15.234 -10.188 1 97.25 349 ASP A N 1
ATOM 2754 C CA . ASP A 1 349 ? 4.574 -16 -10.398 1 97.25 349 ASP A CA 1
ATOM 2755 C C . ASP A 1 349 ? 4 -15.75 -11.789 1 97.25 349 ASP A C 1
ATOM 2757 O O . ASP A 1 349 ? 3.115 -16.469 -12.242 1 97.25 349 ASP A O 1
ATOM 2761 N N . THR A 1 350 ? 4.465 -14.789 -12.461 1 95.62 350 THR A N 1
ATOM 2762 C CA . THR A 1 350 ? 3.861 -14.328 -13.703 1 95.62 350 THR A CA 1
ATOM 2763 C C . THR A 1 350 ? 3.803 -15.453 -14.734 1 95.62 350 THR A C 1
ATOM 2765 O O . THR A 1 350 ? 2.779 -15.648 -15.391 1 95.62 350 THR A O 1
ATOM 2768 N N . LYS A 1 351 ? 4.82 -16.25 -14.859 1 95.69 351 LYS A N 1
ATOM 2769 C CA . LYS A 1 351 ? 4.895 -17.297 -15.883 1 95.69 351 LYS A CA 1
ATOM 2770 C C . LYS A 1 351 ? 3.941 -18.438 -15.562 1 95.69 351 LYS A C 1
ATOM 2772 O O . LYS A 1 351 ? 3.621 -19.25 -16.438 1 95.69 351 LYS A O 1
ATOM 2777 N N . ALA A 1 352 ? 3.525 -18.516 -14.305 1 97.44 352 ALA A N 1
ATOM 2778 C CA . ALA A 1 352 ? 2.561 -19.562 -13.961 1 97.44 352 ALA A CA 1
ATOM 2779 C C . ALA A 1 352 ? 1.305 -19.453 -14.82 1 97.44 352 ALA A C 1
ATOM 2781 O O . ALA A 1 352 ? 0.632 -20.453 -15.078 1 97.44 352 ALA A O 1
ATOM 2782 N N . ARG A 1 353 ? 1.016 -18.297 -15.367 1 96.38 353 ARG A N 1
ATOM 2783 C CA . ARG A 1 353 ? -0.167 -18.031 -16.188 1 96.38 353 ARG A CA 1
ATOM 2784 C C . ARG A 1 353 ? -0.115 -18.812 -17.5 1 96.38 353 ARG A C 1
ATOM 2786 O O . ARG A 1 353 ? -1.136 -18.969 -18.172 1 96.38 353 ARG A O 1
ATOM 2793 N N . ASP A 1 354 ? 1.002 -19.344 -17.828 1 95.69 354 ASP A N 1
ATOM 2794 C CA . ASP A 1 354 ? 1.163 -20.047 -19.094 1 95.69 354 ASP A CA 1
ATOM 2795 C C . ASP A 1 354 ? 0.664 -21.5 -18.984 1 95.69 354 ASP A C 1
ATOM 2797 O O . ASP A 1 354 ? 0.438 -22.156 -20 1 95.69 354 ASP A O 1
ATOM 2801 N N . VAL A 1 355 ? 0.478 -21.953 -17.75 1 97.31 355 VAL A N 1
ATOM 2802 C CA . VAL A 1 355 ? 0.231 -23.391 -17.641 1 97.31 355 VAL A CA 1
ATOM 2803 C C . VAL A 1 355 ? -0.931 -23.641 -16.688 1 97.31 355 VAL A C 1
ATOM 2805 O O . VAL A 1 355 ? -1.383 -24.781 -16.547 1 97.31 355 VAL A O 1
ATOM 2808 N N . ALA A 1 356 ? -1.418 -22.609 -16 1 98.12 356 ALA A N 1
ATOM 2809 C CA . ALA A 1 356 ? -2.512 -22.75 -15.039 1 98.12 356 ALA A CA 1
ATOM 2810 C C . ALA A 1 356 ? -3.305 -21.453 -14.914 1 98.12 356 ALA A C 1
ATOM 2812 O O . ALA A 1 356 ? -2.809 -20.375 -15.273 1 98.12 356 ALA A O 1
ATOM 2813 N N . SER A 1 357 ? -4.594 -21.578 -14.523 1 97.94 357 SER A N 1
ATOM 2814 C CA . SER A 1 357 ? -5.301 -20.391 -14.062 1 97.94 357 SER A CA 1
ATOM 2815 C C . SER A 1 357 ? -4.672 -19.844 -12.781 1 97.94 357 SER A C 1
ATOM 2817 O O . SER A 1 357 ? -3.982 -20.562 -12.062 1 97.94 357 SER A O 1
ATOM 2819 N N . THR A 1 358 ? -4.859 -18.531 -12.57 1 98 358 THR A N 1
ATOM 2820 C CA . THR A 1 358 ? -4.121 -17.953 -11.445 1 98 358 THR A CA 1
ATOM 2821 C C . THR A 1 358 ? -5.027 -17.078 -10.594 1 98 358 THR A C 1
ATOM 2823 O O . THR A 1 358 ? -5.992 -16.5 -11.102 1 98 358 THR A O 1
ATOM 2826 N N . VAL A 1 359 ? -4.801 -17.094 -9.328 1 98.38 359 VAL A N 1
ATOM 2827 C CA . VAL A 1 359 ? -5.344 -16.156 -8.352 1 98.38 359 VAL A CA 1
ATOM 2828 C C . VAL A 1 359 ? -4.223 -15.273 -7.797 1 98.38 359 VAL A C 1
ATOM 2830 O O . VAL A 1 359 ? -3.227 -15.781 -7.277 1 98.38 359 VAL A O 1
ATOM 2833 N N . TRP A 1 360 ? -4.375 -14.008 -7.973 1 98.25 360 TRP A N 1
ATOM 2834 C CA . TRP A 1 360 ? -3.396 -13.023 -7.52 1 98.25 360 TRP A CA 1
ATOM 2835 C C . TRP A 1 360 ? -3.789 -12.445 -6.164 1 98.25 360 TRP A C 1
ATOM 2837 O O . TRP A 1 360 ? -4.836 -11.812 -6.031 1 98.25 360 TRP A O 1
ATOM 2847 N N . VAL A 1 361 ? -2.926 -12.672 -5.156 1 98 361 VAL A N 1
ATOM 2848 C CA . VAL A 1 361 ? -3.211 -12.211 -3.799 1 98 361 VAL A CA 1
ATOM 2849 C C . VAL A 1 361 ? -2.111 -11.258 -3.334 1 98 361 VAL A C 1
ATOM 2851 O O . VAL A 1 361 ? -1.018 -11.242 -3.904 1 98 361 VAL A O 1
ATOM 2854 N N . SER A 1 362 ? -2.385 -10.453 -2.293 1 95.44 362 SER A N 1
ATOM 2855 C CA . SER A 1 362 ? -1.393 -9.508 -1.804 1 95.44 362 SER A CA 1
ATOM 2856 C C . SER A 1 362 ? -0.76 -9.984 -0.502 1 95.44 362 SER A C 1
ATOM 2858 O O . SER A 1 362 ? 0.297 -9.492 -0.101 1 95.44 362 SER A O 1
ATOM 2860 N N . ASN A 1 363 ? -1.395 -10.945 0.172 1 94.44 363 ASN A N 1
ATOM 2861 C CA . ASN A 1 363 ? -0.936 -11.453 1.457 1 94.44 363 ASN A CA 1
ATOM 2862 C C . ASN A 1 363 ? -1.643 -12.758 1.824 1 94.44 363 ASN A C 1
ATOM 2864 O O . ASN A 1 363 ? -2.576 -13.18 1.138 1 94.44 363 ASN A O 1
ATOM 2868 N N . PRO A 1 364 ? -1.216 -13.414 2.928 1 95.31 364 PRO A N 1
ATOM 2869 C CA . PRO A 1 364 ? -1.802 -14.711 3.297 1 95.31 364 PRO A CA 1
ATOM 2870 C C . PRO A 1 364 ? -3.283 -14.602 3.654 1 95.31 364 PRO A C 1
ATOM 2872 O O . PRO A 1 364 ? -4.047 -15.539 3.414 1 95.31 364 PRO A O 1
ATOM 2875 N N . GLN A 1 365 ? -3.709 -13.492 4.156 1 93.31 365 GLN A N 1
ATOM 2876 C CA . GLN A 1 365 ? -5.113 -13.32 4.508 1 93.31 365 GLN A CA 1
ATOM 2877 C C . GLN A 1 365 ? -6 -13.352 3.268 1 93.31 365 GLN A C 1
ATOM 2879 O O . GLN A 1 365 ? -7.074 -13.953 3.279 1 93.31 365 GLN A O 1
ATOM 2884 N N . GLU A 1 366 ? -5.555 -12.688 2.217 1 95.31 366 GLU A N 1
ATOM 2885 C CA . GLU A 1 366 ? -6.305 -12.719 0.964 1 95.31 366 GLU A CA 1
ATOM 2886 C C . GLU A 1 366 ? -6.344 -14.133 0.389 1 95.31 366 GLU A C 1
ATOM 2888 O O . GLU A 1 366 ? -7.34 -14.531 -0.225 1 95.31 366 GLU A O 1
ATOM 2893 N N . THR A 1 367 ? -5.238 -14.852 0.577 1 97.81 367 THR A N 1
ATOM 2894 C CA . THR A 1 367 ? -5.223 -16.234 0.127 1 97.81 367 THR A CA 1
ATOM 2895 C C . THR A 1 367 ? -6.301 -17.047 0.837 1 97.81 367 THR A C 1
ATOM 2897 O O . THR A 1 367 ? -7.078 -17.75 0.193 1 97.81 367 THR A O 1
ATOM 2900 N N . ALA A 1 368 ? -6.277 -16.922 2.16 1 95.88 368 ALA A N 1
ATOM 2901 C CA . ALA A 1 368 ? -7.242 -17.656 2.959 1 95.88 368 ALA A CA 1
ATOM 2902 C C . ALA A 1 368 ? -8.672 -17.328 2.549 1 95.88 368 ALA A C 1
ATOM 2904 O O . ALA A 1 368 ? -9.516 -18.219 2.416 1 95.88 368 ALA A O 1
ATOM 2905 N N . LEU A 1 369 ? -8.945 -16.094 2.307 1 93.88 369 LEU A N 1
ATOM 2906 C CA . LEU A 1 369 ? -10.281 -15.656 1.921 1 93.88 369 LEU A CA 1
ATOM 2907 C C . LEU A 1 369 ? -10.688 -16.25 0.573 1 93.88 369 LEU A C 1
ATOM 2909 O O . LEU A 1 369 ? -11.789 -16.766 0.422 1 93.88 369 LEU A O 1
ATOM 2913 N N . ALA A 1 370 ? -9.836 -16.156 -0.392 1 96.88 370 ALA A N 1
ATOM 2914 C CA . ALA A 1 370 ? -10.109 -16.656 -1.73 1 96.88 370 ALA A CA 1
ATOM 2915 C C . ALA A 1 370 ? -10.305 -18.172 -1.709 1 96.88 370 ALA A C 1
ATOM 2917 O O . ALA A 1 370 ? -11.211 -18.703 -2.354 1 96.88 370 ALA A O 1
ATOM 2918 N N . MET A 1 371 ? -9.461 -18.844 -0.928 1 97.88 371 MET A N 1
ATOM 2919 C CA . MET A 1 371 ? -9.5 -20.297 -0.922 1 97.88 371 MET A CA 1
ATOM 2920 C C . MET A 1 371 ? -10.68 -20.812 -0.104 1 97.88 371 MET A C 1
ATOM 2922 O O . MET A 1 371 ? -11.258 -21.844 -0.426 1 97.88 371 MET A O 1
ATOM 2926 N N . ASP A 1 372 ? -11.023 -20.109 0.988 1 96.56 372 ASP A N 1
ATOM 2927 C CA . ASP A 1 372 ? -12.234 -20.453 1.732 1 96.56 372 ASP A CA 1
ATOM 2928 C C . ASP A 1 372 ? -13.469 -20.391 0.837 1 96.56 372 ASP A C 1
ATOM 2930 O O . ASP A 1 372 ? -14.32 -21.281 0.875 1 96.56 372 ASP A O 1
ATOM 2934 N N . TYR A 1 373 ? -13.57 -19.359 0.117 1 96.5 373 TYR A N 1
ATOM 2935 C CA . TYR A 1 373 ? -14.672 -19.219 -0.83 1 96.5 373 TYR A CA 1
ATOM 2936 C C . TYR A 1 373 ? -14.633 -20.328 -1.882 1 96.5 373 TYR A C 1
ATOM 2938 O O . TYR A 1 373 ? -15.656 -20.922 -2.203 1 96.5 373 TYR A O 1
ATOM 2946 N N . PHE A 1 374 ? -13.445 -20.625 -2.393 1 98.19 374 PHE A N 1
ATOM 2947 C CA . PHE A 1 374 ? -13.25 -21.656 -3.41 1 98.19 374 PHE A CA 1
ATOM 2948 C C . PHE A 1 374 ? -13.727 -23.016 -2.91 1 98.19 374 PHE A C 1
ATOM 2950 O O . PHE A 1 374 ? -14.375 -23.75 -3.645 1 98.19 374 PHE A O 1
ATOM 2957 N N . LEU A 1 375 ? -13.422 -23.328 -1.681 1 97.81 375 LEU A N 1
ATOM 2958 C CA . LEU A 1 375 ? -13.797 -24.594 -1.065 1 97.81 375 LEU A CA 1
ATOM 2959 C C . LEU A 1 375 ? -15.312 -24.781 -1.073 1 97.81 375 LEU A C 1
ATOM 2961 O O . LEU A 1 375 ? -15.812 -25.891 -1.219 1 97.81 375 LEU A O 1
ATOM 2965 N N . THR A 1 376 ? -16.047 -23.656 -0.93 1 97.19 376 THR A N 1
ATOM 2966 C CA . THR A 1 376 ? -17.5 -23.734 -0.902 1 97.19 376 THR A CA 1
ATOM 2967 C C . THR A 1 376 ? -18.062 -24.078 -2.283 1 97.19 376 THR A C 1
ATOM 2969 O O . THR A 1 376 ? -19.203 -24.516 -2.408 1 97.19 376 THR A O 1
ATOM 2972 N N . LEU A 1 377 ? -17.281 -23.875 -3.303 1 97.44 377 LEU A N 1
ATOM 2973 C CA . LEU A 1 377 ? -17.703 -24.109 -4.676 1 97.44 377 LEU A CA 1
ATOM 2974 C C . LEU A 1 377 ? -17.406 -25.547 -5.102 1 97.44 377 LEU A C 1
ATOM 2976 O O . LEU A 1 377 ? -17.906 -26.016 -6.125 1 97.44 377 LEU A O 1
ATOM 2980 N N . LEU A 1 378 ? -16.547 -26.188 -4.371 1 96.56 378 LEU A N 1
ATOM 2981 C CA . LEU A 1 378 ? -16.078 -27.516 -4.75 1 96.56 378 LEU A CA 1
ATOM 2982 C C . LEU A 1 378 ? -17.109 -28.578 -4.375 1 96.56 378 LEU A C 1
ATOM 2984 O O . LEU A 1 378 ? -17.797 -28.453 -3.367 1 96.56 378 LEU A O 1
ATOM 2988 N N . PRO A 1 379 ? -17.266 -29.609 -5.207 1 86.62 379 PRO A N 1
ATOM 2989 C CA . PRO A 1 379 ? -18.188 -30.703 -4.879 1 86.62 379 PRO A CA 1
ATOM 2990 C C . PRO A 1 379 ? -17.75 -31.484 -3.635 1 86.62 379 PRO A C 1
ATOM 2992 O O . PRO A 1 379 ? -16.562 -31.516 -3.303 1 86.62 379 PRO A O 1
ATOM 2995 N N . MET B 1 1 ? -3.434 4.73 -6.332 1 76.81 1 MET B N 1
ATOM 2996 C CA . MET B 1 1 ? -4.051 4.418 -5.047 1 76.81 1 MET B CA 1
ATOM 2997 C C . MET B 1 1 ? -4.746 5.648 -4.465 1 76.81 1 MET B C 1
ATOM 2999 O O . MET B 1 1 ? -4.27 6.773 -4.633 1 76.81 1 MET B O 1
ATOM 3003 N N . LEU B 1 2 ? -5.789 5.383 -3.863 1 83.25 2 LEU B N 1
ATOM 3004 C CA . LEU B 1 2 ? -6.613 6.465 -3.334 1 83.25 2 LEU B CA 1
ATOM 3005 C C . LEU B 1 2 ? -5.855 7.25 -2.268 1 83.25 2 LEU B C 1
ATOM 3007 O O . LEU B 1 2 ? -6.164 8.414 -2.016 1 83.25 2 LEU B O 1
ATOM 3011 N N . LYS B 1 3 ? -4.781 6.656 -1.752 1 86.75 3 LYS B N 1
ATOM 3012 C CA . LYS B 1 3 ? -4.031 7.309 -0.685 1 86.75 3 LYS B CA 1
ATOM 3013 C C . LYS B 1 3 ? -2.82 8.055 -1.242 1 86.75 3 LYS B C 1
ATOM 3015 O O . LYS B 1 3 ? -2.07 8.68 -0.491 1 86.75 3 LYS B O 1
ATOM 3020 N N . GLU B 1 4 ? -2.596 7.984 -2.52 1 88.75 4 GLU B N 1
ATOM 3021 C CA . GLU B 1 4 ? -1.471 8.633 -3.188 1 88.75 4 GLU B CA 1
ATOM 3022 C C . GLU B 1 4 ? -1.949 9.562 -4.297 1 88.75 4 GLU B C 1
ATOM 3024 O O . GLU B 1 4 ? -1.695 9.32 -5.477 1 88.75 4 GLU B O 1
ATOM 3029 N N . GLU B 1 5 ? -2.537 10.664 -3.873 1 91.31 5 GLU B N 1
ATOM 3030 C CA . GLU B 1 5 ? -3.031 11.656 -4.816 1 91.31 5 GLU B CA 1
ATOM 3031 C C . GLU B 1 5 ? -2.547 13.055 -4.441 1 91.31 5 GLU B C 1
ATOM 3033 O O . GLU B 1 5 ? -2.879 13.57 -3.371 1 91.31 5 GLU B O 1
ATOM 3038 N N . ASP B 1 6 ? -1.776 13.617 -5.312 1 94.69 6 ASP B N 1
ATOM 3039 C CA . ASP B 1 6 ? -1.285 14.984 -5.156 1 94.69 6 ASP B CA 1
ATOM 3040 C C . ASP B 1 6 ? -0.937 15.602 -6.512 1 94.69 6 ASP B C 1
ATOM 3042 O O . ASP B 1 6 ? -0.078 15.086 -7.23 1 94.69 6 ASP B O 1
ATOM 3046 N N . PRO B 1 7 ? -1.503 16.719 -6.875 1 94.12 7 PRO B N 1
ATOM 3047 C CA . PRO B 1 7 ? -1.321 17.281 -8.219 1 94.12 7 PRO B CA 1
ATOM 3048 C C . PRO B 1 7 ? 0.136 17.609 -8.523 1 94.12 7 PRO B C 1
ATOM 3050 O O . PRO B 1 7 ? 0.585 17.453 -9.664 1 94.12 7 PRO B O 1
ATOM 3053 N N . LEU B 1 8 ? 0.876 18.094 -7.574 1 96.38 8 LEU B N 1
ATOM 3054 C CA . LEU B 1 8 ? 2.27 18.453 -7.812 1 96.38 8 LEU B CA 1
ATOM 3055 C C . LEU B 1 8 ? 3.127 17.219 -8.023 1 96.38 8 LEU B C 1
ATOM 3057 O O . LEU B 1 8 ? 3.926 17.156 -8.961 1 96.38 8 LEU B O 1
ATOM 3061 N N . ILE B 1 9 ? 2.982 16.234 -7.168 1 96.81 9 ILE B N 1
ATOM 3062 C CA . ILE B 1 9 ? 3.748 14.992 -7.277 1 96.81 9 ILE B CA 1
ATOM 3063 C C . ILE B 1 9 ? 3.4 14.289 -8.586 1 96.81 9 ILE B C 1
ATOM 3065 O O . ILE B 1 9 ? 4.285 13.781 -9.281 1 96.81 9 ILE B O 1
ATOM 3069 N N . GLU B 1 10 ? 2.115 14.281 -8.883 1 94.69 10 GLU B N 1
ATOM 3070 C CA . GLU B 1 10 ? 1.656 13.664 -10.117 1 94.69 10 GLU B CA 1
ATOM 3071 C C . GLU B 1 10 ? 2.227 14.375 -11.344 1 94.69 10 GLU B C 1
ATOM 3073 O O . GLU B 1 10 ? 2.604 13.734 -12.328 1 94.69 10 GLU B O 1
ATOM 3078 N N . LEU B 1 11 ? 2.275 15.688 -11.32 1 94.81 11 LEU B N 1
ATOM 3079 C CA . LEU B 1 11 ? 2.854 16.469 -12.406 1 94.81 11 LEU B CA 1
ATOM 3080 C C . LEU B 1 11 ? 4.324 16.125 -12.602 1 94.81 11 LEU B C 1
ATOM 3082 O O . LEU B 1 11 ? 4.773 15.922 -13.734 1 94.81 11 LEU B O 1
ATOM 3086 N N . ILE B 1 12 ? 5.078 16.047 -11.516 1 96.12 12 ILE B N 1
ATOM 3087 C CA . ILE B 1 12 ? 6.5 15.734 -11.57 1 96.12 12 ILE B CA 1
ATOM 3088 C C . ILE B 1 12 ? 6.699 14.344 -12.172 1 96.12 12 ILE B C 1
ATOM 3090 O O . ILE B 1 12 ? 7.535 14.164 -13.062 1 96.12 12 ILE B O 1
ATOM 3094 N N . ARG B 1 13 ? 5.941 13.438 -11.703 1 94.06 13 ARG B N 1
ATOM 3095 C CA . ARG B 1 13 ? 6.043 12.07 -12.203 1 94.06 13 ARG B CA 1
ATOM 3096 C C . ARG B 1 13 ? 5.715 12 -13.688 1 94.06 13 ARG B C 1
ATOM 3098 O O . ARG B 1 13 ? 6.375 11.289 -14.445 1 94.06 13 ARG B O 1
ATOM 3105 N N . GLU B 1 14 ? 4.688 12.719 -14.094 1 92.12 14 GLU B N 1
ATOM 3106 C CA . GLU B 1 14 ? 4.281 12.758 -15.5 1 92.12 14 GLU B CA 1
ATOM 3107 C C . GLU B 1 14 ? 5.395 13.312 -16.375 1 92.12 14 GLU B C 1
ATOM 3109 O O . GLU B 1 14 ? 5.648 12.797 -17.469 1 92.12 14 GLU B O 1
ATOM 3114 N N . TRP B 1 15 ? 5.98 14.328 -15.914 1 93.12 15 TRP B N 1
ATOM 3115 C CA . TRP B 1 15 ? 7.039 14.969 -16.688 1 93.12 15 TRP B CA 1
ATOM 3116 C C . TRP B 1 15 ? 8.273 14.078 -16.766 1 93.12 15 TRP B C 1
ATOM 3118 O O . TRP B 1 15 ? 9.008 14.109 -17.75 1 93.12 15 TRP B O 1
ATOM 3128 N N . ILE B 1 16 ? 8.5 13.25 -15.766 1 92.62 16 ILE B N 1
ATOM 3129 C CA . ILE B 1 16 ? 9.633 12.336 -15.758 1 92.62 16 ILE B CA 1
ATOM 3130 C C . ILE B 1 16 ? 9.367 11.18 -16.719 1 92.62 16 ILE B C 1
ATOM 3132 O O . ILE B 1 16 ? 10.258 10.766 -17.469 1 92.62 16 ILE B O 1
ATOM 3136 N N . MET B 1 17 ? 8.133 10.656 -16.672 1 87.19 17 MET B N 1
ATOM 3137 C CA . MET B 1 17 ? 7.797 9.477 -17.453 1 87.19 17 MET B CA 1
ATOM 3138 C C . MET B 1 17 ? 7.555 9.844 -18.922 1 87.19 17 MET B C 1
ATOM 3140 O O . MET B 1 17 ? 7.781 9.023 -19.812 1 87.19 17 MET B O 1
ATOM 3144 N N . ALA B 1 18 ? 6.746 10.781 -19.219 1 74.81 18 ALA B N 1
ATOM 3145 C CA . ALA B 1 18 ? 6.504 11.227 -20.594 1 74.81 18 ALA B CA 1
ATOM 3146 C C . ALA B 1 18 ? 7.137 12.594 -20.859 1 74.81 18 ALA B C 1
ATOM 3148 O O . ALA B 1 18 ? 6.613 13.617 -20.406 1 74.81 18 ALA B O 1
ATOM 3149 N N . PRO B 1 19 ? 8.352 12.625 -21.234 1 54.47 19 PRO B N 1
ATOM 3150 C CA . PRO B 1 19 ? 8.992 13.938 -21.328 1 54.47 19 PRO B CA 1
ATOM 3151 C C . PRO B 1 19 ? 8.125 14.969 -22.062 1 54.47 19 PRO B C 1
ATOM 3153 O O . PRO B 1 19 ? 7.324 14.602 -22.922 1 54.47 19 PRO B O 1
ATOM 3156 N N . ILE B 1 20 ? 7.926 16.156 -21.484 1 50.41 20 ILE B N 1
ATOM 3157 C CA . ILE B 1 20 ? 7.051 17.266 -21.859 1 50.41 20 ILE B CA 1
ATOM 3158 C C . ILE B 1 20 ? 6.848 17.281 -23.375 1 50.41 20 ILE B C 1
ATOM 3160 O O . ILE B 1 20 ? 5.715 17.328 -23.844 1 50.41 20 ILE B O 1
ATOM 3164 N N . ASP B 1 21 ? 7.52 18.109 -24.109 1 45.69 21 ASP B N 1
ATOM 3165 C CA . ASP B 1 21 ? 7.324 18.375 -25.531 1 45.69 21 ASP B CA 1
ATOM 3166 C C . ASP B 1 21 ? 8.016 17.328 -26.391 1 45.69 21 ASP B C 1
ATOM 3168 O O . ASP B 1 21 ? 9.219 17.422 -26.656 1 45.69 21 ASP B O 1
ATOM 3172 N N . GLU B 1 22 ? 7.398 16.172 -26.516 1 46.16 22 GLU B N 1
ATOM 3173 C CA . GLU B 1 22 ? 7.934 15.281 -27.531 1 46.16 22 GLU B CA 1
ATOM 3174 C C . GLU B 1 22 ? 8.211 16.031 -28.828 1 46.16 22 GLU B C 1
ATOM 3176 O O . GLU B 1 22 ? 9.125 15.68 -29.578 1 46.16 22 GLU B O 1
ATOM 3181 N N . SER B 1 23 ? 7.312 16.922 -29.188 1 43.97 23 SER B N 1
ATOM 3182 C CA . SER B 1 23 ? 7.535 17.594 -30.469 1 43.97 23 SER B CA 1
ATOM 3183 C C . SER B 1 23 ? 8.922 18.234 -30.531 1 43.97 23 SER B C 1
ATOM 3185 O O . SER B 1 23 ? 9.422 18.547 -31.609 1 43.97 23 SER B O 1
ATOM 3187 N N . ALA B 1 24 ? 9.258 18.781 -29.359 1 41.06 24 ALA B N 1
ATOM 3188 C CA . ALA B 1 24 ? 10.531 19.5 -29.5 1 41.06 24 ALA B CA 1
ATOM 3189 C C . ALA B 1 24 ? 11.711 18.547 -29.359 1 41.06 24 ALA B C 1
ATOM 3191 O O . ALA B 1 24 ? 12.867 18.953 -29.484 1 41.06 24 ALA B O 1
ATOM 3192 N N . GLY B 1 25 ? 11.508 17.281 -29.156 1 45.16 25 GLY B N 1
ATOM 3193 C CA . GLY B 1 25 ? 12.633 16.375 -29.109 1 45.16 25 GLY B CA 1
ATOM 3194 C C . GLY B 1 25 ? 13.391 16.438 -27.797 1 45.16 25 GLY B C 1
ATOM 3195 O O . GLY B 1 25 ? 14.453 15.82 -27.656 1 45.16 25 GLY B O 1
ATOM 3196 N N . LEU B 1 26 ? 13.188 17.406 -26.969 1 48.44 26 LEU B N 1
ATOM 3197 C CA . LEU B 1 26 ? 14.102 17.547 -25.844 1 48.44 26 LEU B CA 1
ATOM 3198 C C . LEU B 1 26 ? 13.609 16.766 -24.625 1 48.44 26 LEU B C 1
ATOM 3200 O O . LEU B 1 26 ? 12.586 17.109 -24.047 1 48.44 26 LEU B O 1
ATOM 3204 N N . GLN B 1 27 ? 13.828 15.438 -24.469 1 62.28 27 GLN B N 1
ATOM 3205 C CA . GLN B 1 27 ? 13.547 14.617 -23.297 1 62.28 27 GLN B CA 1
ATOM 3206 C C . GLN B 1 27 ? 14.344 15.102 -22.094 1 62.28 27 GLN B C 1
ATOM 3208 O O . GLN B 1 27 ? 15.578 15.047 -22.094 1 62.28 27 GLN B O 1
ATOM 3213 N N . LEU B 1 28 ? 13.594 15.805 -21.172 1 78.06 28 LEU B N 1
ATOM 3214 C CA . LEU B 1 28 ? 14.273 16.234 -19.953 1 78.06 28 LEU B CA 1
ATOM 3215 C C . LEU B 1 28 ? 14.695 15.039 -19.109 1 78.06 28 LEU B C 1
ATOM 3217 O O . LEU B 1 28 ? 13.984 14.031 -19.047 1 78.06 28 LEU B O 1
ATOM 3221 N N . THR B 1 29 ? 15.852 15.164 -18.656 1 86.81 29 THR B N 1
ATOM 3222 C CA . THR B 1 29 ? 16.297 14.188 -17.672 1 86.81 29 THR B CA 1
ATOM 3223 C C . THR B 1 29 ? 15.555 14.367 -16.359 1 86.81 29 THR B C 1
ATOM 3225 O O . THR B 1 29 ? 14.898 15.383 -16.141 1 86.81 29 THR B O 1
ATOM 3228 N N . ILE B 1 30 ? 15.578 13.43 -15.539 1 91.94 30 ILE B N 1
ATOM 3229 C CA . ILE B 1 30 ? 14.953 13.461 -14.219 1 91.94 30 ILE B CA 1
ATOM 3230 C C . ILE B 1 30 ? 15.43 14.703 -13.453 1 91.94 30 ILE B C 1
ATOM 3232 O O . ILE B 1 30 ? 14.617 15.438 -12.891 1 91.94 30 ILE B O 1
ATOM 3236 N N . MET B 1 31 ? 16.75 14.969 -13.555 1 93.25 31 MET B N 1
ATOM 3237 C CA . MET B 1 31 ? 17.328 16.109 -12.836 1 93.25 31 MET B CA 1
ATOM 3238 C C . MET B 1 31 ? 16.828 17.422 -13.414 1 93.25 31 MET B C 1
ATOM 3240 O O . MET B 1 31 ? 16.578 18.375 -12.664 1 93.25 31 MET B O 1
ATOM 3244 N N . GLU B 1 32 ? 16.656 17.469 -14.672 1 93.94 32 GLU B N 1
ATOM 3245 C CA . GLU B 1 32 ? 16.156 18.688 -15.32 1 93.94 32 GLU B CA 1
ATOM 3246 C C . GLU B 1 32 ? 14.703 18.953 -14.945 1 93.94 32 GLU B C 1
ATOM 3248 O O . GLU B 1 32 ? 14.297 20.109 -14.82 1 93.94 32 GLU B O 1
ATOM 3253 N N . VAL B 1 33 ? 13.953 17.922 -14.844 1 95.25 33 VAL B N 1
ATOM 3254 C CA . VAL B 1 33 ? 12.562 18.078 -14.414 1 95.25 33 VAL B CA 1
ATOM 3255 C C . VAL B 1 33 ? 12.523 18.703 -13.023 1 95.25 33 VAL B C 1
ATOM 3257 O O . VAL B 1 33 ? 11.789 19.672 -12.797 1 95.25 33 VAL B O 1
ATOM 3260 N N . PHE B 1 34 ? 13.336 18.219 -12.109 1 97.31 34 PHE B N 1
ATOM 3261 C CA . PHE B 1 34 ? 13.344 18.75 -10.75 1 97.31 34 PHE B CA 1
ATOM 3262 C C . PHE B 1 34 ? 13.828 20.203 -10.75 1 97.31 34 PHE B C 1
ATOM 3264 O O . PHE B 1 34 ? 13.336 21.016 -9.969 1 97.31 34 PHE B O 1
ATOM 3271 N N . ALA B 1 35 ? 14.828 20.5 -11.594 1 97.25 35 ALA B N 1
ATOM 3272 C CA . ALA B 1 35 ? 15.312 21.875 -11.703 1 97.25 35 ALA B CA 1
ATOM 3273 C C . ALA B 1 35 ? 14.211 22.812 -12.188 1 97.25 35 ALA B C 1
ATOM 3275 O O . ALA B 1 35 ? 14.062 23.922 -11.672 1 97.25 35 ALA B O 1
ATOM 3276 N N . LEU B 1 36 ? 13.508 22.328 -13.188 1 96.25 36 LEU B N 1
ATOM 3277 C CA . LEU B 1 36 ? 12.406 23.125 -13.719 1 96.25 36 LEU B CA 1
ATOM 3278 C C . LEU B 1 36 ? 11.328 23.328 -12.656 1 96.25 36 LEU B C 1
ATOM 3280 O O . LEU B 1 36 ? 10.797 24.438 -12.508 1 96.25 36 LEU B O 1
ATOM 3284 N N . VAL B 1 37 ? 10.961 22.328 -11.945 1 96.94 37 VAL B N 1
ATOM 3285 C CA . VAL B 1 37 ? 9.945 22.391 -10.898 1 96.94 37 VAL B CA 1
ATOM 3286 C C . VAL B 1 37 ? 10.391 23.344 -9.797 1 96.94 37 VAL B C 1
ATOM 3288 O O . VAL B 1 37 ? 9.586 24.109 -9.266 1 96.94 37 VAL B O 1
ATOM 3291 N N . GLU B 1 38 ? 11.672 23.234 -9.406 1 98.12 38 GLU B N 1
ATOM 3292 C CA . GLU B 1 38 ? 12.211 24.172 -8.43 1 98.12 38 GLU B CA 1
ATOM 3293 C C . GLU B 1 38 ? 11.977 25.609 -8.859 1 98.12 38 GLU B C 1
ATOM 3295 O O . GLU B 1 38 ? 11.523 26.438 -8.055 1 98.12 38 GLU B O 1
ATOM 3300 N N . GLU B 1 39 ? 12.297 25.891 -10.117 1 97.56 39 GLU B N 1
ATOM 3301 C CA . GLU B 1 39 ? 12.102 27.219 -10.656 1 97.56 39 GLU B CA 1
ATOM 3302 C C . GLU B 1 39 ? 10.633 27.641 -10.562 1 97.56 39 GLU B C 1
ATOM 3304 O O . GLU B 1 39 ? 10.328 28.75 -10.117 1 97.56 39 GLU B O 1
ATOM 3309 N N . MET B 1 40 ? 9.797 26.797 -10.891 1 96.94 40 MET B N 1
ATOM 3310 C CA . MET B 1 40 ? 8.367 27.094 -10.914 1 96.94 40 MET B CA 1
ATOM 3311 C C . MET B 1 40 ? 7.84 27.297 -9.492 1 96.94 40 MET B C 1
ATOM 3313 O O . MET B 1 40 ? 7.031 28.203 -9.25 1 96.94 40 MET B O 1
ATOM 3317 N N . ILE B 1 41 ? 8.258 26.484 -8.555 1 97.38 41 ILE B N 1
ATOM 3318 C CA . ILE B 1 41 ? 7.852 26.594 -7.156 1 97.38 41 ILE B CA 1
ATOM 3319 C C . ILE B 1 41 ? 8.297 27.953 -6.598 1 97.38 41 ILE B C 1
ATOM 3321 O O . ILE B 1 41 ? 7.512 28.656 -5.977 1 97.38 41 ILE B O 1
ATOM 3325 N N . ASN B 1 42 ? 9.531 28.297 -6.848 1 97.62 42 ASN B N 1
ATOM 3326 C CA . ASN B 1 42 ? 10.094 29.516 -6.285 1 97.62 42 ASN B CA 1
ATOM 3327 C C . ASN B 1 42 ? 9.484 30.766 -6.934 1 97.62 42 ASN B C 1
ATOM 3329 O O . ASN B 1 42 ? 9.336 31.797 -6.281 1 97.62 42 ASN B O 1
ATOM 3333 N N . GLU B 1 43 ? 9.141 30.641 -8.188 1 96.88 43 GLU B N 1
ATOM 3334 C CA . GLU B 1 43 ? 8.367 31.703 -8.82 1 96.88 43 GLU B CA 1
ATOM 3335 C C . GLU B 1 43 ? 7 31.859 -8.164 1 96.88 43 GLU B C 1
ATOM 3337 O O . GLU B 1 43 ? 6.527 32.969 -7.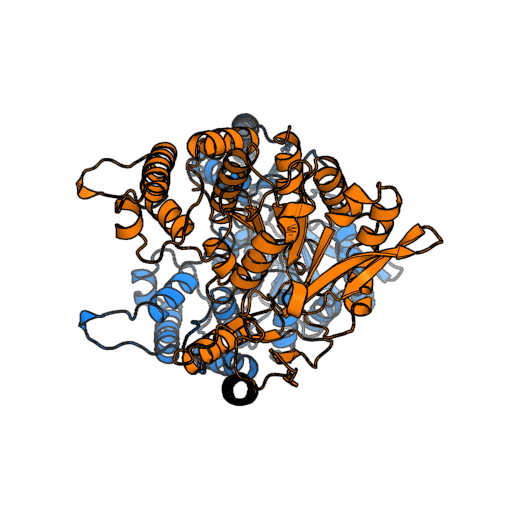941 1 96.88 43 GLU B O 1
ATOM 3342 N N . HIS B 1 44 ? 6.387 30.781 -7.855 1 96 44 HIS B N 1
ATOM 3343 C CA . HIS B 1 44 ? 5.066 30.766 -7.234 1 96 44 HIS B CA 1
ATOM 3344 C C . HIS B 1 44 ? 5.098 31.438 -5.863 1 96 44 HIS B C 1
ATOM 3346 O O . HIS B 1 44 ? 4.145 32.125 -5.477 1 96 44 HIS B O 1
ATOM 3352 N N . VAL B 1 45 ? 6.164 31.172 -5.117 1 95 45 VAL B N 1
ATOM 3353 C CA . VAL B 1 45 ? 6.324 31.75 -3.785 1 95 45 VAL B CA 1
ATOM 3354 C C . VAL B 1 45 ? 6.262 33.281 -3.871 1 95 45 VAL B C 1
ATOM 3356 O O . VAL B 1 45 ? 5.715 33.938 -2.979 1 95 45 VAL B O 1
ATOM 3359 N N . THR B 1 46 ? 6.742 33.844 -5.004 1 93.19 46 THR B N 1
ATOM 3360 C CA . THR B 1 46 ? 6.785 35.281 -5.164 1 93.19 46 THR B CA 1
ATOM 3361 C C . THR B 1 46 ? 5.598 35.781 -5.996 1 93.19 46 THR B C 1
ATOM 3363 O O . THR B 1 46 ? 5.574 36.938 -6.441 1 93.19 46 THR B O 1
ATOM 3366 N N . GLY B 1 47 ? 4.664 34.906 -6.328 1 90.5 47 GLY B N 1
ATOM 3367 C CA . GLY B 1 47 ? 3.434 35.312 -6.992 1 90.5 47 GLY B CA 1
ATOM 3368 C C . GLY B 1 47 ? 3.449 35.031 -8.484 1 90.5 47 GLY B C 1
ATOM 3369 O O . GLY B 1 47 ? 2.586 35.531 -9.219 1 90.5 47 GLY B O 1
ATOM 3370 N N . GLY B 1 48 ? 4.387 34.25 -9.016 1 90.12 48 GLY B N 1
ATOM 3371 C CA . GLY B 1 48 ? 4.461 33.906 -10.422 1 90.12 48 GLY B CA 1
ATOM 3372 C C . GLY B 1 48 ? 3.359 32.969 -10.867 1 90.12 48 GLY B C 1
ATOM 3373 O O . GLY B 1 48 ? 2.916 32.094 -10.094 1 90.12 48 GLY B O 1
ATOM 3374 N N . PRO B 1 49 ? 3.018 33 -12.102 1 91.38 49 PRO B N 1
ATOM 3375 C CA . PRO B 1 49 ? 1.83 32.281 -12.57 1 91.38 49 PRO B CA 1
ATOM 3376 C C . PRO B 1 49 ? 2.16 30.891 -13.133 1 91.38 49 PRO B C 1
ATOM 3378 O O . PRO B 1 49 ? 1.257 30.094 -13.375 1 91.38 49 PRO B O 1
ATOM 3381 N N . ARG B 1 50 ? 3.371 30.5 -13.492 1 93.19 50 ARG B N 1
ATOM 3382 C CA . ARG B 1 50 ? 3.719 29.328 -14.289 1 93.19 50 ARG B CA 1
ATOM 3383 C C . ARG B 1 50 ? 3.193 28.062 -13.641 1 93.19 50 ARG B C 1
ATOM 3385 O O . ARG B 1 50 ? 2.629 27.203 -14.32 1 93.19 50 ARG B O 1
ATOM 3392 N N . LEU B 1 51 ? 3.389 27.922 -12.305 1 94.94 51 LEU B N 1
ATOM 3393 C CA . LEU B 1 51 ? 2.938 26.719 -11.617 1 94.94 51 LEU B CA 1
ATOM 3394 C C . LEU B 1 51 ? 1.417 26.609 -11.664 1 94.94 51 LEU B C 1
ATOM 3396 O O . LEU B 1 51 ? 0.878 25.5 -11.82 1 94.94 51 LEU B O 1
ATOM 3400 N N . LYS B 1 52 ? 0.72 27.703 -11.609 1 94.31 52 LYS B N 1
ATOM 3401 C CA . LYS B 1 52 ? -0.74 27.734 -11.633 1 94.31 52 LYS B CA 1
ATOM 3402 C C . LYS B 1 52 ? -1.278 27.328 -12.992 1 94.31 52 LYS B C 1
ATOM 3404 O O . LYS B 1 52 ? -2.41 26.844 -13.102 1 94.31 52 LYS B O 1
ATOM 3409 N N . LYS B 1 53 ? -0.494 27.562 -14.008 1 94.44 53 LYS B N 1
ATOM 3410 C CA . LYS B 1 53 ? -0.883 27.125 -15.344 1 94.44 53 LYS B CA 1
ATOM 3411 C C . LYS B 1 53 ? -1.034 25.609 -15.406 1 94.44 53 LYS B C 1
ATOM 3413 O O . LYS B 1 53 ? -1.917 25.094 -16.094 1 94.44 53 LYS B O 1
ATOM 3418 N N . TYR B 1 54 ? -0.167 24.906 -14.711 1 93.38 54 TYR B N 1
ATOM 3419 C CA . TYR B 1 54 ? -0.175 23.438 -14.75 1 93.38 54 TYR B CA 1
ATOM 3420 C C . TYR B 1 54 ? -1.032 22.875 -13.617 1 93.38 54 TYR B C 1
ATOM 3422 O O . TYR B 1 54 ? -1.612 21.797 -13.758 1 93.38 54 TYR B O 1
ATOM 3430 N N . ILE B 1 55 ? -1.019 23.578 -12.516 1 95.38 55 ILE B N 1
ATOM 3431 C CA . ILE B 1 55 ? -1.817 23.172 -11.359 1 95.38 55 ILE B CA 1
ATOM 3432 C C . ILE B 1 55 ? -2.682 24.359 -10.906 1 95.38 55 ILE B C 1
ATOM 3434 O O . ILE B 1 55 ? -2.338 25.047 -9.953 1 95.38 55 ILE B O 1
ATOM 3438 N N . PRO B 1 56 ? -3.764 24.531 -11.414 1 92.38 56 PRO B N 1
ATOM 3439 C CA . PRO B 1 56 ? -4.582 25.719 -11.172 1 92.38 56 PRO B CA 1
ATOM 3440 C C . PRO B 1 56 ? -4.973 25.875 -9.703 1 92.38 56 PRO B C 1
ATOM 3442 O O . PRO B 1 56 ? -5.062 27 -9.195 1 92.38 56 PRO B O 1
ATOM 3445 N N . LYS B 1 57 ? -5.141 24.75 -8.969 1 88.25 57 LYS B N 1
ATOM 3446 C CA . LYS B 1 57 ? -5.594 24.828 -7.582 1 88.25 57 LYS B CA 1
ATOM 3447 C C . LYS B 1 57 ? -4.434 24.609 -6.613 1 88.25 57 LYS B C 1
ATOM 3449 O O . LYS B 1 57 ? -4.633 24.156 -5.488 1 88.25 57 LYS B O 1
ATOM 3454 N N . VAL B 1 58 ? -3.271 24.938 -7.148 1 91.19 58 VAL B N 1
ATOM 3455 C CA . VAL B 1 58 ? -2.102 24.781 -6.293 1 91.19 58 VAL B CA 1
ATOM 3456 C C . VAL B 1 58 ? -2.221 25.688 -5.078 1 91.19 58 VAL B C 1
ATOM 3458 O O . VAL B 1 58 ? -2.666 26.828 -5.195 1 91.19 58 VAL B O 1
ATOM 3461 N N . ARG B 1 59 ? -1.887 25.156 -3.928 1 88.38 59 ARG B N 1
ATOM 3462 C CA . ARG B 1 59 ? -2.01 25.875 -2.666 1 88.38 59 ARG B CA 1
ATOM 3463 C C . ARG B 1 59 ? -0.762 26.719 -2.389 1 88.38 59 ARG B C 1
ATOM 3465 O O . ARG B 1 59 ? 0.159 26.75 -3.207 1 88.38 59 ARG B O 1
ATOM 3472 N N . SER B 1 60 ? -0.788 27.375 -1.285 1 89.44 60 SER B N 1
ATOM 3473 C CA . SER B 1 60 ? 0.287 28.297 -0.942 1 89.44 60 SER B CA 1
ATOM 3474 C C . SER B 1 60 ? 1.582 27.547 -0.637 1 89.44 60 SER B C 1
ATOM 3476 O O . SER B 1 60 ? 1.558 26.469 -0.064 1 89.44 60 SER B O 1
ATOM 3478 N N . ILE B 1 61 ? 2.633 28.078 -1.097 1 94.56 61 ILE B N 1
ATOM 3479 C CA . ILE B 1 61 ? 3.984 27.703 -0.7 1 94.56 61 ILE B CA 1
ATOM 3480 C C . ILE B 1 61 ? 4.68 28.875 -0.027 1 94.56 61 ILE B C 1
ATOM 3482 O O . ILE B 1 61 ? 4.82 29.953 -0.627 1 94.56 61 ILE B O 1
ATOM 3486 N N . PHE B 1 62 ? 5.129 28.688 1.138 1 96.12 62 PHE B N 1
ATOM 3487 C CA . PHE B 1 62 ? 5.438 29.828 2.006 1 96.12 62 PHE B CA 1
ATOM 3488 C C . PHE B 1 62 ? 6.926 30.156 1.957 1 96.12 62 PHE B C 1
ATOM 3490 O O . PHE B 1 62 ? 7.34 31.234 2.385 1 96.12 62 PHE B O 1
ATOM 3497 N N . VAL B 1 63 ? 7.699 29.203 1.527 1 96.38 63 VAL B N 1
ATOM 3498 C CA . VAL B 1 63 ? 9.141 29.391 1.477 1 96.38 63 VAL B CA 1
ATOM 3499 C C . VAL B 1 63 ? 9.695 28.844 0.165 1 96.38 63 VAL B C 1
ATOM 3501 O O . VAL B 1 63 ? 9.211 27.828 -0.342 1 96.38 63 VAL B O 1
ATOM 3504 N N . PRO B 1 64 ? 10.703 29.578 -0.356 1 97.06 64 PRO B N 1
ATOM 3505 C CA . PRO B 1 64 ? 11.359 28.969 -1.513 1 97.06 64 PRO B CA 1
ATOM 3506 C C . PRO B 1 64 ? 12.008 27.609 -1.181 1 97.06 64 PRO B C 1
ATOM 3508 O O . PRO B 1 64 ? 12.516 27.438 -0.075 1 97.06 64 PRO B O 1
ATOM 3511 N N . LEU B 1 65 ? 12.008 26.766 -2.105 1 98 65 LEU B N 1
ATOM 3512 C CA . LEU B 1 65 ? 12.57 25.438 -1.902 1 98 65 LEU B CA 1
ATOM 3513 C C . LEU B 1 65 ? 13.828 25.25 -2.742 1 98 65 LEU B C 1
ATOM 3515 O O . LEU B 1 65 ? 13.859 25.625 -3.914 1 98 65 LEU B O 1
ATOM 3519 N N . ARG B 1 66 ? 14.891 24.797 -2.121 1 97.88 66 ARG B N 1
ATOM 3520 C CA . ARG B 1 66 ? 16.047 24.281 -2.859 1 97.88 66 ARG B CA 1
ATOM 3521 C C . ARG B 1 66 ? 15.859 22.812 -3.203 1 97.88 66 ARG B C 1
ATOM 3523 O O . ARG B 1 66 ? 16.562 21.953 -2.674 1 97.88 66 ARG B O 1
ATOM 3530 N N . LEU B 1 67 ? 14.945 22.609 -4.109 1 98.5 67 LEU B N 1
ATOM 3531 C CA . LEU B 1 67 ? 14.523 21.25 -4.457 1 98.5 67 LEU B CA 1
ATOM 3532 C C . LEU B 1 67 ? 15.695 20.438 -4.973 1 98.5 67 LEU B C 1
ATOM 3534 O O . LEU B 1 67 ? 15.828 19.25 -4.637 1 98.5 67 LEU B O 1
ATOM 3538 N N . MET B 1 68 ? 16.547 21.016 -5.762 1 98.38 68 MET B N 1
ATOM 3539 C CA . MET B 1 68 ? 17.688 20.297 -6.328 1 98.38 68 MET B CA 1
ATOM 3540 C C . MET B 1 68 ? 18.656 19.844 -5.234 1 98.38 68 MET B C 1
ATOM 3542 O O . MET B 1 68 ? 19.266 18.781 -5.34 1 98.38 68 MET B O 1
ATOM 3546 N N . ASP B 1 69 ? 18.812 20.656 -4.215 1 98.25 69 ASP B N 1
ATOM 3547 C CA . ASP B 1 69 ? 19.594 20.203 -3.074 1 98.25 69 ASP B CA 1
ATOM 3548 C C . ASP B 1 69 ? 18.984 18.969 -2.43 1 98.25 69 ASP B C 1
ATOM 3550 O O . ASP B 1 69 ? 19.688 18.016 -2.084 1 98.25 69 ASP B O 1
ATOM 3554 N N . ALA B 1 70 ? 17.688 19 -2.205 1 98.44 70 ALA B N 1
ATOM 3555 C CA . ALA B 1 70 ? 16.984 17.859 -1.632 1 98.44 70 ALA B CA 1
ATOM 3556 C C . ALA B 1 70 ? 17.141 16.625 -2.51 1 98.44 70 ALA B C 1
ATOM 3558 O O . ALA B 1 70 ? 17.297 15.516 -2 1 98.44 70 ALA B O 1
ATOM 3559 N N . VAL B 1 71 ? 17.031 16.812 -3.84 1 98.31 71 VAL B N 1
ATOM 3560 C CA . VAL B 1 71 ? 17.219 15.734 -4.793 1 98.31 71 VAL B CA 1
ATOM 3561 C C . VAL B 1 71 ? 18.609 15.109 -4.609 1 98.31 71 VAL B C 1
ATOM 3563 O O . VAL B 1 71 ? 18.734 13.883 -4.594 1 98.31 71 VAL B O 1
ATOM 3566 N N . ARG B 1 72 ? 19.609 15.961 -4.5 1 97.81 72 ARG B N 1
ATOM 3567 C CA . ARG B 1 72 ? 20.969 15.477 -4.332 1 97.81 72 ARG B CA 1
ATOM 3568 C C . ARG B 1 72 ? 21.125 14.727 -3.016 1 97.81 72 ARG B C 1
ATOM 3570 O O . ARG B 1 72 ? 21.781 13.68 -2.965 1 97.81 72 ARG B O 1
ATOM 3577 N N . ILE B 1 73 ? 20.578 15.234 -1.97 1 96.88 73 ILE B N 1
ATOM 3578 C CA . ILE B 1 73 ? 20.625 14.57 -0.671 1 96.88 73 ILE B CA 1
ATOM 3579 C C . ILE B 1 73 ? 19.938 13.211 -0.763 1 96.88 73 ILE B C 1
ATOM 3581 O O . ILE B 1 73 ? 20.484 12.203 -0.307 1 96.88 73 ILE B O 1
ATOM 3585 N N . TYR B 1 74 ? 18.75 13.195 -1.299 1 97.06 74 TYR B N 1
ATOM 3586 C CA . TYR B 1 74 ? 18 11.945 -1.438 1 97.06 74 TYR B CA 1
ATOM 3587 C C . TYR B 1 74 ? 18.766 10.953 -2.305 1 97.06 74 TYR B C 1
ATOM 3589 O O . TYR B 1 74 ? 18.75 9.75 -2.045 1 97.06 74 TYR B O 1
ATOM 3597 N N . ASP B 1 75 ? 19.391 11.445 -3.34 1 96.75 75 ASP B N 1
ATOM 3598 C CA . ASP B 1 75 ? 20.141 10.594 -4.27 1 96.75 75 ASP B CA 1
ATOM 3599 C C . ASP B 1 75 ? 21.359 9.977 -3.594 1 96.75 75 ASP B C 1
ATOM 3601 O O . ASP B 1 75 ? 21.797 8.891 -3.973 1 96.75 75 ASP B O 1
ATOM 3605 N N . GLU B 1 76 ? 21.938 10.633 -2.641 1 94.94 76 GLU B N 1
ATOM 3606 C CA . GLU B 1 76 ? 23.125 10.133 -1.935 1 94.94 76 GLU B CA 1
ATOM 3607 C C . GLU B 1 76 ? 22.812 8.812 -1.226 1 94.94 76 GLU B C 1
ATOM 3609 O O . GLU B 1 76 ? 23.672 7.926 -1.164 1 94.94 76 GLU B O 1
ATOM 3614 N N . PHE B 1 77 ? 21.641 8.68 -0.783 1 91.44 77 PHE B N 1
ATOM 3615 C CA . PHE B 1 77 ? 21.375 7.449 -0.048 1 91.44 77 PHE B CA 1
ATOM 3616 C C . PHE B 1 77 ? 20.578 6.469 -0.895 1 91.44 77 PHE B C 1
ATOM 3618 O O . PHE B 1 77 ? 20.75 5.254 -0.778 1 91.44 77 PHE B O 1
ATOM 3625 N N . SER B 1 78 ? 19.75 6.945 -1.746 1 94.38 78 SER B N 1
ATOM 3626 C CA . SER B 1 78 ? 18.891 6.055 -2.516 1 94.38 78 SER B CA 1
ATOM 3627 C C . SER B 1 78 ? 19.547 5.648 -3.83 1 94.38 78 SER B C 1
ATOM 3629 O O . SER B 1 78 ? 19.219 4.605 -4.395 1 94.38 78 SER B O 1
ATOM 3631 N N . HIS B 1 79 ? 20.406 6.578 -4.398 1 96.56 79 HIS B N 1
ATOM 3632 C CA . HIS B 1 79 ? 21.031 6.402 -5.699 1 96.56 79 HIS B CA 1
ATOM 3633 C C . HIS B 1 79 ? 20 6.254 -6.805 1 96.56 79 HIS B C 1
ATOM 3635 O O . HIS B 1 79 ? 20.203 5.523 -7.773 1 96.56 79 HIS B O 1
ATOM 3641 N N . PHE B 1 80 ? 18.844 6.934 -6.621 1 96.62 80 PHE B N 1
ATOM 3642 C CA . PHE B 1 80 ? 17.719 6.727 -7.535 1 96.62 80 PHE B CA 1
ATOM 3643 C C . PHE B 1 80 ? 18.047 7.266 -8.922 1 96.62 80 PHE B C 1
ATOM 3645 O O . PHE B 1 80 ? 17.5 6.797 -9.922 1 96.62 80 PHE B O 1
ATOM 3652 N N . SER B 1 81 ? 18.953 8.266 -9.047 1 94.69 81 SER B N 1
ATOM 3653 C CA . SER B 1 81 ? 19.312 8.867 -10.328 1 94.69 81 SER B CA 1
ATOM 3654 C C . SER B 1 81 ? 20.047 7.883 -11.219 1 94.69 81 SER B C 1
ATOM 3656 O O . SER B 1 81 ? 20.188 8.109 -12.422 1 94.69 81 SER B O 1
ATOM 3658 N N . LYS B 1 82 ? 20.562 6.809 -10.633 1 96.06 82 LYS B N 1
ATOM 3659 C CA . LYS B 1 82 ? 21.328 5.812 -11.383 1 96.06 82 LYS B CA 1
ATOM 3660 C C . LYS B 1 82 ? 20.406 4.793 -12.039 1 96.06 82 LYS B C 1
ATOM 3662 O O . LYS B 1 82 ? 20.828 4.012 -12.891 1 96.06 82 LYS B O 1
ATOM 3667 N N . ARG B 1 83 ? 19.203 4.797 -11.648 1 96.5 83 ARG B N 1
ATOM 3668 C CA . ARG B 1 83 ? 18.25 3.859 -12.242 1 96.5 83 ARG B CA 1
ATOM 3669 C C . ARG B 1 83 ? 17.953 4.23 -13.695 1 96.5 83 ARG B C 1
ATOM 3671 O O . ARG B 1 83 ? 17.812 5.41 -14.023 1 96.5 83 ARG B O 1
ATOM 3678 N N . LYS B 1 84 ? 17.75 3.232 -14.492 1 94.5 84 LYS B N 1
ATOM 3679 C CA . LYS B 1 84 ? 17.484 3.443 -15.914 1 94.5 84 LYS B CA 1
ATOM 3680 C C . LYS B 1 84 ? 16.109 2.926 -16.297 1 94.5 84 LYS B C 1
ATOM 3682 O O . LYS B 1 84 ? 15.523 3.367 -17.297 1 94.5 84 LYS B O 1
ATOM 3687 N N . ARG B 1 85 ? 15.539 2.039 -15.492 1 94.31 85 ARG B N 1
ATOM 3688 C CA . ARG B 1 85 ? 14.312 1.354 -15.898 1 94.31 85 ARG B CA 1
ATOM 3689 C C . ARG B 1 85 ? 13.172 1.643 -14.93 1 94.31 85 ARG B C 1
ATOM 3691 O O . ARG B 1 85 ? 12.008 1.401 -15.242 1 94.31 85 ARG B O 1
ATOM 3698 N N . VAL B 1 86 ? 13.516 2.137 -13.797 1 95.44 86 VAL B N 1
ATOM 3699 C CA . VAL B 1 86 ? 12.523 2.428 -12.773 1 95.44 86 VAL B CA 1
ATOM 3700 C C . VAL B 1 86 ? 12.523 3.922 -12.453 1 95.44 86 VAL B C 1
ATOM 3702 O O . VAL B 1 86 ? 13.492 4.438 -11.891 1 95.44 86 VAL B O 1
ATOM 3705 N N . ALA B 1 87 ? 11.5 4.586 -12.828 1 94.56 87 ALA B N 1
ATOM 3706 C CA . ALA B 1 87 ? 11.359 6.008 -12.523 1 94.56 87 ALA B CA 1
ATOM 3707 C C . ALA B 1 87 ? 11.055 6.227 -11.047 1 94.56 87 ALA B C 1
ATOM 3709 O O . ALA B 1 87 ? 10.594 5.312 -10.359 1 94.56 87 ALA B O 1
ATOM 3710 N N . PRO B 1 88 ? 11.32 7.414 -10.578 1 95.62 88 PRO B N 1
ATOM 3711 C CA . PRO B 1 88 ? 10.961 7.707 -9.195 1 95.62 88 PRO B CA 1
ATOM 3712 C C . PRO B 1 88 ? 9.469 7.516 -8.914 1 95.62 88 PRO B C 1
ATOM 3714 O O . PRO B 1 88 ? 8.633 7.902 -9.734 1 95.62 88 PRO B O 1
ATOM 3717 N N . THR B 1 89 ? 9.172 6.875 -7.812 1 95.56 89 THR B N 1
ATOM 3718 C CA . THR B 1 89 ? 7.789 6.609 -7.418 1 95.56 89 THR B CA 1
ATOM 3719 C C . THR B 1 89 ? 7.188 7.82 -6.711 1 95.56 89 THR B C 1
ATOM 3721 O O . THR B 1 89 ? 7.898 8.773 -6.387 1 95.56 89 THR B O 1
ATOM 3724 N N . PHE B 1 90 ? 5.871 7.84 -6.531 1 96.31 90 PHE B N 1
ATOM 3725 C CA . PHE B 1 90 ? 5.16 8.859 -5.762 1 96.31 90 PHE B CA 1
ATOM 3726 C C . PHE B 1 90 ? 5.805 9.047 -4.395 1 96.31 90 PHE B C 1
ATOM 3728 O O . PHE B 1 90 ? 6.047 10.18 -3.969 1 96.31 90 PHE B O 1
ATOM 3735 N N . LYS B 1 91 ? 6.102 7.945 -3.762 1 96.12 91 LYS B N 1
ATOM 3736 C CA . LYS B 1 91 ? 6.695 7.957 -2.428 1 96.12 91 LYS B CA 1
ATOM 3737 C C . LYS B 1 91 ? 8.047 8.656 -2.434 1 96.12 91 LYS B C 1
ATOM 3739 O O . LYS B 1 91 ? 8.336 9.469 -1.548 1 96.12 91 LYS B O 1
ATOM 3744 N N . GLU B 1 92 ? 8.859 8.352 -3.4 1 96.81 92 GLU B N 1
ATOM 3745 C CA . GLU B 1 92 ? 10.195 8.938 -3.467 1 96.81 92 GLU B CA 1
ATOM 3746 C C . GLU B 1 92 ? 10.125 10.445 -3.695 1 96.81 92 GLU B C 1
ATOM 3748 O O . GLU B 1 92 ? 10.859 11.211 -3.064 1 96.81 92 GLU B O 1
ATOM 3753 N N . ILE B 1 93 ? 9.242 10.852 -4.586 1 97.81 93 ILE B N 1
ATOM 3754 C CA . ILE B 1 93 ? 9.086 12.273 -4.855 1 97.81 93 ILE B CA 1
ATOM 3755 C C . ILE B 1 93 ? 8.547 12.984 -3.615 1 97.81 93 ILE B C 1
ATOM 3757 O O . ILE B 1 93 ? 8.984 14.086 -3.277 1 97.81 93 ILE B O 1
ATOM 3761 N N . ARG B 1 94 ? 7.57 12.367 -2.961 1 97.81 94 ARG B N 1
ATOM 3762 C CA . ARG B 1 94 ? 7.047 12.898 -1.707 1 97.81 94 ARG B CA 1
ATOM 3763 C C . ARG B 1 94 ? 8.164 13.117 -0.695 1 97.81 94 ARG B C 1
ATOM 3765 O O . ARG B 1 94 ? 8.219 14.148 -0.027 1 97.81 94 ARG B O 1
ATOM 3772 N N . HIS B 1 95 ? 9.078 12.164 -0.586 1 97.81 95 HIS B N 1
ATOM 3773 C CA . HIS B 1 95 ? 10.203 12.266 0.338 1 97.81 95 HIS B CA 1
ATOM 3774 C C . HIS B 1 95 ? 11.125 13.43 -0.036 1 97.81 95 HIS B C 1
ATOM 3776 O O . HIS B 1 95 ? 11.617 14.141 0.839 1 97.81 95 HIS B O 1
ATOM 3782 N N . ILE B 1 96 ? 11.383 13.57 -1.303 1 98.38 96 ILE B N 1
ATOM 3783 C CA . ILE B 1 96 ? 12.242 14.648 -1.786 1 98.38 96 ILE B CA 1
ATOM 3784 C C . ILE B 1 96 ? 11.625 16 -1.446 1 98.38 96 ILE B C 1
ATOM 3786 O O . ILE B 1 96 ? 12.312 16.906 -0.961 1 98.38 96 ILE B O 1
ATOM 3790 N N . LEU B 1 97 ? 10.328 16.094 -1.688 1 98.25 97 LEU B N 1
ATOM 3791 C CA . LEU B 1 97 ? 9.625 17.344 -1.368 1 98.25 97 LEU B CA 1
ATOM 3792 C C . LEU B 1 97 ? 9.641 17.594 0.135 1 98.25 97 LEU B C 1
ATOM 3794 O O . LEU B 1 97 ? 9.797 18.734 0.572 1 98.25 97 LEU B O 1
ATOM 3798 N N . ASN B 1 98 ? 9.445 16.531 0.943 1 98.38 98 ASN B N 1
ATOM 3799 C CA . ASN B 1 98 ? 9.547 16.656 2.393 1 98.38 98 ASN B CA 1
ATOM 3800 C C . ASN B 1 98 ? 10.922 17.188 2.811 1 98.38 98 ASN B C 1
ATOM 3802 O O . ASN B 1 98 ? 11.016 18.078 3.652 1 98.38 98 ASN B O 1
ATOM 3806 N N . LEU B 1 99 ? 11.977 16.641 2.211 1 98.12 99 LEU B N 1
ATOM 3807 C CA . LEU B 1 99 ? 13.352 17.047 2.512 1 98.12 99 LEU B CA 1
ATOM 3808 C C . LEU B 1 99 ? 13.57 18.516 2.18 1 98.12 99 LEU B C 1
ATOM 3810 O O . LEU B 1 99 ? 14.172 19.25 2.967 1 98.12 99 LEU B O 1
ATOM 3814 N N . ALA B 1 100 ? 13.117 18.922 1.003 1 98.5 100 ALA B N 1
ATOM 3815 C CA . ALA B 1 100 ? 13.258 20.312 0.596 1 98.5 100 ALA B CA 1
ATOM 3816 C C . ALA B 1 100 ? 12.539 21.234 1.571 1 98.5 100 ALA B C 1
ATOM 3818 O O . ALA B 1 100 ? 13.055 22.312 1.911 1 98.5 100 ALA B O 1
ATOM 3819 N N . THR B 1 101 ? 11.406 20.828 2.021 1 98.12 101 THR B N 1
ATOM 3820 C CA . THR B 1 101 ? 10.578 21.641 2.906 1 98.12 101 THR B CA 1
ATOM 3821 C C . THR B 1 101 ? 11.258 21.828 4.262 1 98.12 101 THR B C 1
ATOM 3823 O O . THR B 1 101 ? 11.352 22.953 4.766 1 98.12 101 THR B O 1
ATOM 3826 N N . VAL B 1 102 ? 11.711 20.719 4.824 1 97.75 102 VAL B N 1
ATOM 3827 C CA . VAL B 1 102 ? 12.297 20.828 6.156 1 97.75 102 VAL B CA 1
ATOM 3828 C C . VAL B 1 102 ? 13.586 21.641 6.094 1 97.75 102 VAL B C 1
ATOM 3830 O O . VAL B 1 102 ? 13.891 22.406 7.012 1 97.75 102 VAL B O 1
ATOM 3833 N N . HIS B 1 103 ? 14.406 21.531 5 1 97.62 103 HIS B N 1
ATOM 3834 C CA . HIS B 1 103 ? 15.609 22.328 4.82 1 97.62 103 HIS B CA 1
ATOM 3835 C C . HIS B 1 103 ? 15.266 23.812 4.723 1 97.62 103 HIS B C 1
ATOM 3837 O O . HIS B 1 103 ? 15.953 24.656 5.305 1 97.62 103 HIS B O 1
ATOM 3843 N N . ALA B 1 104 ? 14.258 24.094 4.008 1 97.75 104 ALA B N 1
ATOM 3844 C CA . ALA B 1 104 ? 13.883 25.484 3.756 1 97.75 104 ALA B CA 1
ATOM 3845 C C . ALA B 1 104 ? 13.344 26.141 5.02 1 97.75 104 ALA B C 1
ATOM 3847 O O . ALA B 1 104 ? 13.555 27.344 5.242 1 97.75 104 ALA B O 1
ATOM 3848 N N . LEU B 1 105 ? 12.688 25.406 5.84 1 97.5 105 LEU B N 1
ATOM 3849 C CA . LEU B 1 105 ? 11.953 25.984 6.969 1 97.5 105 LEU B CA 1
ATOM 3850 C C . LEU B 1 105 ? 12.836 26.047 8.211 1 97.5 105 LEU B C 1
ATOM 3852 O O . LEU B 1 105 ? 12.562 26.812 9.133 1 97.5 105 LEU B O 1
ATOM 3856 N N . ALA B 1 106 ? 13.898 25.297 8.297 1 97.38 106 ALA B N 1
ATOM 3857 C CA . ALA B 1 106 ? 14.711 25.094 9.492 1 97.38 106 ALA B CA 1
ATOM 3858 C C . ALA B 1 106 ? 15.18 26.422 10.078 1 97.38 106 ALA B C 1
ATOM 3860 O O . ALA B 1 106 ? 15.109 26.625 11.289 1 97.38 106 ALA B O 1
ATOM 3861 N N . PRO B 1 107 ? 15.586 27.375 9.242 1 95.94 107 PRO B N 1
ATOM 3862 C CA . PRO B 1 107 ? 16.141 28.609 9.812 1 95.94 107 PRO B CA 1
ATOM 3863 C C . PRO B 1 107 ? 15.086 29.484 10.477 1 95.94 107 PRO B C 1
ATOM 3865 O O . PRO B 1 107 ? 15.406 30.312 11.336 1 95.94 107 PRO B O 1
ATOM 3868 N N . SER B 1 108 ? 13.82 29.281 10.109 1 96.5 108 SER B N 1
ATOM 3869 C CA . SER B 1 108 ? 12.836 30.266 10.547 1 96.5 108 SER B CA 1
ATOM 3870 C C . SER B 1 108 ? 11.727 29.609 11.367 1 96.5 108 SER B C 1
ATOM 3872 O O . SER B 1 108 ? 10.867 30.312 11.914 1 96.5 108 SER B O 1
ATOM 3874 N N . VAL B 1 109 ? 11.758 28.344 11.562 1 98.31 109 VAL B N 1
ATOM 3875 C CA . VAL B 1 109 ? 10.625 27.625 12.141 1 98.31 109 VAL B CA 1
ATOM 3876 C C . VAL B 1 109 ? 10.438 28.047 13.594 1 98.31 109 VAL B C 1
ATOM 3878 O O . VAL B 1 109 ? 11.406 28.203 14.344 1 98.31 109 VAL B O 1
ATOM 3881 N N . LYS B 1 110 ? 9.164 28.25 13.969 1 98.62 110 LYS B N 1
ATOM 3882 C CA . LYS B 1 110 ? 8.828 28.609 15.344 1 98.62 110 LYS B CA 1
ATOM 3883 C C . LYS B 1 110 ? 7.73 27.719 15.898 1 98.62 110 LYS B C 1
ATOM 3885 O O . LYS B 1 110 ? 7.531 27.656 17.109 1 98.62 110 LYS B O 1
ATOM 3890 N N . MET B 1 111 ? 7.016 27.016 15.047 1 98.88 111 MET B N 1
ATOM 3891 C CA . MET B 1 111 ? 5.957 26.109 15.492 1 98.88 111 MET B CA 1
ATOM 3892 C C . MET B 1 111 ? 5.859 24.891 14.578 1 98.88 111 MET B C 1
ATOM 3894 O O . MET B 1 111 ? 5.914 25.016 13.359 1 98.88 111 MET B O 1
ATOM 3898 N N . VAL B 1 112 ? 5.793 23.719 15.141 1 98.88 112 VAL B N 1
ATOM 3899 C CA . VAL B 1 112 ? 5.543 22.469 14.438 1 98.88 112 VAL B CA 1
ATOM 3900 C C . VAL B 1 112 ? 4.258 21.828 14.961 1 98.88 112 VAL B C 1
ATOM 3902 O O . VAL B 1 112 ? 4.109 21.625 16.172 1 98.88 112 VAL B O 1
ATOM 3905 N N . THR B 1 113 ? 3.328 21.578 14.109 1 98.88 113 THR B N 1
ATOM 3906 C CA . THR B 1 113 ? 2.098 20.891 14.484 1 98.88 113 THR B CA 1
ATOM 3907 C C . THR B 1 113 ? 2.049 19.5 13.859 1 98.88 113 THR B C 1
ATOM 3909 O O . THR B 1 113 ? 2.57 19.281 12.766 1 98.88 113 THR B O 1
ATOM 3912 N N . PHE B 1 114 ? 1.457 18.562 14.57 1 98.69 114 PHE B N 1
ATOM 3913 C CA . PHE B 1 114 ? 1.355 17.172 14.133 1 98.69 114 PHE B CA 1
ATOM 3914 C C . PHE B 1 114 ? -0.097 16.703 14.133 1 98.69 114 PHE B C 1
ATOM 3916 O O . PHE B 1 114 ? -0.842 16.984 15.078 1 98.69 114 PHE B O 1
ATOM 3923 N N . ASP B 1 115 ? -0.484 15.984 13.047 1 97.94 115 ASP B N 1
ATOM 3924 C CA . ASP B 1 115 ? -1.639 15.094 13.156 1 97.94 115 ASP B CA 1
ATOM 3925 C C . ASP B 1 115 ? -1.354 13.938 14.109 1 97.94 115 ASP B C 1
ATOM 3927 O O . ASP B 1 115 ? -0.205 13.719 14.492 1 97.94 115 ASP B O 1
ATOM 3931 N N . ALA B 1 116 ? -2.449 13.297 14.555 1 95.31 116 ALA B N 1
ATOM 3932 C CA . ALA B 1 116 ? -2.281 12.227 15.531 1 95.31 116 ALA B CA 1
ATOM 3933 C C . ALA B 1 116 ? -2.236 10.867 14.844 1 95.31 116 ALA B C 1
ATOM 3935 O O . ALA B 1 116 ? -1.156 10.328 14.594 1 95.31 116 ALA B O 1
ATOM 3936 N N . ASP B 1 117 ? -3.398 10.383 14.352 1 93.62 117 ASP B N 1
ATOM 3937 C CA . ASP B 1 117 ? -3.537 9.047 13.766 1 93.62 117 ASP B CA 1
ATOM 3938 C C . ASP B 1 117 ? -2.676 8.906 12.516 1 93.62 117 ASP B C 1
ATOM 3940 O O . ASP B 1 117 ? -2.771 9.711 11.594 1 93.62 117 ASP B O 1
ATOM 3944 N N . ASP B 1 118 ? -1.83 7.887 12.523 1 94.5 118 ASP B N 1
ATOM 3945 C CA . ASP B 1 118 ? -0.969 7.504 11.406 1 94.5 118 ASP B CA 1
ATOM 3946 C C . ASP B 1 118 ? 0.128 8.547 11.18 1 94.5 118 ASP B C 1
ATOM 3948 O O . ASP B 1 118 ? 0.82 8.516 10.164 1 94.5 118 ASP B O 1
ATOM 3952 N N . THR B 1 119 ? 0.31 9.484 12.148 1 96.94 119 THR B N 1
ATOM 3953 C CA . THR B 1 119 ? 1.365 10.484 12.078 1 96.94 119 THR B CA 1
ATOM 3954 C C . THR B 1 119 ? 2.312 10.359 13.266 1 96.94 119 THR B C 1
ATOM 3956 O O . THR B 1 119 ? 3.494 10.055 13.102 1 96.94 119 THR B O 1
ATOM 3959 N N . ILE B 1 120 ? 1.768 10.414 14.477 1 96.38 120 ILE B N 1
ATOM 3960 C CA . ILE B 1 120 ? 2.678 10.297 15.609 1 96.38 120 ILE B CA 1
ATOM 3961 C C . ILE B 1 120 ? 2.482 8.938 16.281 1 96.38 120 ILE B C 1
ATOM 3963 O O . ILE B 1 120 ? 3.34 8.492 17.047 1 96.38 120 ILE B O 1
ATOM 3967 N N . TYR B 1 121 ? 1.331 8.305 16.109 1 94.56 121 TYR B N 1
ATOM 3968 C CA . TYR B 1 121 ? 1.06 6.922 16.5 1 94.56 121 TYR B CA 1
ATOM 3969 C C . TYR B 1 121 ? 0.104 6.254 15.516 1 94.56 121 TYR B C 1
ATOM 3971 O O . TYR B 1 121 ? -0.482 6.918 14.664 1 94.56 121 TYR B O 1
ATOM 3979 N N . GLU B 1 122 ? -0.063 4.969 15.57 1 90.69 122 GLU B N 1
ATOM 3980 C CA . GLU B 1 122 ? -0.928 4.227 14.656 1 90.69 122 GLU B CA 1
ATOM 3981 C C . GLU B 1 122 ? -2.395 4.594 14.867 1 90.69 122 GLU B C 1
ATOM 3983 O O . GLU B 1 122 ? -2.781 5.035 15.945 1 90.69 122 GLU B O 1
ATOM 3988 N N . ASP B 1 123 ? -3.145 4.324 13.844 1 86.31 123 ASP B N 1
ATOM 3989 C CA . ASP B 1 123 ? -4.57 4.637 13.867 1 86.31 123 ASP B CA 1
ATOM 3990 C C . ASP B 1 123 ? -5.246 4.008 15.086 1 86.31 123 ASP B C 1
ATOM 3992 O O . ASP B 1 123 ? -5.168 2.797 15.289 1 86.31 123 ASP B O 1
ATOM 3996 N N . GLY B 1 124 ? -5.91 4.887 15.836 1 81.38 124 GLY B N 1
ATOM 3997 C CA . GLY B 1 124 ? -6.613 4.43 17.016 1 81.38 124 GLY B CA 1
ATOM 3998 C C . GLY B 1 124 ? -5.691 4.109 18.188 1 81.38 124 GLY B C 1
ATOM 3999 O O . GLY B 1 124 ? -6.137 3.639 19.234 1 81.38 124 GLY B O 1
ATOM 4000 N N . GLY B 1 125 ? -4.449 4.504 18.031 1 88.25 125 GLY B N 1
ATOM 4001 C CA . GLY B 1 125 ? -3.473 4.109 19.047 1 88.25 125 GLY B CA 1
ATOM 4002 C C . GLY B 1 125 ? -3.184 5.199 20.047 1 88.25 125 GLY B C 1
ATOM 4003 O O . GLY B 1 125 ? -4.016 6.082 20.281 1 88.25 125 GLY B O 1
ATOM 4004 N N . THR B 1 126 ? -2.119 4.938 20.797 1 92.06 126 THR B N 1
ATOM 4005 C CA . THR B 1 126 ? -1.572 5.844 21.797 1 92.06 126 THR B CA 1
ATOM 4006 C C . THR B 1 126 ? -0.059 5.969 21.641 1 92.06 126 THR B C 1
ATOM 4008 O O . THR B 1 126 ? 0.574 5.152 20.984 1 92.06 126 THR B O 1
ATOM 4011 N N . ILE B 1 127 ? 0.388 7.008 22.141 1 93 127 ILE B N 1
ATOM 4012 C CA . ILE B 1 127 ? 1.837 7.168 22.078 1 93 127 ILE B CA 1
ATOM 4013 C C . ILE B 1 127 ? 2.482 6.469 23.281 1 93 127 ILE B C 1
ATOM 4015 O O . ILE B 1 127 ? 2.145 6.754 24.438 1 93 127 ILE B O 1
ATOM 4019 N N . SER B 1 128 ? 3.334 5.57 23.031 1 87.19 128 SER B N 1
ATOM 4020 C CA . SER B 1 128 ? 3.99 4.797 24.078 1 87.19 128 SER B CA 1
ATOM 4021 C C . SER B 1 128 ? 5.215 5.523 24.609 1 87.19 128 SER B C 1
ATOM 4023 O O . SER B 1 128 ? 5.734 6.441 23.969 1 87.19 128 SER B O 1
ATOM 4025 N N . ALA B 1 129 ? 5.691 5 25.734 1 86.25 129 ALA B N 1
ATOM 4026 C CA . ALA B 1 129 ? 6.848 5.594 26.391 1 86.25 129 ALA B CA 1
ATOM 4027 C C . ALA B 1 129 ? 8.117 5.367 25.578 1 86.25 129 ALA B C 1
ATOM 4029 O O . ALA B 1 129 ? 9.094 6.113 25.719 1 86.25 129 ALA B O 1
ATOM 4030 N N . ASP B 1 130 ? 8.055 4.445 24.688 1 89 130 ASP B N 1
ATOM 4031 C CA . ASP B 1 130 ? 9.258 4.113 23.938 1 89 130 ASP B CA 1
ATOM 4032 C C . ASP B 1 130 ? 9.188 4.699 22.531 1 89 130 ASP B C 1
ATOM 4034 O O . ASP B 1 130 ? 10.07 4.441 21.703 1 89 130 ASP B O 1
ATOM 4038 N N . SER B 1 131 ? 8.219 5.449 22.328 1 92.5 131 SER B N 1
ATOM 4039 C CA . SER B 1 131 ? 8.062 6.027 21 1 92.5 131 SER B CA 1
ATOM 4040 C C . SER B 1 131 ? 9.211 6.973 20.672 1 92.5 131 SER B C 1
ATOM 4042 O O . SER B 1 131 ? 9.633 7.762 21.516 1 92.5 131 SER B O 1
ATOM 4044 N N . GLU B 1 132 ? 9.703 6.914 19.438 1 92.5 132 GLU B N 1
ATOM 4045 C CA . GLU B 1 132 ? 10.75 7.812 18.953 1 92.5 132 GLU B CA 1
ATOM 4046 C C . GLU B 1 132 ? 10.266 9.258 18.938 1 92.5 132 GLU B C 1
ATOM 4048 O O . GLU B 1 132 ? 11.07 10.188 19 1 92.5 132 GLU B O 1
ATOM 4053 N N . MET B 1 133 ? 8.984 9.438 18.938 1 94.69 133 MET B N 1
ATOM 4054 C CA . MET B 1 133 ? 8.406 10.773 18.844 1 94.69 133 MET B CA 1
ATOM 4055 C C . MET B 1 133 ? 8.617 11.555 20.141 1 94.69 133 MET B C 1
ATOM 4057 O O . MET B 1 133 ? 8.578 12.781 20.141 1 94.69 133 MET B O 1
ATOM 4061 N N . LEU B 1 134 ? 8.805 10.852 21.219 1 95.75 134 LEU B N 1
ATOM 4062 C CA . LEU B 1 134 ? 9.031 11.539 22.484 1 95.75 134 LEU B CA 1
ATOM 4063 C C . LEU B 1 134 ? 10.297 12.383 22.438 1 95.75 134 LEU B C 1
ATOM 4065 O O . LEU B 1 134 ? 10.289 13.547 22.828 1 95.75 134 LEU B O 1
ATOM 4069 N N . LYS B 1 135 ? 11.344 11.75 21.891 1 95 135 LYS B N 1
ATOM 4070 C CA . LYS B 1 135 ? 12.602 12.477 21.75 1 95 135 LYS B CA 1
ATOM 4071 C C . LYS B 1 135 ? 12.445 13.688 20.828 1 95 135 LYS B C 1
ATOM 4073 O O . LYS B 1 135 ? 12.953 14.766 21.125 1 95 135 LYS B O 1
ATOM 4078 N N . VAL B 1 136 ? 11.727 13.508 19.766 1 96.94 136 VAL B N 1
ATOM 4079 C CA . VAL B 1 136 ? 11.508 14.555 18.781 1 96.94 136 VAL B CA 1
ATOM 4080 C C . VAL B 1 136 ? 10.797 15.742 19.438 1 96.94 136 VAL B C 1
ATOM 4082 O O . VAL B 1 136 ? 11.25 16.891 19.328 1 96.94 136 VAL B O 1
ATOM 4085 N N . ILE B 1 137 ? 9.742 15.5 20.141 1 97.12 137 ILE B N 1
ATOM 4086 C CA . ILE B 1 137 ? 8.922 16.547 20.734 1 97.12 137 ILE B CA 1
ATOM 4087 C C . ILE B 1 137 ? 9.719 17.266 21.812 1 97.12 137 ILE B C 1
ATOM 4089 O O . ILE B 1 137 ? 9.758 18.5 21.844 1 97.12 137 ILE B O 1
ATOM 4093 N N . VAL B 1 138 ? 10.398 16.5 22.656 1 97.25 138 VAL B N 1
ATOM 4094 C CA . VAL B 1 138 ? 11.172 17.078 23.75 1 97.25 138 VAL B CA 1
ATOM 4095 C C . VAL B 1 138 ? 12.273 17.969 23.188 1 97.25 138 VAL B C 1
ATOM 4097 O O . VAL B 1 138 ? 12.477 19.094 23.672 1 97.25 138 VAL B O 1
ATOM 4100 N N . GLU B 1 139 ? 12.977 17.516 22.172 1 97.69 139 GLU B N 1
ATOM 4101 C CA . GLU B 1 139 ? 14.086 18.297 21.609 1 97.69 139 GLU B CA 1
ATOM 4102 C C . GLU B 1 139 ? 13.578 19.562 20.938 1 97.69 139 GLU B C 1
ATOM 4104 O O . GLU B 1 139 ? 14.234 20.609 21.016 1 97.69 139 GLU B O 1
ATOM 4109 N N . LEU B 1 140 ? 12.445 19.5 20.266 1 98.31 140 LEU B N 1
ATOM 4110 C CA . LEU B 1 140 ? 11.859 20.703 19.672 1 98.31 140 LEU B CA 1
ATOM 4111 C C . LEU B 1 140 ? 11.539 21.734 20.734 1 98.31 140 LEU B C 1
ATOM 4113 O O . LEU B 1 140 ? 11.867 22.922 20.578 1 98.31 140 LEU B O 1
ATOM 4117 N N . LEU B 1 141 ? 10.961 21.266 21.797 1 98.38 141 LEU B N 1
ATOM 4118 C CA . LEU B 1 141 ? 10.586 22.156 22.891 1 98.38 141 LEU B CA 1
ATOM 4119 C C . LEU B 1 141 ? 11.82 22.797 23.516 1 98.38 141 LEU B C 1
ATOM 4121 O O . LEU B 1 141 ? 11.82 23.984 23.828 1 98.38 141 LEU B O 1
ATOM 4125 N N . LYS B 1 142 ? 12.82 22 23.703 1 97.44 142 LYS B N 1
ATOM 4126 C CA . LYS B 1 142 ? 14.07 22.5 24.266 1 97.44 142 LYS B CA 1
ATOM 4127 C C . LYS B 1 142 ? 14.695 23.562 23.375 1 97.44 142 LYS B C 1
ATOM 4129 O O . LYS B 1 142 ? 15.344 24.484 23.875 1 97.44 142 LYS B O 1
ATOM 4134 N N . LYS B 1 143 ? 14.477 23.531 22.109 1 97.31 143 LYS B N 1
ATOM 4135 C CA . LYS B 1 143 ? 15.055 24.469 21.156 1 97.31 143 LYS B CA 1
ATOM 4136 C C . LYS B 1 143 ? 14.188 25.719 21.016 1 97.31 143 LYS B C 1
ATOM 4138 O O . LYS B 1 143 ? 14.453 26.562 20.156 1 97.31 143 LYS B O 1
ATOM 4143 N N . GLY B 1 144 ? 13.117 25.766 21.812 1 97.69 144 GLY B N 1
ATOM 4144 C CA . GLY B 1 144 ? 12.281 26.953 21.844 1 97.69 144 GLY B CA 1
ATOM 4145 C C . GLY B 1 144 ? 11.164 26.922 20.812 1 97.69 144 GLY B C 1
ATOM 4146 O O . GLY B 1 144 ? 10.531 27.938 20.547 1 97.69 144 GLY B O 1
ATOM 4147 N N . ILE B 1 145 ? 10.945 25.797 20.172 1 98.5 145 ILE B N 1
ATOM 4148 C CA . ILE B 1 145 ? 9.914 25.641 19.156 1 98.5 145 ILE B CA 1
ATOM 4149 C C . ILE B 1 145 ? 8.594 25.234 19.797 1 98.5 145 ILE B C 1
ATOM 4151 O O . ILE B 1 145 ? 8.578 24.391 20.688 1 98.5 145 ILE B O 1
ATOM 4155 N N . ILE B 1 146 ? 7.496 25.875 19.406 1 98.75 146 ILE B N 1
ATOM 4156 C CA . ILE B 1 146 ? 6.16 25.484 19.828 1 98.75 146 ILE B CA 1
ATOM 4157 C C . ILE B 1 146 ? 5.758 24.172 19.156 1 98.75 146 ILE B C 1
ATOM 4159 O O . ILE B 1 146 ? 5.965 24 17.953 1 98.75 146 ILE B O 1
ATOM 4163 N N . VAL B 1 147 ? 5.289 23.219 19.922 1 98.88 147 VAL B N 1
ATOM 4164 C CA . VAL B 1 147 ? 4.789 21.969 19.375 1 98.88 147 VAL B CA 1
ATOM 4165 C C . VAL B 1 147 ? 3.311 21.812 19.719 1 98.88 147 VAL B C 1
ATOM 4167 O O . VAL B 1 147 ? 2.928 21.938 20.891 1 98.88 147 VAL B O 1
ATOM 4170 N N . SER B 1 148 ? 2.488 21.516 18.781 1 98.81 148 SER B N 1
ATOM 4171 C CA . SER B 1 148 ? 1.08 21.266 19.062 1 98.81 148 SER B CA 1
ATOM 4172 C C . SER B 1 148 ? 0.558 20.062 18.266 1 98.81 148 SER B C 1
ATOM 4174 O O . SER B 1 148 ? 0.895 19.906 17.094 1 98.81 148 SER B O 1
ATOM 4176 N N . LEU B 1 149 ? -0.167 19.25 18.922 1 98.12 149 LEU B N 1
ATOM 4177 C CA . LEU B 1 149 ? -1.013 18.297 18.188 1 98.12 149 LEU B CA 1
ATOM 4178 C C . LEU B 1 149 ? -2.264 18.984 17.656 1 98.12 149 LEU B C 1
ATOM 4180 O O . LEU B 1 149 ? -2.883 19.797 18.359 1 98.12 149 LEU B O 1
ATOM 4184 N N . VAL B 1 150 ? -2.557 18.766 16.422 1 98.31 150 VAL B N 1
ATOM 4185 C CA . VAL B 1 150 ? -3.805 19.188 15.812 1 98.31 150 VAL B CA 1
ATOM 4186 C C . VAL B 1 150 ? -4.559 17.984 15.266 1 98.31 150 VAL B C 1
ATOM 4188 O O . VAL B 1 150 ? -4.246 17.484 14.18 1 98.31 150 VAL B O 1
ATOM 4191 N N . THR B 1 151 ? -5.555 17.516 15.984 1 97.31 151 THR B N 1
ATOM 4192 C CA . THR B 1 151 ? -6.238 16.266 15.672 1 97.31 151 THR B CA 1
ATOM 4193 C C . THR B 1 151 ? -7.715 16.516 15.375 1 97.31 151 THR B C 1
ATOM 4195 O O . THR B 1 151 ? -8.273 17.547 15.789 1 97.31 151 THR B O 1
ATOM 4198 N N . ALA B 1 152 ? -8.312 15.641 14.641 1 96.69 152 ALA B N 1
ATOM 4199 C CA . ALA B 1 152 ? -9.742 15.711 14.359 1 96.69 152 ALA B CA 1
ATOM 4200 C C . ALA B 1 152 ? -10.562 15.258 15.57 1 96.69 152 ALA B C 1
ATOM 4202 O O . ALA B 1 152 ? -11.727 15.641 15.711 1 96.69 152 ALA B O 1
ATOM 4203 N N . ALA B 1 153 ? -10.008 14.469 16.453 1 95.31 153 ALA B N 1
ATOM 4204 C CA . ALA B 1 153 ? -10.719 13.984 17.625 1 95.31 153 ALA B CA 1
ATOM 4205 C C . ALA B 1 153 ? -11.148 15.141 18.531 1 95.31 153 ALA B C 1
ATOM 4207 O O . ALA B 1 153 ? -10.328 15.984 18.891 1 95.31 153 ALA B O 1
ATOM 4208 N N . GLY B 1 154 ? -12.422 15.148 18.781 1 95.19 154 GLY B N 1
ATOM 4209 C CA . GLY B 1 154 ? -12.961 16.203 19.641 1 95.19 154 GLY B CA 1
ATOM 4210 C C . GLY B 1 154 ? -13.633 15.664 20.891 1 95.19 154 GLY B C 1
ATOM 4211 O O . GLY B 1 154 ? -14.57 14.867 20.812 1 95.19 154 GLY B O 1
ATOM 4212 N N . TYR B 1 155 ? -13.141 16.125 21.984 1 94.88 155 TYR B N 1
ATOM 4213 C CA . TYR B 1 155 ? -13.68 15.773 23.297 1 94.88 155 TYR B CA 1
ATOM 4214 C C . TYR B 1 155 ? -13.977 17.031 24.109 1 94.88 155 TYR B C 1
ATOM 4216 O O . TYR B 1 155 ? -13.211 17.375 25.016 1 94.88 155 TYR B O 1
ATOM 4224 N N . PRO B 1 156 ? -15.125 17.625 23.828 1 92.56 156 PRO B N 1
ATOM 4225 C CA . PRO B 1 156 ? -15.422 18.859 24.547 1 92.56 156 PRO B CA 1
ATOM 4226 C C . PRO B 1 156 ? -15.391 18.688 26.062 1 92.56 156 PRO B C 1
ATOM 4228 O O . PRO B 1 156 ? -16.125 17.859 26.609 1 92.56 156 PRO B O 1
ATOM 4231 N N . GLY B 1 157 ? -14.555 19.469 26.75 1 93.19 157 GLY B N 1
ATOM 4232 C CA . GLY B 1 157 ? -14.5 19.516 28.203 1 93.19 157 GLY B CA 1
ATOM 4233 C C . GLY B 1 157 ? -13.891 18.266 28.828 1 93.19 157 GLY B C 1
ATOM 4234 O O . GLY B 1 157 ? -14.016 18.031 30.031 1 93.19 157 GLY B O 1
ATOM 4235 N N . GLU B 1 158 ? -13.266 17.453 27.969 1 95.44 158 GLU B N 1
ATOM 4236 C CA . GLU B 1 158 ? -12.727 16.188 28.484 1 95.44 158 GLU B CA 1
ATOM 4237 C C . GLU B 1 158 ? -11.258 16.031 28.109 1 95.44 158 GLU B C 1
ATOM 4239 O O . GLU B 1 158 ? -10.891 15.086 27.406 1 95.44 158 GLU B O 1
ATOM 4244 N N . PRO B 1 159 ? -10.469 16.875 28.703 1 96.88 159 PRO B N 1
ATOM 4245 C CA . PRO B 1 159 ? -9.047 16.828 28.359 1 96.88 159 PRO B CA 1
ATOM 4246 C C . PRO B 1 159 ? -8.406 15.477 28.672 1 96.88 159 PRO B C 1
ATOM 4248 O O . PRO B 1 159 ? -7.418 15.094 28.047 1 96.88 159 PRO B O 1
ATOM 4251 N N . HIS B 1 160 ? -8.961 14.719 29.672 1 96.69 160 HIS B N 1
ATOM 4252 C CA . HIS B 1 160 ? -8.391 13.438 30.078 1 96.69 160 HIS B CA 1
ATOM 4253 C C . HIS B 1 160 ? -8.406 12.43 28.938 1 96.69 160 HIS B C 1
ATOM 4255 O O . HIS B 1 160 ? -7.586 11.508 28.906 1 96.69 160 HIS B O 1
ATOM 4261 N N . ARG B 1 161 ? -9.297 12.586 27.984 1 96.12 161 ARG B N 1
ATOM 4262 C CA . ARG B 1 161 ? -9.359 11.68 26.844 1 96.12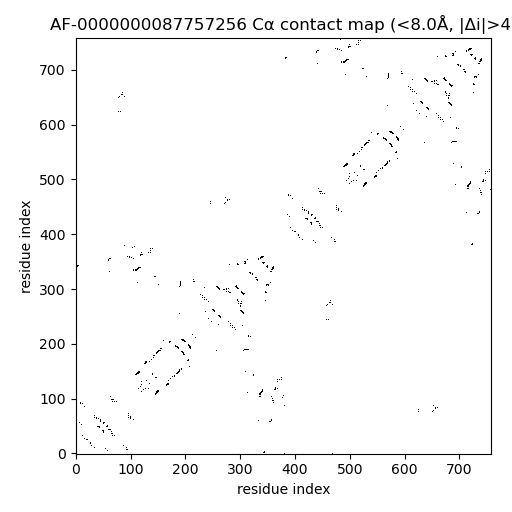 161 ARG B CA 1
ATOM 4263 C C . ARG B 1 161 ? -8.148 11.875 25.938 1 96.12 161 ARG B C 1
ATOM 4265 O O . ARG B 1 161 ? -7.633 10.906 25.375 1 96.12 161 ARG B O 1
ATOM 4272 N N . TYR B 1 162 ? -7.762 13.109 25.797 1 96.69 162 TYR B N 1
ATOM 4273 C CA . TYR B 1 162 ? -6.52 13.359 25.078 1 96.69 162 TYR B CA 1
ATOM 4274 C C . TYR B 1 162 ? -5.32 12.828 25.859 1 96.69 162 TYR B C 1
ATOM 4276 O O . TYR B 1 162 ? -4.41 12.227 25.266 1 96.69 162 TYR B O 1
ATOM 4284 N N . GLU B 1 163 ? -5.367 13.086 27.203 1 96.75 163 GLU B N 1
ATOM 4285 C CA . GLU B 1 163 ? -4.266 12.672 28.062 1 96.75 163 GLU B CA 1
ATOM 4286 C C . GLU B 1 163 ? -4.035 11.164 27.984 1 96.75 163 GLU B C 1
ATOM 4288 O O . GLU B 1 163 ? -2.895 10.703 28.016 1 96.75 163 GLU B O 1
ATOM 4293 N N . ALA B 1 164 ? -5.086 10.469 27.828 1 95.88 164 ALA B N 1
ATOM 4294 C CA . ALA B 1 164 ? -4.992 9.016 27.75 1 95.88 164 ALA B CA 1
ATOM 4295 C C . ALA B 1 164 ? -4.195 8.578 26.531 1 95.88 164 ALA B C 1
ATOM 4297 O O . ALA B 1 164 ? -3.445 7.605 26.578 1 95.88 164 ALA B O 1
ATOM 4298 N N . ARG B 1 165 ? -4.332 9.266 25.438 1 95.31 165 ARG B N 1
ATOM 4299 C CA . ARG B 1 165 ? -3.65 8.914 24.188 1 95.31 165 ARG B CA 1
ATOM 4300 C C . ARG B 1 165 ? -2.238 9.484 24.156 1 95.31 165 ARG B C 1
ATOM 4302 O O . ARG B 1 165 ? -1.375 8.984 23.438 1 95.31 165 ARG B O 1
ATOM 4309 N N . LEU B 1 166 ? -2.02 10.516 25 1 96.12 166 LEU B N 1
ATOM 4310 C CA . LEU B 1 166 ? -0.765 11.258 24.922 1 96.12 166 LEU B CA 1
ATOM 4311 C C . LEU B 1 166 ? 0.06 11.055 26.188 1 96.12 166 LEU B C 1
ATOM 4313 O O . LEU B 1 166 ? 0.989 11.82 26.469 1 96.12 166 LEU B O 1
ATOM 4317 N N . ARG B 1 167 ? -0.231 10.07 26.984 1 94.81 167 ARG B N 1
ATOM 4318 C CA . ARG B 1 167 ? 0.391 9.867 28.297 1 94.81 167 ARG B CA 1
ATOM 4319 C C . ARG B 1 167 ? 1.91 9.812 28.172 1 94.81 167 ARG B C 1
ATOM 4321 O O . ARG B 1 167 ? 2.621 10.406 28.984 1 94.81 167 ARG B O 1
ATOM 4328 N N . GLY B 1 168 ? 2.416 9.086 27.188 1 95 168 GLY B N 1
ATOM 4329 C CA . GLY B 1 168 ? 3.855 9.008 26.984 1 95 168 GLY B CA 1
ATOM 4330 C C . GLY B 1 168 ? 4.504 10.375 26.828 1 95 168 GLY B C 1
ATOM 4331 O O . GLY B 1 168 ? 5.578 10.625 27.375 1 95 168 GLY B O 1
ATOM 4332 N N . ILE B 1 169 ? 3.896 11.273 26.141 1 96 169 ILE B N 1
ATOM 4333 C CA . ILE B 1 169 ? 4.418 12.617 25.906 1 96 169 ILE B CA 1
ATOM 4334 C C . ILE B 1 169 ? 4.359 13.422 27.203 1 96 169 ILE B C 1
ATOM 4336 O O . ILE B 1 169 ? 5.344 14.055 27.578 1 96 169 ILE B O 1
ATOM 4340 N N . LEU B 1 170 ? 3.211 13.383 27.875 1 96.5 170 LEU B N 1
ATOM 4341 C CA . LEU B 1 170 ? 3.031 14.164 29.094 1 96.5 170 LEU B CA 1
ATOM 4342 C C . LEU B 1 170 ? 4.035 13.75 30.156 1 96.5 170 LEU B C 1
ATOM 4344 O O . LEU B 1 170 ? 4.586 14.602 30.859 1 96.5 170 LEU B O 1
ATOM 4348 N N . GLU B 1 171 ? 4.305 12.453 30.219 1 95.88 171 GLU B N 1
ATOM 4349 C CA . GLU B 1 171 ? 5.309 11.961 31.156 1 95.88 171 GLU B CA 1
ATOM 4350 C C . GLU B 1 171 ? 6.703 12.445 30.781 1 95.88 171 GLU B C 1
ATOM 4352 O O . GLU B 1 171 ? 7.5 12.805 31.641 1 95.88 171 GLU B O 1
ATOM 4357 N N . ALA B 1 172 ? 6.992 12.461 29.562 1 95.56 172 ALA B N 1
ATOM 4358 C CA . ALA B 1 172 ? 8.297 12.898 29.078 1 95.56 172 ALA B CA 1
ATOM 4359 C C . ALA B 1 172 ? 8.508 14.391 29.344 1 95.56 172 ALA B C 1
ATOM 4361 O O . ALA B 1 172 ? 9.641 14.852 29.469 1 95.56 172 ALA B O 1
ATOM 4362 N N . LEU B 1 173 ? 7.449 15.18 29.453 1 96.25 173 LEU B N 1
ATOM 4363 C CA . LEU B 1 173 ? 7.523 16.625 29.641 1 96.25 173 LEU B CA 1
ATOM 4364 C C . LEU B 1 173 ? 7.828 16.969 31.094 1 96.25 173 LEU B C 1
ATOM 4366 O O . LEU B 1 173 ? 8.195 18.109 31.391 1 96.25 173 LEU B O 1
ATOM 4370 N N . GLU B 1 174 ? 7.68 16.016 31.953 1 95.25 174 GLU B N 1
ATOM 4371 C CA . GLU B 1 174 ? 7.824 16.266 33.375 1 95.25 174 GLU B CA 1
ATOM 4372 C C . GLU B 1 174 ? 9.25 16.688 33.719 1 95.25 174 GLU B C 1
ATOM 4374 O O . GLU B 1 174 ? 9.477 17.391 34.688 1 95.25 174 GLU B O 1
ATOM 4379 N N . VAL B 1 175 ? 10.195 16.297 32.906 1 93.69 175 VAL B N 1
ATOM 4380 C CA . VAL B 1 175 ? 11.594 16.578 33.219 1 93.69 175 VAL B CA 1
ATOM 4381 C C . VAL B 1 175 ? 11.984 17.953 32.656 1 93.69 175 VAL B C 1
ATOM 4383 O O . VAL B 1 175 ? 13.07 18.453 32.938 1 93.69 175 VAL B O 1
ATOM 4386 N N . LEU B 1 176 ? 11.125 18.609 31.922 1 96.69 176 LEU B N 1
ATOM 4387 C CA . LEU B 1 176 ? 11.414 19.891 31.297 1 96.69 176 LEU B CA 1
ATOM 4388 C C . LEU B 1 176 ? 11.078 21.047 32.219 1 96.69 176 LEU B C 1
ATOM 4390 O O . LEU B 1 176 ? 10.352 20.859 33.219 1 96.69 176 LEU B O 1
ATOM 4394 N N . THR B 1 177 ? 11.625 22.219 31.938 1 96 177 THR B N 1
ATOM 4395 C CA . THR B 1 177 ? 11.289 23.422 32.688 1 96 177 THR B CA 1
ATOM 4396 C C . THR B 1 177 ? 9.859 23.859 32.406 1 96 177 THR B C 1
ATOM 4398 O O . THR B 1 177 ? 9.289 23.484 31.375 1 96 177 THR B O 1
ATOM 4401 N N . PRO B 1 178 ? 9.266 24.641 33.281 1 94.62 178 PRO B N 1
ATOM 4402 C CA . PRO B 1 178 ? 7.906 25.141 33.031 1 94.62 178 PRO B CA 1
ATOM 4403 C C . PRO B 1 178 ? 7.785 25.891 31.719 1 94.62 178 PRO B C 1
ATOM 4405 O O . PRO B 1 178 ? 6.781 25.766 31.016 1 94.62 178 PRO B O 1
ATOM 4408 N N . GLU B 1 179 ? 8.773 26.641 31.406 1 95.56 179 GLU B N 1
ATOM 4409 C CA . GLU B 1 179 ? 8.766 27.391 30.156 1 95.56 179 GLU B CA 1
ATOM 4410 C C . GLU B 1 179 ? 8.742 26.469 28.953 1 95.56 179 GLU B C 1
ATOM 4412 O O . GLU B 1 179 ? 7.965 26.688 28.016 1 95.56 179 GLU B O 1
ATOM 4417 N N . GLN B 1 180 ? 9.547 25.453 28.984 1 96.88 180 GLN B N 1
ATOM 4418 C CA . GLN B 1 180 ? 9.617 24.484 27.875 1 96.88 180 GLN B CA 1
ATOM 4419 C C . GLN B 1 180 ? 8.312 23.719 27.734 1 96.88 180 GLN B C 1
ATOM 4421 O O . GLN B 1 180 ? 7.805 23.547 26.625 1 96.88 180 GLN B O 1
ATOM 4426 N N . ARG B 1 181 ? 7.703 23.312 28.797 1 95.81 181 ARG B N 1
ATOM 4427 C CA . ARG B 1 181 ? 6.477 22.516 28.781 1 95.81 181 ARG B CA 1
ATOM 4428 C C . ARG B 1 181 ? 5.301 23.328 28.266 1 95.81 181 ARG B C 1
ATOM 4430 O O . ARG B 1 181 ? 4.402 22.797 27.609 1 95.81 181 ARG B O 1
ATOM 4437 N N . SER B 1 182 ? 5.359 24.609 28.547 1 96.12 182 SER B N 1
ATOM 4438 C CA . SER B 1 182 ? 4.254 25.484 28.156 1 96.12 182 SER B CA 1
ATOM 4439 C C . SER B 1 182 ? 4.145 25.594 26.641 1 96.12 182 SER B C 1
ATOM 4441 O O . SER B 1 182 ? 3.111 26.031 26.125 1 96.12 182 SER B O 1
ATOM 4443 N N . ARG B 1 183 ? 5.191 25.156 25.938 1 98.25 183 ARG B N 1
ATOM 4444 C CA . ARG B 1 183 ? 5.227 25.266 24.484 1 98.25 183 ARG B CA 1
ATOM 4445 C C . ARG B 1 183 ? 4.57 24.062 23.828 1 98.25 183 ARG B C 1
ATOM 4447 O O . ARG B 1 183 ? 4.5 23.969 22.594 1 98.25 183 ARG B O 1
ATOM 4454 N N . PHE B 1 184 ? 4.074 23.141 24.641 1 98.62 184 PHE B N 1
ATOM 4455 C CA . PHE B 1 184 ? 3.324 22 24.109 1 98.62 184 PHE B CA 1
ATOM 4456 C 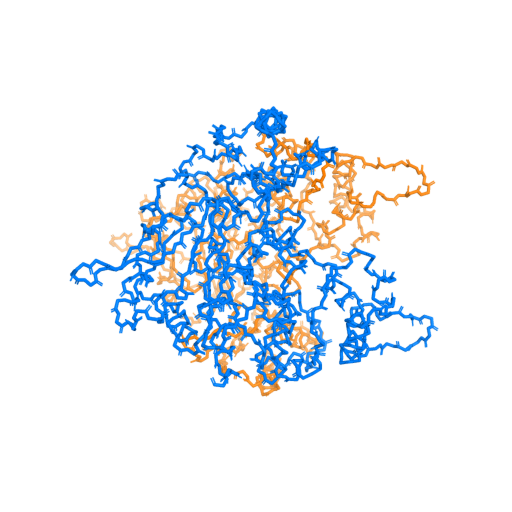C . PHE B 1 184 ? 1.823 22.234 24.25 1 98.62 184 PHE B C 1
ATOM 4458 O O . PHE B 1 184 ? 1.327 22.469 25.359 1 98.62 184 PHE B O 1
ATOM 4465 N N . LEU B 1 185 ? 1.098 22.156 23.172 1 98.69 185 LEU B N 1
ATOM 4466 C CA . LEU B 1 185 ? -0.345 22.359 23.156 1 98.69 185 LEU B CA 1
ATOM 4467 C C . LEU B 1 185 ? -1.055 21.234 22.422 1 98.69 185 LEU B C 1
ATOM 4469 O O . LEU B 1 185 ? -0.41 20.438 21.75 1 98.69 185 LEU B O 1
ATOM 4473 N N . VAL B 1 186 ? -2.361 21.125 22.562 1 98.62 186 VAL B N 1
ATOM 4474 C CA . VAL B 1 186 ? -3.211 20.172 21.844 1 98.62 186 VAL B CA 1
ATOM 4475 C C . VAL B 1 186 ? -4.461 20.891 21.344 1 98.62 186 VAL B C 1
ATOM 4477 O O . VAL B 1 186 ? -5.227 21.453 22.125 1 98.62 186 VAL B O 1
ATOM 4480 N N . MET B 1 187 ? -4.609 20.906 20.062 1 98 187 MET B N 1
ATOM 4481 C CA . MET B 1 187 ? -5.82 21.391 19.406 1 98 187 MET B CA 1
ATOM 4482 C C . MET B 1 187 ? -6.691 20.219 18.953 1 98 187 MET B C 1
ATOM 4484 O O . MET B 1 187 ? -6.258 19.391 18.141 1 98 187 MET B O 1
ATOM 4488 N N . GLY B 1 188 ? -7.891 20.109 19.547 1 97.25 188 GLY B N 1
ATOM 4489 C CA . GLY B 1 188 ? -8.805 19.031 19.188 1 97.25 188 GLY B CA 1
ATOM 4490 C C . GLY B 1 188 ? -9.961 19.484 18.328 1 97.25 188 GLY B C 1
ATOM 4491 O O . GLY B 1 188 ? -10.203 20.688 18.188 1 97.25 188 GLY B O 1
ATOM 4492 N N . GLY B 1 189 ? -10.648 18.484 17.766 1 96.38 189 GLY B N 1
ATOM 4493 C CA . GLY B 1 189 ? -11.773 18.828 16.906 1 96.38 189 GLY B CA 1
ATOM 4494 C C . GLY B 1 189 ? -11.391 19.75 15.758 1 96.38 189 GLY B C 1
ATOM 4495 O O . GLY B 1 189 ? -12.117 20.688 15.438 1 96.38 189 GLY B O 1
ATOM 4496 N N . GLU B 1 190 ? -10.258 19.594 15.195 1 96.19 190 GLU B N 1
ATOM 4497 C CA . GLU B 1 190 ? -9.711 20.406 14.117 1 96.19 190 GLU B CA 1
ATOM 4498 C C . GLU B 1 190 ? -9.328 21.797 14.617 1 96.19 190 GLU B C 1
ATOM 4500 O O . GLU B 1 190 ? -8.156 22.188 14.562 1 96.19 190 GLU B O 1
ATOM 4505 N N . CYS B 1 191 ? -10.242 22.5 15.086 1 96.12 191 CYS B N 1
ATOM 4506 C CA . CYS B 1 191 ? -10.016 23.891 15.508 1 96.12 191 CYS B CA 1
ATOM 4507 C C . CYS B 1 191 ? -10.938 24.266 16.672 1 96.12 191 CYS B C 1
ATOM 4509 O O . CYS B 1 191 ? -11.195 25.438 16.906 1 96.12 191 CYS B O 1
ATOM 4511 N N . ASN B 1 192 ? -11.477 23.297 17.375 1 94.75 192 ASN B N 1
ATOM 4512 C CA . ASN B 1 192 ? -12.594 23.609 18.25 1 94.75 192 ASN B CA 1
ATOM 4513 C C . ASN B 1 192 ? -12.172 23.609 19.719 1 94.75 192 ASN B C 1
ATOM 4515 O O . ASN B 1 192 ? -12.773 24.297 20.547 1 94.75 192 ASN B O 1
ATOM 4519 N N . TYR B 1 193 ? -11.172 22.891 20.078 1 96.12 193 TYR B N 1
ATOM 4520 C CA . TYR B 1 193 ? -10.812 22.734 21.484 1 96.12 193 TYR B CA 1
ATOM 4521 C C . TYR B 1 193 ? -9.312 22.906 21.672 1 96.12 193 TYR B C 1
ATOM 4523 O O . TYR B 1 193 ? -8.523 22.062 21.234 1 96.12 193 TYR B O 1
ATOM 4531 N N . LEU B 1 194 ? -8.93 23.922 22.391 1 97.25 194 LEU B N 1
ATOM 4532 C CA . LEU B 1 194 ? -7.516 24.172 22.656 1 97.25 194 LEU B CA 1
ATOM 4533 C C . LEU B 1 194 ? -7.145 23.781 24.078 1 97.25 194 LEU B C 1
ATOM 4535 O O . LEU B 1 194 ? -7.887 24.047 25.016 1 97.25 194 LEU B O 1
ATOM 4539 N N . HIS B 1 195 ? -6.059 23.062 24.234 1 98.44 195 HIS B N 1
ATOM 4540 C CA . HIS B 1 195 ? -5.547 22.656 25.531 1 98.44 195 HIS B CA 1
ATOM 4541 C C . HIS B 1 195 ? -4.09 23.062 25.703 1 98.44 195 HIS B C 1
ATOM 4543 O O . HIS B 1 195 ? -3.318 23.062 24.75 1 98.44 195 HIS B O 1
ATOM 4549 N N . VAL B 1 196 ? -3.756 23.453 26.875 1 98.25 196 VAL B N 1
ATOM 4550 C CA . VAL B 1 196 ? -2.377 23.766 27.25 1 98.25 196 VAL B CA 1
ATOM 4551 C C . VAL B 1 196 ? -1.954 22.875 28.422 1 98.25 196 VAL B C 1
ATOM 4553 O O . VAL B 1 196 ? -2.795 22.234 29.062 1 98.25 196 VAL B O 1
ATOM 4556 N N . THR B 1 197 ? -0.677 22.828 28.688 1 97.5 197 THR B N 1
ATOM 4557 C CA . THR B 1 197 ? -0.163 21.984 29.766 1 97.5 197 THR B CA 1
ATOM 4558 C C . THR B 1 197 ? -0.279 22.688 31.109 1 97.5 197 THR B C 1
ATOM 4560 O O . THR B 1 197 ? -0.189 23.922 31.172 1 97.5 197 THR B O 1
ATOM 4563 N N . GLU B 1 198 ? -0.54 21.906 32.062 1 95.81 198 GLU B N 1
ATOM 4564 C CA . GLU B 1 198 ? -0.537 22.328 33.438 1 95.81 198 GLU B CA 1
ATOM 4565 C C . GLU B 1 198 ? 0.227 21.344 34.312 1 95.81 198 GLU B C 1
ATOM 4567 O O . GLU B 1 198 ? 0.233 20.141 34.062 1 95.81 198 GLU B O 1
ATOM 4572 N N . THR B 1 199 ? 0.911 21.906 35.312 1 94.25 199 THR B N 1
ATOM 4573 C CA . THR B 1 199 ? 1.698 21.047 36.219 1 94.25 199 THR B CA 1
ATOM 4574 C C . THR B 1 199 ? 1.122 21.062 37.625 1 94.25 199 THR B C 1
ATOM 4576 O O . THR B 1 199 ? 0.879 22.141 38.188 1 94.25 199 THR B O 1
ATOM 4579 N N . SER B 1 200 ? 1.003 19.906 38.156 1 91.81 200 SER B N 1
ATOM 4580 C CA . SER B 1 200 ? 0.527 19.797 39.531 1 91.81 200 SER B CA 1
ATOM 4581 C C . SER B 1 200 ? 1.644 20.078 40.531 1 91.81 200 SER B C 1
ATOM 4583 O O . SER B 1 200 ? 2.801 20.25 40.125 1 91.81 200 SER B O 1
ATOM 4585 N N . SER B 1 201 ? 1.224 20.094 41.812 1 90 201 SER B N 1
ATOM 4586 C CA . SER B 1 201 ? 2.182 20.312 42.875 1 90 201 SER B CA 1
ATOM 4587 C C . SER B 1 201 ? 3.184 19.156 42.969 1 90 201 SER B C 1
ATOM 4589 O O . SER B 1 201 ? 4.309 19.344 43.438 1 90 201 SER B O 1
ATOM 4591 N N . THR B 1 202 ? 2.814 18 42.438 1 90.19 202 THR B N 1
ATOM 4592 C CA . THR B 1 202 ? 3.672 16.828 42.469 1 90.19 202 THR B CA 1
ATOM 4593 C C . THR B 1 202 ? 4.551 16.734 41.25 1 90.19 202 THR B C 1
ATOM 4595 O O . THR B 1 202 ? 5.355 15.812 41.125 1 90.19 202 THR B O 1
ATOM 4598 N N . GLY B 1 203 ? 4.352 17.609 40.312 1 89.94 203 GLY B N 1
ATOM 4599 C CA . GLY B 1 203 ? 5.188 17.609 39.125 1 89.94 203 GLY B CA 1
ATOM 4600 C C . GLY B 1 203 ? 4.543 16.906 37.938 1 89.94 203 GLY B C 1
ATOM 4601 O O . GLY B 1 203 ? 5.102 16.891 36.844 1 89.94 203 GLY B O 1
ATOM 4602 N N . LYS B 1 204 ? 3.379 16.422 38.188 1 94.31 204 LYS B N 1
ATOM 4603 C CA . LYS B 1 204 ? 2.666 15.727 37.125 1 94.31 204 LYS B CA 1
ATOM 4604 C C . LYS B 1 204 ? 2.129 16.703 36.062 1 94.31 204 LYS B C 1
ATOM 4606 O O . LYS B 1 204 ? 1.57 17.75 36.438 1 94.31 204 LYS B O 1
ATOM 4611 N N . VAL B 1 205 ? 2.348 16.344 34.844 1 96.38 205 VAL B N 1
ATOM 4612 C CA . VAL B 1 205 ? 1.915 17.219 33.75 1 96.38 205 VAL B CA 1
ATOM 4613 C C . VAL B 1 205 ? 0.585 16.734 33.188 1 96.38 205 VAL B C 1
ATOM 4615 O O . VAL B 1 205 ? 0.422 15.531 32.906 1 96.38 205 VAL B O 1
ATOM 4618 N N . SER B 1 206 ? -0.384 17.578 33.062 1 97.44 206 SER B N 1
ATOM 4619 C CA . SER B 1 206 ? -1.707 17.297 32.5 1 97.44 206 SER B CA 1
ATOM 4620 C C . SER B 1 206 ? -2.145 18.406 31.531 1 97.44 206 SER B C 1
ATOM 4622 O O . SER B 1 206 ? -1.371 19.312 31.234 1 97.44 206 SER B O 1
ATOM 4624 N N . LEU B 1 207 ? -3.369 18.219 30.984 1 98 207 LEU B N 1
ATOM 4625 C CA . LEU B 1 207 ? -3.908 19.203 30.047 1 98 207 LEU B CA 1
ATOM 4626 C C . LEU B 1 207 ? -5.059 19.984 30.688 1 98 207 LEU B C 1
ATOM 4628 O O . LEU B 1 207 ? -5.867 19.406 31.422 1 98 207 LEU B O 1
ATOM 4632 N N . ARG B 1 208 ? -5.07 21.219 30.375 1 97.06 208 ARG B N 1
ATOM 4633 C CA . ARG B 1 208 ? -6.188 22.062 30.797 1 97.06 208 ARG B CA 1
ATOM 4634 C C . ARG B 1 208 ? -6.84 22.734 29.578 1 97.06 208 ARG B C 1
ATOM 4636 O O . ARG B 1 208 ? -6.148 23.156 28.656 1 97.06 208 ARG B O 1
ATOM 4643 N N . VAL B 1 209 ? -8.141 22.875 29.625 1 97.19 209 VAL B N 1
ATOM 4644 C CA . VAL B 1 209 ? -8.906 23.516 28.562 1 97.19 209 VAL B CA 1
ATOM 4645 C C . VAL B 1 209 ? -8.68 25.031 28.578 1 97.19 209 VAL B C 1
ATOM 4647 O O . VAL B 1 209 ? -8.711 25.641 29.641 1 97.19 209 VAL B O 1
ATOM 4650 N N . VAL B 1 210 ? -8.391 25.594 27.469 1 96.12 210 VAL B N 1
ATOM 4651 C CA . VAL B 1 210 ? -8.328 27.047 27.344 1 96.12 210 VAL B CA 1
ATOM 4652 C C . VAL B 1 210 ? -9.703 27.594 26.984 1 96.12 210 VAL B C 1
ATOM 4654 O O . VAL B 1 210 ? -10.305 27.188 25.984 1 96.12 210 VAL B O 1
ATOM 4657 N N . PRO B 1 211 ? -10.242 28.516 27.797 1 92.56 211 PRO B N 1
ATOM 4658 C CA . PRO B 1 211 ? -11.539 29.094 27.453 1 92.56 211 PRO B CA 1
ATOM 4659 C C . PRO B 1 211 ? -11.562 29.719 26.062 1 92.56 211 PRO B C 1
ATOM 4661 O O . PRO B 1 211 ? -10.602 30.391 25.656 1 92.56 211 PRO B O 1
ATOM 4664 N N . PRO B 1 212 ? -12.609 29.422 25.328 1 90.31 212 PRO B N 1
ATOM 4665 C CA . PRO B 1 212 ? -12.703 29.891 23.938 1 90.31 212 PRO B CA 1
ATOM 4666 C C . PRO B 1 212 ? -12.453 31.406 23.812 1 90.31 212 PRO B C 1
ATOM 4668 O O . PRO B 1 212 ? -11.867 31.859 22.828 1 90.31 212 PRO B O 1
ATOM 4671 N N . SER B 1 213 ? -12.828 32.188 24.688 1 87.12 213 SER B N 1
ATOM 4672 C CA . SER B 1 213 ? -12.703 33.656 24.625 1 87.12 213 SER B CA 1
ATOM 4673 C C . SER B 1 213 ? -11.242 34.094 24.594 1 87.12 213 SER B C 1
ATOM 4675 O O . SER B 1 213 ? -10.93 35.188 24.156 1 87.12 213 SER B O 1
ATOM 4677 N N . GLU B 1 214 ? -10.383 33.188 24.922 1 90.62 214 GLU B N 1
ATOM 4678 C CA . GLU B 1 214 ? -8.969 33.531 25.016 1 90.62 214 GLU B CA 1
ATOM 4679 C C . GLU B 1 214 ? -8.25 33.281 23.688 1 90.62 214 GLU B C 1
ATOM 4681 O O . GLU B 1 214 ? -7.156 33.812 23.469 1 90.62 214 GLU B O 1
ATOM 4686 N N . TRP B 1 215 ? -8.852 32.469 22.844 1 92.38 215 TRP B N 1
ATOM 4687 C CA . TRP B 1 215 ? -8.047 32.094 21.688 1 92.38 215 TRP B CA 1
ATOM 4688 C C . TRP B 1 215 ? -8.891 32.094 20.422 1 92.38 215 TRP B C 1
ATOM 4690 O O . TRP B 1 215 ? -8.352 32.156 19.312 1 92.38 215 TRP B O 1
ATOM 4700 N N . LYS B 1 216 ? -10.164 32 20.531 1 83.75 216 LYS B N 1
ATOM 4701 C CA . LYS B 1 216 ? -11.008 31.984 19.344 1 83.75 216 LYS B CA 1
ATOM 4702 C C . LYS B 1 216 ? -11.242 33.406 18.828 1 83.75 216 LYS B C 1
ATOM 4704 O O . LYS B 1 216 ? -11.508 34.312 19.609 1 83.75 216 LYS B O 1
ATOM 4709 N N . ASP B 1 217 ? -10.203 34.094 18.062 1 64.88 217 ASP B N 1
ATOM 4710 C CA . ASP B 1 217 ? -10.305 35.438 17.531 1 64.88 217 ASP B CA 1
ATOM 4711 C C . ASP B 1 217 ? -11.711 35.719 17 1 64.88 217 ASP B C 1
ATOM 4713 O O . ASP B 1 217 ? -11.906 35.875 15.797 1 64.88 217 ASP B O 1
ATOM 4717 N N . GLY B 1 218 ? -12.648 35.812 17.875 1 54.22 218 GLY B N 1
ATOM 4718 C CA . GLY B 1 218 ? -13.984 36.156 17.422 1 54.22 218 GLY B CA 1
ATOM 4719 C C . GLY B 1 218 ? -14.578 35.156 16.469 1 54.22 218 GLY B C 1
ATOM 4720 O O . GLY B 1 218 ? -15.766 35.219 16.141 1 54.22 218 GLY B O 1
ATOM 4721 N N . ARG B 1 219 ? -13.828 34.562 15.805 1 47.59 219 ARG B N 1
ATOM 4722 C CA . ARG B 1 219 ? -14.336 33.656 14.797 1 47.59 219 ARG B CA 1
ATOM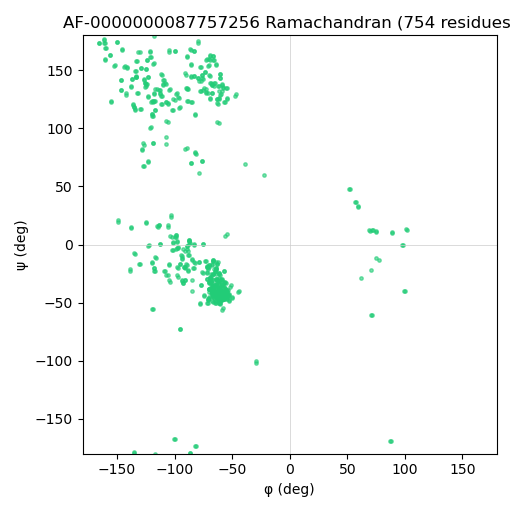 4723 C C . ARG B 1 219 ? -15.219 32.594 15.43 1 47.59 219 ARG B C 1
ATOM 4725 O O . ARG B 1 219 ? -16.156 32.094 14.805 1 47.59 219 ARG B O 1
ATOM 4732 N N . GLY B 1 220 ? -14.844 31.875 16.359 1 49.25 220 GLY B N 1
ATOM 4733 C CA . GLY B 1 220 ? -15.594 30.766 16.922 1 49.25 220 GLY B CA 1
ATOM 4734 C C . GLY B 1 220 ? -16.844 31.188 17.656 1 49.25 220 GLY B C 1
ATOM 4735 O O . GLY B 1 220 ? -17.734 30.375 17.906 1 49.25 220 GLY B O 1
ATOM 4736 N N . GLU B 1 221 ? -16.688 32.219 18.422 1 54.22 221 GLU B N 1
ATOM 4737 C CA . GLU B 1 221 ? -18.031 32.656 18.781 1 54.22 221 GLU B CA 1
ATOM 4738 C C . GLU B 1 221 ? -18.875 32.906 17.547 1 54.22 221 GLU B C 1
ATOM 4740 O O . GLU B 1 221 ? -19.953 33.5 17.641 1 54.22 221 GLU B O 1
ATOM 4745 N N . ARG B 1 222 ? -18.203 32.438 16.312 1 56.34 222 ARG B N 1
ATOM 4746 C CA . ARG B 1 222 ? -18.078 32.875 14.914 1 56.34 222 ARG B CA 1
ATOM 4747 C C . ARG B 1 222 ? -19.266 32.375 14.086 1 56.34 222 ARG B C 1
ATOM 4749 O O . ARG B 1 222 ? -19.734 33.094 13.203 1 56.34 222 ARG B O 1
ATOM 4756 N N . TRP B 1 223 ? -19.516 31.047 14.539 1 82.44 223 TRP B N 1
ATOM 4757 C CA . TRP B 1 223 ? -20.578 30.562 13.656 1 82.44 223 TRP B CA 1
ATOM 4758 C C . TRP B 1 223 ? -21.875 30.359 14.422 1 82.44 223 TRP B C 1
ATOM 4760 O O . TRP B 1 223 ? -21.875 29.875 15.555 1 82.44 223 TRP B O 1
ATOM 4770 N N . SER B 1 224 ? -22.984 30.797 13.969 1 85.31 224 SER B N 1
ATOM 4771 C CA . SER B 1 224 ? -24.266 30.609 14.641 1 85.31 224 SER B CA 1
ATOM 4772 C C . SER B 1 224 ? -24.578 29.125 14.82 1 85.31 224 SER B C 1
ATOM 4774 O O . SER B 1 224 ? -24.391 28.328 13.906 1 85.31 224 SER B O 1
ATOM 4776 N N . GLN B 1 225 ? -24.984 28.844 16.078 1 89.06 225 GLN B N 1
ATOM 4777 C CA . GLN B 1 225 ? -25.328 27.453 16.375 1 89.06 225 GLN B CA 1
ATOM 4778 C C . GLN B 1 225 ? -26.406 26.922 15.43 1 89.06 225 GLN B C 1
ATOM 4780 O O . GLN B 1 225 ? -26.406 25.75 15.07 1 89.06 225 GLN B O 1
ATOM 4785 N N . GLU B 1 226 ? -27.234 27.812 15.055 1 92.19 226 GLU B N 1
ATOM 4786 C CA . GLU B 1 226 ? -28.297 27.422 14.125 1 92.19 226 GLU B CA 1
ATOM 4787 C C . GLU B 1 226 ? -27.719 26.953 12.789 1 92.19 226 GLU B C 1
ATOM 4789 O O . GLU B 1 226 ? -28.156 25.938 12.234 1 92.19 226 GLU B O 1
ATOM 4794 N N . GLU B 1 227 ? -26.766 27.688 12.289 1 93.06 227 GLU B N 1
ATOM 4795 C CA . GLU B 1 227 ? -26.125 27.328 11.031 1 93.06 227 GLU B CA 1
ATOM 4796 C C . GLU B 1 227 ? -25.312 26.031 11.172 1 93.06 227 GLU B C 1
ATOM 4798 O O . GLU B 1 227 ? -25.281 25.219 10.25 1 93.06 227 GLU B O 1
ATOM 4803 N N . VAL B 1 228 ? -24.656 25.891 12.305 1 95.25 228 VAL B N 1
ATOM 4804 C CA . VAL B 1 228 ? -23.906 24.688 12.594 1 95.25 228 VAL B CA 1
ATOM 4805 C C . VAL B 1 228 ? -24.828 23.469 12.594 1 95.25 228 VAL B C 1
ATOM 4807 O O . VAL B 1 228 ? -24.547 22.453 11.953 1 95.25 228 VAL B O 1
ATOM 4810 N N . ASP B 1 229 ? -25.938 23.625 13.281 1 96.62 229 ASP B N 1
ATOM 4811 C CA . ASP B 1 229 ? -26.891 22.531 13.375 1 96.62 229 ASP B CA 1
ATOM 4812 C C . ASP B 1 229 ? -27.438 22.156 12 1 96.62 229 ASP B C 1
ATOM 4814 O O . ASP B 1 229 ? -27.609 20.969 11.695 1 96.62 229 ASP B O 1
ATOM 4818 N N . GLU B 1 230 ? -27.719 23.156 11.242 1 97.5 230 GLU B N 1
ATOM 4819 C CA . GLU B 1 230 ? -28.25 22.906 9.914 1 97.5 230 GLU B CA 1
ATOM 4820 C C . GLU B 1 230 ? -27.266 22.109 9.062 1 97.5 230 GLU B C 1
ATOM 4822 O O . GLU B 1 230 ? -27.656 21.156 8.383 1 97.5 230 GLU B O 1
ATOM 4827 N N . LEU B 1 231 ? -26.016 22.531 9.062 1 98.12 231 LEU B N 1
ATOM 4828 C CA . LEU B 1 231 ? -24.969 21.828 8.312 1 98.12 231 LEU B CA 1
ATOM 4829 C C . LEU B 1 231 ? -24.844 20.391 8.773 1 98.12 231 LEU B C 1
ATOM 4831 O O . LEU B 1 231 ? -24.844 19.469 7.957 1 98.12 231 LEU B O 1
ATOM 4835 N N . LEU B 1 232 ? -24.797 20.172 10.07 1 98.69 232 LEU B N 1
ATOM 4836 C CA . LEU B 1 232 ? -24.609 18.844 10.625 1 98.69 232 LEU B CA 1
ATOM 4837 C C . LEU B 1 232 ? -25.828 17.969 10.367 1 98.69 232 LEU B C 1
ATOM 4839 O O . LEU B 1 232 ? -25.703 16.75 10.211 1 98.69 232 LEU B O 1
ATOM 4843 N N . ASP B 1 233 ? -27 18.562 10.352 1 98.81 233 ASP B N 1
ATOM 4844 C CA . ASP B 1 233 ? -28.219 17.812 10.031 1 98.81 233 ASP B CA 1
ATOM 4845 C C . ASP B 1 233 ? -28.141 17.25 8.609 1 98.81 233 ASP B C 1
ATOM 4847 O O . ASP B 1 233 ? -28.484 16.078 8.383 1 98.81 233 ASP B O 1
ATOM 4851 N N . VAL B 1 234 ? -27.734 18.094 7.648 1 98.81 234 VAL B N 1
ATOM 4852 C CA . VAL B 1 234 ? -27.609 17.641 6.266 1 98.81 234 VAL B CA 1
ATOM 4853 C C . VAL B 1 234 ? -26.547 16.547 6.172 1 98.81 234 VAL B C 1
ATOM 4855 O O . VAL B 1 234 ? -26.766 15.523 5.52 1 98.81 234 VAL B O 1
ATOM 4858 N N . ALA B 1 235 ? -25.406 16.781 6.816 1 98.88 235 ALA B N 1
ATOM 4859 C CA . ALA B 1 235 ? -24.344 15.773 6.828 1 98.88 235 ALA B CA 1
ATOM 4860 C C . ALA B 1 235 ? -24.844 14.445 7.383 1 98.88 235 ALA B C 1
ATOM 4862 O O . ALA B 1 235 ? -24.578 13.391 6.809 1 98.88 235 ALA B O 1
ATOM 4863 N N . GLU B 1 236 ? -25.531 14.57 8.492 1 98.88 236 GLU B N 1
ATOM 4864 C CA . GLU B 1 236 ? -26.062 13.375 9.133 1 98.88 236 GLU B CA 1
ATOM 4865 C C . GLU B 1 236 ? -27 12.609 8.203 1 98.88 236 GLU B C 1
ATOM 4867 O O . GLU B 1 236 ? -26.953 11.383 8.125 1 98.88 236 GLU B O 1
ATOM 4872 N N . GLN B 1 237 ? -27.844 13.312 7.559 1 98.81 237 GLN B N 1
ATOM 4873 C CA . GLN B 1 237 ? -28.781 12.695 6.625 1 98.81 237 GLN B CA 1
ATOM 4874 C C . GLN B 1 237 ? -28.047 11.969 5.508 1 98.81 237 GLN B C 1
ATOM 4876 O O . GLN B 1 237 ? -28.391 10.836 5.164 1 98.81 237 GLN B O 1
ATOM 4881 N N . VAL B 1 238 ? -27.078 12.625 4.934 1 98.81 238 VAL B N 1
ATOM 4882 C CA . VAL B 1 238 ? -26.297 12.023 3.852 1 98.81 238 VAL B CA 1
ATOM 4883 C C . VAL B 1 238 ? -25.562 10.789 4.367 1 98.81 238 VAL B C 1
ATOM 4885 O O . VAL B 1 238 ? -25.531 9.75 3.693 1 98.81 238 VAL B O 1
ATOM 4888 N N . LEU B 1 239 ? -24.984 10.914 5.559 1 98.94 239 LEU B N 1
ATOM 4889 C CA . LEU B 1 239 ? -24.266 9.789 6.156 1 98.94 239 LEU B CA 1
ATOM 4890 C C . LEU B 1 239 ? -25.203 8.602 6.348 1 98.94 239 LEU B C 1
ATOM 4892 O O . LEU B 1 239 ? -24.828 7.465 6.047 1 98.94 239 LEU B O 1
ATOM 4896 N N . ARG B 1 240 ? -26.391 8.883 6.84 1 98.81 240 ARG B N 1
ATOM 4897 C CA . ARG B 1 240 ? -27.375 7.82 7.02 1 98.81 240 ARG B CA 1
ATOM 4898 C C . ARG B 1 240 ? -27.719 7.164 5.688 1 98.81 240 ARG B C 1
ATOM 4900 O O . ARG B 1 240 ? -27.828 5.938 5.605 1 98.81 240 ARG B O 1
ATOM 4907 N N . GLU B 1 241 ? -27.922 7.957 4.695 1 98.75 241 GLU B N 1
ATOM 4908 C CA . GLU B 1 241 ? -28.219 7.441 3.361 1 98.75 241 GLU B CA 1
ATOM 4909 C C . GLU B 1 241 ? -27.094 6.562 2.838 1 98.75 241 GLU B C 1
ATOM 4911 O O . GLU B 1 241 ? -27.328 5.523 2.223 1 98.75 241 GLU B O 1
ATOM 4916 N N . MET B 1 242 ? -25.875 7.008 3.045 1 98.69 242 MET B N 1
ATOM 4917 C CA . MET B 1 242 ? -24.719 6.254 2.561 1 98.69 242 MET B CA 1
ATOM 4918 C C . MET B 1 242 ? -24.594 4.926 3.301 1 98.69 242 MET B C 1
ATOM 4920 O O . MET B 1 242 ? -24.25 3.906 2.699 1 98.69 242 MET B O 1
ATOM 4924 N N . VAL B 1 243 ? -24.812 4.98 4.664 1 98.62 243 VAL B N 1
ATOM 4925 C CA . VAL B 1 243 ? -24.766 3.752 5.449 1 98.62 243 VAL B CA 1
ATOM 4926 C C . VAL B 1 243 ? -25.781 2.75 4.895 1 98.62 243 VAL B C 1
ATOM 4928 O O . VAL B 1 243 ? -25.469 1.565 4.754 1 98.62 243 VAL B O 1
ATOM 4931 N N . ASP B 1 244 ? -26.953 3.25 4.555 1 98.31 244 ASP B N 1
ATOM 4932 C CA . ASP B 1 244 ? -28 2.4 4 1 98.31 244 ASP B CA 1
ATOM 4933 C C . ASP B 1 244 ? -27.641 1.925 2.594 1 98.31 244 ASP B C 1
ATOM 4935 O O . ASP B 1 244 ? -27.797 0.743 2.275 1 98.31 244 ASP B O 1
ATOM 4939 N N . THR B 1 245 ? -27.172 2.857 1.785 1 98.12 245 THR B N 1
ATOM 4940 C CA . THR B 1 245 ? -26.828 2.566 0.395 1 98.12 245 THR B CA 1
ATOM 4941 C C . THR B 1 245 ? -25.781 1.461 0.311 1 98.12 245 THR B C 1
ATOM 4943 O O . THR B 1 245 ? -25.906 0.541 -0.5 1 98.12 245 THR B O 1
ATOM 4946 N N . PHE B 1 246 ? -24.797 1.522 1.175 1 98.19 246 PHE B N 1
ATOM 4947 C CA . PHE B 1 246 ? -23.703 0.576 1.1 1 98.19 246 PHE B CA 1
ATOM 4948 C C . PHE B 1 246 ? -23.859 -0.525 2.141 1 98.19 246 PHE B C 1
ATOM 4950 O O . PHE B 1 246 ? -22.953 -1.349 2.324 1 98.19 246 PHE B O 1
ATOM 4957 N N . GLN B 1 247 ? -24.969 -0.461 2.902 1 97.25 247 GLN B N 1
ATOM 4958 C CA . GLN B 1 247 ? -25.25 -1.452 3.934 1 97.25 247 GLN B CA 1
ATOM 4959 C C . GLN B 1 247 ? -24.062 -1.63 4.867 1 97.25 247 GLN B C 1
ATOM 4961 O O . GLN B 1 247 ? -23.625 -2.754 5.117 1 97.25 247 GLN B O 1
ATOM 4966 N N . MET B 1 248 ? -23.547 -0.571 5.297 1 97.62 248 MET B N 1
ATOM 4967 C CA . MET B 1 248 ? -22.375 -0.592 6.152 1 97.62 248 MET B CA 1
ATOM 4968 C C . MET B 1 248 ? -22.734 -1.012 7.574 1 97.62 248 MET B C 1
ATOM 4970 O O . MET B 1 248 ? -23.797 -0.644 8.086 1 97.62 248 MET B O 1
ATOM 4974 N N . THR B 1 249 ? -21.828 -1.777 8.172 1 97.12 249 THR B N 1
ATOM 4975 C CA . THR B 1 249 ? -21.906 -2.006 9.609 1 97.12 249 THR B CA 1
ATOM 4976 C C . THR B 1 249 ? -21.422 -0.789 10.383 1 97.12 249 THR B C 1
ATOM 4978 O O . THR B 1 249 ? -20.328 -0.813 10.953 1 97.12 249 THR B O 1
ATOM 4981 N N . ALA B 1 250 ? -22.156 0.242 10.391 1 98.25 250 ALA B N 1
ATOM 4982 C CA . ALA B 1 250 ? -21.75 1.52 10.969 1 98.25 250 ALA B CA 1
ATOM 4983 C C . ALA B 1 250 ? -22.922 2.197 11.68 1 98.25 250 ALA B C 1
ATOM 4985 O O . ALA B 1 250 ? -24.094 1.933 11.367 1 98.25 250 ALA B O 1
ATOM 4986 N N . ALA B 1 251 ? -22.609 2.963 12.617 1 98.5 251 ALA B N 1
ATOM 4987 C CA . ALA B 1 251 ? -23.578 3.775 13.336 1 98.5 251 ALA B CA 1
ATOM 4988 C C . ALA B 1 251 ? -23.203 5.254 13.297 1 98.5 251 ALA B C 1
ATOM 4990 O O . ALA B 1 251 ? -22.047 5.598 13.023 1 98.5 251 ALA B O 1
ATOM 4991 N N . ILE B 1 252 ? -24.219 6.066 13.516 1 98.62 252 ILE B N 1
ATOM 4992 C CA . ILE B 1 252 ? -24.031 7.512 13.484 1 98.62 252 ILE B CA 1
ATOM 4993 C C . ILE B 1 252 ? -23.641 8.016 14.867 1 98.62 252 ILE B C 1
ATOM 4995 O O . ILE B 1 252 ? -24.203 7.574 15.875 1 98.62 252 ILE B O 1
ATOM 4999 N N . LEU B 1 253 ? -22.688 8.852 14.953 1 98.19 253 LEU B N 1
ATOM 5000 C CA . LEU B 1 253 ? -22.328 9.57 16.172 1 98.19 253 LEU B CA 1
ATOM 5001 C C . LEU B 1 253 ? -22.438 11.078 15.969 1 98.19 253 LEU B C 1
ATOM 5003 O O . LEU B 1 253 ? -21.703 11.664 15.172 1 98.19 253 LEU B O 1
ATOM 5007 N N . ARG B 1 254 ? -23.375 11.664 16.625 1 98 254 ARG B N 1
ATOM 5008 C CA . ARG B 1 254 ? -23.578 13.109 16.609 1 98 254 ARG B CA 1
ATOM 5009 C C . ARG B 1 254 ? -22.922 13.773 17.812 1 98 254 ARG B C 1
ATOM 5011 O O . ARG B 1 254 ? -23.109 13.344 18.953 1 98 254 ARG B O 1
ATOM 5018 N N . LYS B 1 255 ? -22.094 14.742 17.547 1 95.31 255 LYS B N 1
ATOM 5019 C CA . LYS B 1 255 ? -21.469 15.586 18.562 1 95.31 255 LYS B CA 1
ATOM 5020 C C . LYS B 1 255 ? -21.891 17.047 18.406 1 95.31 255 LYS B C 1
ATOM 5022 O O . LYS B 1 255 ? -22.688 17.375 17.516 1 95.31 255 LYS B O 1
ATOM 5027 N N . GLU B 1 256 ? -21.391 17.922 19.266 1 91.25 256 GLU B N 1
ATOM 5028 C CA . GLU B 1 256 ? -21.734 19.328 19.234 1 91.25 256 GLU B CA 1
ATOM 5029 C C . GLU B 1 256 ? -21.203 20 17.969 1 91.25 256 GLU B C 1
ATOM 5031 O O . GLU B 1 256 ? -21.859 20.844 17.375 1 91.25 256 GLU B O 1
ATOM 5036 N N . ARG B 1 257 ? -20 19.609 17.578 1 95.19 257 ARG B N 1
ATOM 5037 C CA . ARG B 1 257 ? -19.359 20.281 16.453 1 95.19 257 ARG B CA 1
ATOM 5038 C C . ARG B 1 257 ? -18.953 19.266 15.375 1 95.19 257 ARG B C 1
ATOM 5040 O O . ARG B 1 257 ? -18.062 19.547 14.562 1 95.19 257 ARG B O 1
ATOM 5047 N N . ALA B 1 258 ? -19.578 18.078 15.422 1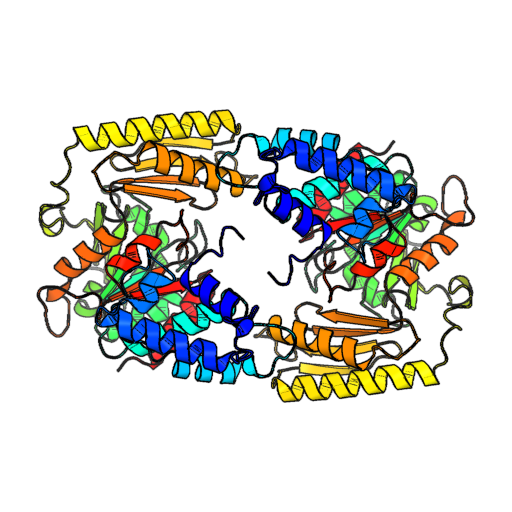 97.88 258 ALA B N 1
ATOM 5048 C CA . ALA B 1 258 ? -19.219 17.062 14.43 1 97.88 258 ALA B CA 1
ATOM 5049 C C . ALA B 1 258 ? -20.312 16 14.32 1 97.88 258 ALA B C 1
ATOM 5051 O O . ALA B 1 258 ? -21.141 15.859 15.219 1 97.88 258 ALA B O 1
ATOM 5052 N N . VAL B 1 259 ? -20.281 15.352 13.227 1 98.81 259 VAL B N 1
ATOM 5053 C CA . VAL B 1 259 ? -21.094 14.164 13.023 1 98.81 259 VAL B CA 1
ATOM 5054 C C . VAL B 1 259 ? -20.359 13.164 12.133 1 98.81 259 VAL B C 1
ATOM 5056 O O . VAL B 1 259 ? -19.594 13.562 11.258 1 98.81 259 VAL B O 1
ATOM 5059 N N . GLY B 1 260 ? -20.484 11.875 12.445 1 98.75 260 GLY B N 1
ATOM 5060 C CA . GLY B 1 260 ? -19.797 10.891 11.633 1 98.75 260 GLY B CA 1
ATOM 5061 C C . GLY B 1 260 ? -20.359 9.492 11.773 1 98.75 260 GLY B C 1
ATOM 5062 O O . GLY B 1 260 ? -21.344 9.289 12.492 1 98.75 260 GLY B O 1
ATOM 5063 N N . ILE B 1 261 ? -19.891 8.602 10.984 1 98.81 261 ILE B N 1
ATOM 5064 C CA . ILE B 1 261 ? -20.172 7.18 11.125 1 98.81 261 ILE B CA 1
ATOM 5065 C C . ILE B 1 261 ? -18.938 6.449 11.633 1 98.81 261 ILE B C 1
ATOM 5067 O O . ILE B 1 261 ? -17.812 6.805 11.273 1 98.81 261 ILE B O 1
ATOM 5071 N N . TYR B 1 262 ? -19.141 5.547 12.531 1 97.44 262 TYR B N 1
ATOM 5072 C CA . TYR B 1 262 ? -18.078 4.691 13.031 1 97.44 262 TYR B CA 1
ATOM 5073 C C . TYR B 1 262 ? -18.438 3.219 12.875 1 97.44 262 TYR B C 1
ATOM 5075 O O . TYR B 1 262 ? -19.609 2.865 12.812 1 97.44 262 TYR B O 1
ATOM 5083 N N . ASN B 1 263 ? -17.438 2.398 12.719 1 97.25 263 ASN B N 1
ATOM 5084 C CA . ASN B 1 263 ? -17.594 0.96 12.523 1 97.25 263 ASN B CA 1
ATOM 5085 C C . ASN B 1 263 ? -18.109 0.27 13.781 1 97.25 263 ASN B C 1
ATOM 5087 O O . ASN B 1 263 ? -17.516 0.396 14.852 1 97.25 263 ASN B O 1
ATOM 5091 N N . THR B 1 264 ? -19.188 -0.468 13.703 1 97.25 264 THR B N 1
ATOM 5092 C CA . THR B 1 264 ? -19.75 -1.162 14.859 1 97.25 264 THR B CA 1
ATOM 5093 C C . THR B 1 264 ? -19.219 -2.592 14.938 1 97.25 264 THR B C 1
ATOM 5095 O O . THR B 1 264 ? -19.422 -3.281 15.938 1 97.25 264 THR B O 1
ATOM 5098 N N . SER B 1 265 ? -18.562 -2.99 13.922 1 94.38 265 SER B N 1
ATOM 5099 C CA . SER B 1 265 ? -17.969 -4.324 13.922 1 94.38 265 SER B CA 1
ATOM 5100 C C . SER B 1 265 ? -16.594 -4.32 14.586 1 94.38 265 SER B C 1
ATOM 5102 O O . SER B 1 265 ? -15.812 -3.379 14.406 1 94.38 265 SER B O 1
ATOM 5104 N N . THR B 1 266 ? -16.219 -5.375 15.297 1 89.81 266 THR B N 1
ATOM 5105 C CA . THR B 1 266 ? -14.906 -5.52 15.914 1 89.81 266 THR B CA 1
ATOM 5106 C C . THR B 1 266 ? -14.023 -6.449 15.094 1 89.81 266 THR B C 1
ATOM 5108 O O . THR B 1 266 ? -12.828 -6.586 15.367 1 89.81 266 THR B O 1
ATOM 5111 N N . THR B 1 267 ? -14.547 -7.066 14.031 1 86 267 THR B N 1
ATOM 5112 C CA . THR B 1 267 ? -13.812 -8.094 13.312 1 86 267 THR B CA 1
ATOM 5113 C C . THR B 1 267 ? -13.562 -7.672 11.867 1 86 267 THR B C 1
ATOM 5115 O O . THR B 1 267 ? -12.656 -8.188 11.211 1 86 267 THR B O 1
ATOM 5118 N N . LYS B 1 268 ? -14.43 -6.762 11.43 1 88.56 268 LYS B N 1
ATOM 5119 C CA . LYS B 1 268 ? -14.312 -6.371 10.031 1 88.56 268 LYS B CA 1
ATOM 5120 C C . LYS B 1 268 ? -14.156 -4.859 9.891 1 88.56 268 LYS B C 1
ATOM 5122 O O . LYS B 1 268 ? -14.805 -4.094 10.609 1 88.56 268 LYS B O 1
ATOM 5127 N N . ARG B 1 269 ? -13.297 -4.445 9.023 1 92.38 269 ARG B N 1
ATOM 5128 C CA . ARG B 1 269 ? -13.156 -3.031 8.695 1 92.38 269 ARG B CA 1
ATOM 5129 C C . ARG B 1 269 ? -14.148 -2.617 7.617 1 92.38 269 ARG B C 1
ATOM 5131 O O . ARG B 1 269 ? -14.625 -3.453 6.844 1 92.38 269 ARG B O 1
ATOM 5138 N N . LEU B 1 270 ? -14.469 -1.359 7.602 1 95.94 270 LEU B N 1
ATOM 5139 C CA . LEU B 1 270 ? -15.297 -0.83 6.523 1 95.94 270 LEU B CA 1
ATOM 5140 C C . LEU B 1 270 ? -14.5 -0.726 5.227 1 95.94 270 LEU B C 1
ATOM 5142 O O . LEU B 1 270 ? -13.273 -0.559 5.254 1 95.94 270 LEU B O 1
ATOM 5146 N N . CYS B 1 271 ? -15.203 -0.894 4.164 1 95.38 271 CYS B N 1
ATOM 5147 C CA . CYS B 1 271 ? -14.578 -0.783 2.852 1 95.38 271 CYS B CA 1
ATOM 5148 C C . CYS B 1 271 ? -14.039 0.624 2.619 1 95.38 271 CYS B C 1
ATOM 5150 O O . CYS B 1 271 ? -14.805 1.594 2.637 1 95.38 271 CYS B O 1
ATOM 5152 N N . TYR B 1 272 ? -12.812 0.724 2.377 1 95.81 272 TYR B N 1
ATOM 5153 C CA . TYR B 1 272 ? -12.141 2.014 2.236 1 95.81 272 TYR B CA 1
ATOM 5154 C C . TYR B 1 272 ? -12.75 2.818 1.093 1 95.81 272 TYR B C 1
ATOM 5156 O O . TYR B 1 272 ? -12.953 4.027 1.216 1 95.81 272 TYR B O 1
ATOM 5164 N N . GLU B 1 273 ? -12.984 2.178 -0.08 1 97.31 273 GLU B N 1
ATOM 5165 C CA . GLU B 1 273 ? -13.539 2.83 -1.264 1 97.31 273 GLU B CA 1
ATOM 5166 C C . GLU B 1 273 ? -14.922 3.414 -0.979 1 97.31 273 GLU B C 1
ATOM 5168 O O . GLU B 1 273 ? -15.25 4.504 -1.454 1 97.31 273 GLU B O 1
ATOM 5173 N N . ASN B 1 274 ? -15.656 2.691 -0.182 1 98.19 274 ASN B N 1
ATOM 5174 C CA . ASN B 1 274 ? -16.984 3.188 0.198 1 98.19 274 ASN B CA 1
ATOM 5175 C C . ASN B 1 274 ? -16.875 4.387 1.139 1 98.19 274 ASN B C 1
ATOM 5177 O O . ASN B 1 274 ? -17.688 5.305 1.072 1 98.19 274 ASN B O 1
ATOM 5181 N N . LEU B 1 275 ? -15.922 4.309 2.008 1 98.25 275 LEU B N 1
ATOM 5182 C CA . LEU B 1 275 ? -15.688 5.453 2.885 1 98.25 275 LEU B CA 1
ATOM 5183 C C . LEU B 1 275 ? -15.289 6.684 2.076 1 98.25 275 LEU B C 1
ATOM 5185 O O . LEU B 1 275 ? -15.734 7.793 2.367 1 98.25 275 LEU B O 1
ATOM 5189 N N . GLU B 1 276 ? -14.43 6.434 1.063 1 98 276 GLU B N 1
ATOM 5190 C CA . GLU B 1 276 ? -14.039 7.52 0.17 1 98 276 GLU B CA 1
ATOM 5191 C C . GLU B 1 276 ? -15.25 8.109 -0.55 1 98 276 GLU B C 1
ATOM 5193 O O . GLU B 1 276 ? -15.398 9.328 -0.629 1 98 276 GLU B O 1
ATOM 5198 N N . GLU B 1 277 ? -16.109 7.273 -1.09 1 98.38 277 GLU B N 1
ATOM 5199 C CA . GLU B 1 277 ? -17.359 7.695 -1.739 1 98.38 277 GLU B CA 1
ATOM 5200 C C . GLU B 1 277 ? -18.234 8.5 -0.785 1 98.38 277 GLU B C 1
ATOM 5202 O O . GLU B 1 277 ? -18.797 9.523 -1.172 1 98.38 277 GLU B O 1
ATOM 5207 N N . THR B 1 278 ? -18.281 8.023 0.409 1 98.81 278 THR B N 1
ATOM 5208 C CA . THR B 1 278 ? -19.109 8.672 1.419 1 98.81 278 THR B CA 1
ATOM 5209 C C . THR B 1 278 ? -18.609 10.078 1.724 1 98.81 278 THR B C 1
ATOM 5211 O O . THR B 1 278 ? -19.375 11.039 1.736 1 98.81 278 THR B O 1
ATOM 5214 N N . ALA B 1 279 ? -17.328 10.164 1.982 1 98.62 279 ALA B N 1
ATOM 5215 C CA . ALA B 1 279 ? -16.734 11.469 2.273 1 98.62 279 ALA B CA 1
ATOM 5216 C C . ALA B 1 279 ? -16.953 12.438 1.119 1 98.62 279 ALA B C 1
ATOM 5218 O O . ALA B 1 279 ? -17.328 13.594 1.337 1 98.62 279 ALA B O 1
ATOM 5219 N N . LEU B 1 280 ? -16.766 12.008 -0.116 1 98.38 280 LEU B N 1
ATOM 5220 C CA . LEU B 1 280 ? -16.922 12.859 -1.289 1 98.38 280 LEU B CA 1
ATOM 5221 C C . LEU B 1 280 ? -18.391 13.266 -1.458 1 98.38 280 LEU B C 1
ATOM 5223 O O . LEU B 1 280 ? -18.672 14.398 -1.86 1 98.38 280 LEU B O 1
ATOM 5227 N N . THR B 1 281 ? -19.266 12.336 -1.2 1 98.69 281 THR B N 1
ATOM 5228 C CA . THR B 1 281 ? -20.703 12.625 -1.314 1 98.69 281 THR B CA 1
ATOM 5229 C C . THR B 1 281 ? -21.109 13.688 -0.303 1 98.69 281 THR B C 1
ATOM 5231 O O . THR B 1 281 ? -21.875 14.602 -0.636 1 98.69 281 THR B O 1
ATOM 5234 N N . VAL B 1 282 ? -20.641 13.531 0.89 1 98.81 282 VAL B N 1
ATOM 5235 C CA . VAL B 1 282 ? -20.938 14.516 1.927 1 98.81 282 VAL B CA 1
ATOM 5236 C C . VAL B 1 282 ? -20.359 15.875 1.543 1 98.81 282 VAL B C 1
ATOM 5238 O O . VAL B 1 282 ? -21.016 16.906 1.695 1 98.81 282 VAL B O 1
ATOM 5241 N N . GLN B 1 283 ? -19.141 15.875 1.104 1 98.44 283 GLN B N 1
ATOM 5242 C CA . GLN B 1 283 ? -18.531 17.125 0.657 1 98.44 283 GLN B CA 1
ATOM 5243 C C . GLN B 1 283 ? -19.391 17.812 -0.404 1 98.44 283 GLN B C 1
ATOM 5245 O O . GLN B 1 283 ? -19.578 19.031 -0.359 1 98.44 283 GLN B O 1
ATOM 5250 N N . HIS B 1 284 ? -19.859 17.047 -1.333 1 98.25 284 HIS B N 1
ATOM 5251 C CA . HIS B 1 284 ? -20.688 17.594 -2.402 1 98.25 284 HIS B CA 1
ATOM 5252 C C . HIS B 1 284 ? -22 18.156 -1.853 1 98.25 284 HIS B C 1
ATOM 5254 O O . HIS B 1 284 ? -22.438 19.234 -2.256 1 98.25 284 HIS B O 1
ATOM 5260 N N . ALA B 1 285 ? -22.594 17.406 -0.96 1 98.56 285 ALA B N 1
ATOM 5261 C CA . ALA B 1 285 ? -23.875 17.828 -0.378 1 98.56 285 ALA B CA 1
ATOM 5262 C C . ALA B 1 285 ? -23.734 19.125 0.396 1 98.56 285 ALA B C 1
ATOM 5264 O O . ALA B 1 285 ? -24.672 19.922 0.461 1 98.56 285 ALA B O 1
ATOM 5265 N N . LEU B 1 286 ? -22.562 19.344 0.953 1 98.5 286 LEU B N 1
ATOM 5266 C CA . LEU B 1 286 ? -22.359 20.484 1.841 1 98.5 286 LEU B CA 1
ATOM 5267 C C . LEU B 1 286 ? -21.703 21.641 1.099 1 98.5 286 LEU B C 1
ATOM 5269 O O . LEU B 1 286 ? -21.344 22.656 1.706 1 98.5 286 LEU B O 1
ATOM 5273 N N . ARG B 1 287 ? -21.547 21.578 -0.205 1 96.62 287 ARG B N 1
ATOM 5274 C CA . ARG B 1 287 ? -20.703 22.484 -0.984 1 96.62 287 ARG B CA 1
ATOM 5275 C C . ARG B 1 287 ? -21.219 23.922 -0.912 1 96.62 287 ARG B C 1
ATOM 5277 O O . ARG B 1 287 ? -20.453 24.875 -1.072 1 96.62 287 ARG B O 1
ATOM 5284 N N . ASN B 1 288 ? -22.516 24.125 -0.565 1 96.19 288 ASN B N 1
ATOM 5285 C CA . ASN B 1 288 ? -23.109 25.469 -0.602 1 96.19 288 ASN B CA 1
ATOM 5286 C C . ASN B 1 288 ? -23.125 26.109 0.784 1 96.19 288 ASN B C 1
ATOM 5288 O O . ASN B 1 288 ? -23.547 27.25 0.934 1 96.19 288 ASN B O 1
ATOM 5292 N N . PHE B 1 289 ? -22.719 25.391 1.768 1 95.81 289 PHE B N 1
ATOM 5293 C CA . PHE B 1 289 ? -22.641 25.969 3.104 1 95.81 289 PHE B CA 1
ATOM 5294 C C . PHE B 1 289 ? -21.422 26.875 3.23 1 95.81 289 PHE B C 1
ATOM 5296 O O . PHE B 1 289 ? -20.344 26.562 2.693 1 95.81 289 PHE B O 1
ATOM 5303 N N . THR B 1 290 ? -21.547 27.875 3.959 1 92 290 THR B N 1
ATOM 5304 C CA . THR B 1 290 ? -20.484 28.859 4.078 1 92 290 THR B CA 1
ATOM 5305 C C . THR B 1 290 ? -19.641 28.594 5.328 1 92 290 THR B C 1
ATOM 5307 O O . THR B 1 290 ? -18.484 29.016 5.402 1 92 290 THR B O 1
ATOM 5310 N N . ILE B 1 291 ? -20.219 28 6.336 1 92.44 291 ILE B N 1
ATOM 5311 C CA . ILE B 1 291 ? -19.453 27.672 7.531 1 92.44 291 ILE B CA 1
ATOM 5312 C C . ILE B 1 291 ? -18.312 26.719 7.168 1 92.44 291 ILE B C 1
ATOM 5314 O O . ILE B 1 291 ? -18.531 25.703 6.523 1 92.44 291 ILE B O 1
ATOM 5318 N N . PRO B 1 292 ? -17.125 27.062 7.578 1 94.31 292 PRO B N 1
ATOM 5319 C CA . PRO B 1 292 ? -16.016 26.141 7.297 1 94.31 292 PRO B CA 1
ATOM 5320 C C . PRO B 1 292 ? -16.234 24.75 7.898 1 94.31 292 PRO B C 1
ATOM 5322 O O . PRO B 1 292 ? -16.734 24.641 9.023 1 94.31 292 PRO B O 1
ATOM 5325 N N . HIS B 1 293 ? -15.938 23.781 7.195 1 96.62 293 HIS B N 1
ATOM 5326 C CA . HIS B 1 293 ? -16.109 22.391 7.625 1 96.62 293 HIS B CA 1
ATOM 5327 C C . HIS B 1 293 ? -15.164 21.469 6.859 1 96.62 293 HIS B C 1
ATOM 5329 O O . HIS B 1 293 ? -14.531 21.875 5.883 1 96.62 293 HIS B O 1
ATOM 5335 N N . CYS B 1 294 ? -14.977 20.297 7.363 1 97.06 294 CYS B N 1
ATOM 5336 C CA . CYS B 1 294 ? -14.18 19.25 6.723 1 97.06 294 CYS B CA 1
ATOM 5337 C C . CYS B 1 294 ? -14.875 17.906 6.793 1 97.06 294 CYS B C 1
ATOM 5339 O O . CYS B 1 294 ? -15.258 17.453 7.875 1 97.06 294 CYS B O 1
ATOM 5341 N N . ALA B 1 295 ? -15.141 17.312 5.703 1 98.44 295 ALA B N 1
ATOM 5342 C CA . ALA B 1 295 ? -15.617 15.945 5.594 1 98.44 295 ALA B CA 1
ATOM 5343 C C . ALA B 1 295 ? -14.516 15.016 5.098 1 98.44 295 ALA B C 1
ATOM 5345 O O . ALA B 1 295 ? -13.984 15.211 4 1 98.44 295 ALA B O 1
ATOM 5346 N N . PHE B 1 296 ? -14.195 14.023 5.879 1 98.12 296 PHE B N 1
ATOM 5347 C CA . PHE B 1 296 ? -12.984 13.289 5.52 1 98.12 296 PHE B CA 1
ATOM 5348 C C . PHE B 1 296 ? -13.148 11.797 5.812 1 98.12 296 PHE B C 1
ATOM 5350 O O . PHE B 1 296 ? -13.977 11.414 6.637 1 98.12 296 PHE B O 1
ATOM 5357 N N . ASN B 1 297 ? -12.422 10.984 5.078 1 97.25 297 ASN B N 1
ATOM 5358 C CA . ASN B 1 297 ? -12.258 9.555 5.312 1 97.25 297 ASN B CA 1
ATOM 5359 C C . ASN B 1 297 ? -11.188 9.273 6.359 1 97.25 297 ASN B C 1
ATOM 5361 O O . ASN B 1 297 ? -10 9.461 6.098 1 97.25 297 ASN B O 1
ATOM 5365 N N . GLY B 1 298 ? -11.633 8.773 7.52 1 94.38 298 GLY B N 1
ATOM 5366 C CA . GLY B 1 298 ? -10.695 8.508 8.594 1 94.38 298 GLY B CA 1
ATOM 5367 C C . GLY B 1 298 ? -10.07 7.129 8.516 1 94.38 298 GLY B C 1
ATOM 5368 O O . GLY B 1 298 ? -9.258 6.758 9.359 1 94.38 298 GLY B O 1
ATOM 5369 N N . GLY B 1 299 ? -10.398 6.383 7.457 1 92.69 299 GLY B N 1
ATOM 5370 C CA . GLY B 1 299 ? -9.844 5.051 7.266 1 92.69 299 GLY B CA 1
ATOM 5371 C C . GLY B 1 299 ? -10.789 3.943 7.691 1 92.69 299 GLY B C 1
ATOM 5372 O O . GLY B 1 299 ? -10.82 2.873 7.082 1 92.69 299 GLY B O 1
ATOM 5373 N N . ASN B 1 300 ? -11.484 4.117 8.766 1 95.12 300 ASN B N 1
ATOM 5374 C CA . ASN B 1 300 ? -12.477 3.176 9.266 1 95.12 300 ASN B CA 1
ATOM 5375 C C . ASN B 1 300 ? -13.727 3.893 9.766 1 95.12 300 ASN B C 1
ATOM 5377 O O . ASN B 1 300 ? -14.477 3.348 10.578 1 95.12 300 ASN B O 1
ATOM 5381 N N . ASP B 1 301 ? -13.797 5.125 9.391 1 96.94 301 ASP B N 1
ATOM 5382 C CA . ASP B 1 301 ? -14.898 6.02 9.711 1 96.94 301 ASP B CA 1
ATOM 5383 C C . ASP B 1 301 ? -14.953 7.203 8.75 1 96.94 301 ASP B C 1
ATOM 5385 O O . ASP B 1 301 ? -14.102 7.324 7.863 1 96.94 301 ASP B O 1
ATOM 5389 N N . VAL B 1 302 ? -15.992 7.93 8.789 1 98.56 302 VAL B N 1
ATOM 5390 C CA . VAL B 1 302 ? -16.125 9.211 8.102 1 98.56 302 VAL B CA 1
ATOM 5391 C C . VAL B 1 302 ? -16.688 10.258 9.062 1 98.56 302 VAL B C 1
ATOM 5393 O O . VAL B 1 302 ? -17.688 10.008 9.734 1 98.56 302 VAL B O 1
ATOM 5396 N N . PHE B 1 303 ? -16.031 11.367 9.109 1 98.5 303 PHE B N 1
ATOM 5397 C CA . PHE B 1 303 ? -16.531 12.43 9.977 1 98.5 303 PHE B CA 1
ATOM 5398 C C . PHE B 1 303 ? -16.641 13.742 9.227 1 98.5 303 PHE B C 1
ATOM 5400 O O . PHE B 1 303 ? -15.922 13.961 8.242 1 98.5 303 PHE B O 1
ATOM 5407 N N . VAL B 1 304 ? -17.531 14.531 9.664 1 98.75 304 VAL B N 1
ATOM 5408 C CA . VAL B 1 304 ? -17.688 15.93 9.305 1 98.75 304 VAL B CA 1
ATOM 5409 C C . VAL B 1 304 ? -17.484 16.812 10.539 1 98.75 304 VAL B C 1
ATOM 5411 O O . VAL B 1 304 ? -18.25 16.734 11.492 1 98.75 304 VAL B O 1
ATOM 5414 N N . ASP B 1 305 ? -16.5 17.562 10.477 1 97.88 305 ASP B N 1
ATOM 5415 C CA . ASP B 1 305 ? -16.188 18.469 11.578 1 97.88 305 ASP B CA 1
ATOM 5416 C C . ASP B 1 305 ? -16.438 19.922 11.18 1 97.88 305 ASP B C 1
ATOM 5418 O O . ASP B 1 305 ? -16.125 20.312 10.055 1 97.88 305 ASP B O 1
ATOM 5422 N N . ILE B 1 306 ? -17.031 20.641 12.109 1 96.56 306 ILE B N 1
ATOM 5423 C CA . ILE B 1 306 ? -17.078 22.094 11.922 1 96.56 306 ILE B CA 1
ATOM 5424 C C . ILE B 1 306 ? -15.672 22.672 12.023 1 96.56 306 ILE B C 1
ATOM 5426 O O . ILE B 1 306 ? -14.93 22.344 12.961 1 96.56 306 ILE B O 1
ATOM 5430 N N . GLY B 1 307 ? -15.328 23.469 11.062 1 95.12 307 GLY B N 1
ATOM 5431 C CA . GLY B 1 307 ? -13.969 23.969 10.984 1 95.12 307 GLY B CA 1
ATOM 5432 C C . GLY B 1 307 ? -13.031 23.047 10.211 1 95.12 307 GLY B C 1
ATOM 5433 O O . GLY B 1 307 ? -13.492 22.188 9.453 1 95.12 307 GLY B O 1
ATOM 5434 N N . ASN B 1 308 ? -11.773 23.281 10.258 1 96.06 308 ASN B N 1
ATOM 5435 C CA . ASN B 1 308 ? -10.719 22.484 9.633 1 96.06 308 ASN B CA 1
ATOM 5436 C C . ASN B 1 308 ? -9.359 22.781 10.25 1 96.06 308 ASN B C 1
ATOM 5438 O O . ASN B 1 308 ? -9.234 23.672 11.102 1 96.06 308 ASN B O 1
ATOM 5442 N N . LYS B 1 309 ? -8.398 22.094 9.828 1 97.06 309 LYS B N 1
ATOM 5443 C CA . LYS B 1 309 ? -7.09 22.188 10.461 1 97.06 309 LYS B CA 1
ATOM 5444 C C . LYS B 1 309 ? -6.414 23.516 10.141 1 97.06 309 LYS B C 1
ATOM 5446 O O . LYS B 1 309 ? -5.609 24.016 10.93 1 97.06 309 LYS B O 1
ATOM 5451 N N . ALA B 1 310 ? -6.664 24.125 9.016 1 96.62 310 ALA B N 1
ATOM 5452 C CA . ALA B 1 310 ? -6.098 25.438 8.719 1 96.62 310 ALA B CA 1
ATOM 5453 C C . ALA B 1 310 ? -6.52 26.469 9.758 1 96.62 310 ALA B C 1
ATOM 5455 O O . ALA B 1 310 ? -5.703 27.266 10.219 1 96.62 310 ALA B O 1
ATOM 5456 N N . LEU B 1 311 ? -7.734 26.422 10.102 1 95.5 311 LEU B N 1
ATOM 5457 C CA . LEU B 1 311 ? -8.25 27.344 11.102 1 95.5 311 LEU B CA 1
ATOM 5458 C C . LEU B 1 311 ? -7.641 27.062 12.469 1 95.5 311 LEU B C 1
ATOM 5460 O O . LEU B 1 311 ? -7.352 28 13.227 1 95.5 311 LEU B O 1
ATOM 5464 N N . GLY B 1 312 ? -7.539 25.766 12.812 1 96.88 312 GLY B N 1
ATOM 5465 C CA . GLY B 1 312 ? -6.883 25.406 14.062 1 96.88 312 GLY B CA 1
ATOM 5466 C C . GLY B 1 312 ? -5.449 25.906 14.141 1 96.88 312 GLY B C 1
ATOM 5467 O O . GLY B 1 312 ? -5.047 26.5 15.141 1 96.88 312 GLY B O 1
ATOM 5468 N N . ILE B 1 313 ? -4.707 25.734 13.109 1 97.62 313 ILE B N 1
ATOM 5469 C CA . ILE B 1 313 ? -3.309 26.141 13.047 1 97.62 313 ILE B CA 1
ATOM 5470 C C . ILE B 1 313 ? -3.215 27.656 13.078 1 97.62 313 ILE B C 1
ATOM 5472 O O . ILE B 1 313 ? -2.359 28.219 13.758 1 97.62 313 ILE B O 1
ATOM 5476 N N . SER B 1 314 ? -4.105 28.344 12.367 1 96.19 314 SER B N 1
ATOM 5477 C CA . SER B 1 314 ? -4.133 29.797 12.383 1 96.19 314 SER B CA 1
ATOM 5478 C C . SER B 1 314 ? -4.398 30.328 13.789 1 96.19 314 SER B C 1
ATOM 5480 O O . SER B 1 314 ? -3.811 31.328 14.203 1 96.19 314 SER B O 1
ATOM 5482 N N . ALA B 1 315 ? -5.32 29.703 14.445 1 95.81 315 ALA B N 1
ATOM 5483 C CA . ALA B 1 315 ? -5.602 30.109 15.82 1 95.81 315 ALA B CA 1
ATOM 5484 C C . ALA B 1 315 ? -4.367 29.953 16.703 1 95.81 315 ALA B C 1
ATOM 5486 O O . ALA B 1 315 ? -4.074 30.812 17.531 1 95.81 315 ALA B O 1
ATOM 5487 N N . LEU B 1 316 ? -3.725 28.859 16.531 1 97.31 316 LEU B N 1
ATOM 5488 C CA . LEU B 1 316 ? -2.486 28.656 17.281 1 97.31 316 LEU B CA 1
ATOM 5489 C C . LEU B 1 316 ? -1.457 29.719 16.938 1 97.31 316 LEU B C 1
ATOM 5491 O O . LEU B 1 316 ? -0.788 30.25 17.828 1 97.31 316 LEU B O 1
ATOM 5495 N N . GLN B 1 317 ? -1.34 30.094 15.695 1 97.31 317 GLN B N 1
ATOM 5496 C CA . GLN B 1 317 ? -0.389 31.094 15.242 1 97.31 317 GLN B CA 1
ATOM 5497 C C . GLN B 1 317 ? -0.617 32.438 15.961 1 97.31 317 GLN B C 1
ATOM 5499 O O . GLN B 1 317 ? 0.332 33.156 16.219 1 97.31 317 GLN B O 1
ATOM 5504 N N . HIS B 1 318 ? -1.794 32.719 16.328 1 95 318 HIS B N 1
ATOM 5505 C CA . HIS B 1 318 ? -2.141 33.969 17.016 1 95 318 HIS B CA 1
ATOM 5506 C C . HIS B 1 318 ? -1.99 33.812 18.531 1 95 318 HIS B C 1
ATOM 5508 O O . HIS B 1 318 ? -1.764 34.812 19.234 1 95 318 HIS B O 1
ATOM 5514 N N . PHE B 1 319 ? -2.037 32.656 19.031 1 96.19 319 PHE B N 1
ATOM 5515 C CA . PHE B 1 319 ? -2.143 32.406 20.453 1 96.19 319 PHE B CA 1
ATOM 5516 C C . PHE B 1 319 ? -0.764 32.219 21.078 1 96.19 319 PHE B C 1
ATOM 5518 O O . PHE B 1 319 ? -0.533 32.656 22.219 1 96.19 319 PHE B O 1
ATOM 5525 N N . VAL B 1 320 ? 0.205 31.688 20.328 1 97.44 320 VAL B N 1
ATOM 5526 C CA . VAL B 1 320 ? 1.372 31.094 20.969 1 97.44 320 VAL B CA 1
ATOM 5527 C C . VAL B 1 320 ? 2.525 32.094 20.984 1 97.44 320 VAL B C 1
ATOM 5529 O O . VAL B 1 320 ? 3.611 31.797 21.484 1 97.44 320 VAL B O 1
ATOM 5532 N N . GLY B 1 321 ? 2.34 33.281 20.5 1 95.56 321 GLY B N 1
ATOM 5533 C CA . GLY B 1 321 ? 3.426 34.219 20.328 1 95.56 321 GLY B CA 1
ATOM 5534 C C . GLY B 1 321 ? 4.176 34.5 21.609 1 95.56 321 GLY B C 1
ATOM 5535 O O . GLY B 1 321 ? 5.398 34.656 21.594 1 95.56 321 GLY B O 1
ATOM 5536 N N . SER B 1 322 ? 3.473 34.625 22.75 1 95.25 322 SER B N 1
ATOM 5537 C CA . SER B 1 322 ? 4.066 34.969 24.031 1 95.25 322 SER B CA 1
ATOM 5538 C C . SER B 1 322 ? 4.879 33.812 24.609 1 95.25 322 SER B C 1
ATOM 5540 O O . SER B 1 322 ? 5.66 34 25.547 1 95.25 322 SER B O 1
ATOM 5542 N N . LEU B 1 323 ? 4.727 32.625 24.078 1 95.94 323 LEU B N 1
ATOM 5543 C CA . LEU B 1 323 ? 5.398 31.438 24.609 1 95.94 323 LEU B CA 1
ATOM 5544 C C . LEU B 1 323 ? 6.773 31.266 23.969 1 95.94 323 LEU B C 1
ATOM 5546 O O . LEU B 1 323 ? 7.57 30.438 24.406 1 95.94 323 LEU B O 1
ATOM 5550 N N . LEU B 1 324 ? 7.031 32.062 22.969 1 97 324 LEU B N 1
ATOM 5551 C CA . LEU B 1 324 ? 8.312 31.984 22.281 1 97 324 LEU B CA 1
ATOM 5552 C C . LEU B 1 324 ? 9.414 32.656 23.109 1 97 324 LEU B C 1
ATOM 5554 O O . LEU B 1 324 ? 9.141 33.562 23.891 1 97 324 LEU B O 1
ATOM 5558 N N . PRO B 1 325 ? 10.68 32.188 22.906 1 95.19 325 PRO B N 1
ATOM 5559 C CA . PRO B 1 325 ? 11.781 32.906 23.578 1 95.19 325 PRO B CA 1
ATOM 5560 C C . PRO B 1 325 ? 11.797 34.375 23.266 1 95.19 325 PRO B C 1
ATOM 5562 O O . PRO B 1 325 ? 12.016 35.219 24.172 1 95.19 325 PRO B O 1
ATOM 5565 N N . GLU B 1 326 ? 11.633 34.688 22.016 1 96 326 GLU B N 1
ATOM 5566 C CA . GLU B 1 326 ? 11.367 36.031 21.594 1 96 326 GLU B CA 1
ATOM 5567 C C . GLU B 1 326 ? 9.922 36.219 21.141 1 96 326 GLU B C 1
ATOM 5569 O O . GLU B 1 326 ? 9.555 35.812 20.031 1 96 326 GLU B O 1
ATOM 5574 N N . PRO B 1 327 ? 9.148 36.875 21.953 1 96.06 327 PRO B N 1
ATOM 5575 C CA . PRO B 1 327 ? 7.707 36.938 21.688 1 96.06 327 PRO B CA 1
ATOM 5576 C C . PRO B 1 327 ? 7.387 37.594 20.344 1 96.06 327 PRO B C 1
ATOM 5578 O O . PRO B 1 327 ? 8.094 38.5 19.922 1 96.06 327 PRO B O 1
ATOM 5581 N N . GLU B 1 328 ? 6.398 37.094 19.719 1 95.88 328 GLU B N 1
ATOM 5582 C CA . GLU B 1 328 ? 5.855 37.594 18.469 1 95.88 328 GLU B CA 1
ATOM 5583 C C . GLU B 1 328 ? 4.332 37.688 18.516 1 95.88 328 GLU B C 1
ATOM 5585 O O . GLU B 1 328 ? 3.691 36.875 19.219 1 95.88 328 GLU B O 1
ATOM 5590 N N . ASP B 1 329 ? 3.752 38.594 17.828 1 94.75 329 ASP B N 1
ATOM 5591 C CA . ASP B 1 329 ? 2.305 38.781 17.859 1 94.75 329 ASP B CA 1
ATOM 5592 C C . ASP B 1 329 ? 1.596 37.656 17.125 1 94.75 329 ASP B C 1
ATOM 5594 O O . ASP B 1 329 ? 0.631 37.062 17.625 1 94.75 329 ASP B O 1
ATOM 5598 N N . VAL B 1 330 ? 2.055 37.375 15.867 1 96.56 330 VAL B N 1
ATOM 5599 C CA . VAL B 1 330 ? 1.438 36.344 15.039 1 96.56 330 VAL B CA 1
ATOM 5600 C C . VAL B 1 330 ? 2.516 35.594 14.242 1 96.56 330 VAL B C 1
ATOM 5602 O O . VAL B 1 330 ? 3.396 36.219 13.648 1 96.56 330 VAL B O 1
ATOM 5605 N N . LEU B 1 331 ? 2.467 34.312 14.336 1 97.62 331 LEU B N 1
ATOM 5606 C CA . LEU B 1 331 ? 3.365 33.5 13.516 1 97.62 331 LEU B CA 1
ATOM 5607 C C . LEU B 1 331 ? 2.865 33.438 12.078 1 97.62 331 LEU B C 1
ATOM 5609 O O . LEU B 1 331 ? 1.661 33.312 11.844 1 97.62 331 LEU B O 1
ATOM 5613 N N . GLN B 1 332 ? 3.793 33.5 11.172 1 96.62 332 GLN B N 1
ATOM 5614 C CA . GLN B 1 332 ? 3.463 33.469 9.75 1 96.62 332 GLN B CA 1
ATOM 5615 C C . GLN B 1 332 ? 3.67 32.062 9.18 1 96.62 332 GLN B C 1
ATOM 5617 O O . GLN B 1 332 ? 4.34 31.234 9.789 1 96.62 332 GLN B O 1
ATOM 5622 N N . GLY B 1 333 ? 3.164 31.844 8.016 1 96.19 333 GLY B N 1
ATOM 5623 C CA . GLY B 1 333 ? 3.256 30.562 7.352 1 96.19 333 GLY B CA 1
ATOM 5624 C C . GLY B 1 333 ? 4.684 30.062 7.191 1 96.19 333 GLY B C 1
ATOM 5625 O O . GLY B 1 333 ? 4.957 28.875 7.348 1 96.19 333 GLY B O 1
ATOM 5626 N N . HIS B 1 334 ? 5.582 30.953 6.91 1 96.69 334 HIS B N 1
ATOM 5627 C CA . HIS B 1 334 ? 6.969 30.578 6.648 1 96.69 334 HIS B CA 1
ATOM 5628 C C . HIS B 1 334 ? 7.699 30.219 7.941 1 96.69 334 HIS B C 1
ATOM 5630 O O . HIS B 1 334 ? 8.875 29.859 7.914 1 96.69 334 HIS B O 1
ATOM 5636 N N . GLN B 1 335 ? 6.957 30.297 9.094 1 98.31 335 GLN B N 1
ATOM 5637 C CA . GLN B 1 335 ? 7.539 29.953 10.391 1 98.31 335 GLN B CA 1
ATOM 5638 C C . GLN B 1 335 ? 6.902 28.688 10.961 1 98.31 335 GLN B C 1
ATOM 5640 O O . GLN B 1 335 ? 7.207 28.297 12.086 1 98.31 335 GLN B O 1
ATOM 5645 N N . CYS B 1 336 ? 5.961 28.094 10.227 1 98.62 336 CYS B N 1
ATOM 5646 C CA . CYS B 1 336 ? 5.168 27 10.766 1 98.62 336 CYS B CA 1
ATOM 5647 C C . CYS B 1 336 ? 5.242 25.781 9.867 1 98.62 336 CYS B C 1
ATOM 5649 O O . CYS B 1 336 ? 5.262 25.906 8.641 1 98.62 336 CYS B O 1
ATOM 5651 N N . LEU B 1 337 ? 5.344 24.609 10.453 1 98.75 337 LEU B N 1
ATOM 5652 C CA . LEU B 1 337 ? 5.359 23.312 9.781 1 98.75 337 LEU B CA 1
ATOM 5653 C C . LEU B 1 337 ? 4.246 22.406 10.305 1 98.75 337 LEU B C 1
ATOM 5655 O O . LEU B 1 337 ? 4.094 22.25 11.523 1 98.75 337 LEU B O 1
ATOM 5659 N N . HIS B 1 338 ? 3.443 21.891 9.414 1 98.81 338 HIS B N 1
ATOM 5660 C CA . HIS B 1 338 ? 2.459 20.891 9.797 1 98.81 338 HIS B CA 1
ATOM 5661 C C . HIS B 1 338 ? 2.816 19.516 9.219 1 98.81 338 HIS B C 1
ATOM 5663 O O . HIS B 1 338 ? 3.076 19.391 8.023 1 98.81 338 HIS B O 1
ATOM 5669 N N . VAL B 1 339 ? 2.863 18.484 10.07 1 98.81 339 VAL B N 1
ATOM 5670 C CA . VAL B 1 339 ? 3.135 17.109 9.656 1 98.81 339 VAL B CA 1
ATOM 5671 C C . VAL B 1 339 ? 1.854 16.281 9.734 1 98.81 339 VAL B C 1
ATOM 5673 O O . VAL B 1 339 ? 1.22 16.219 10.789 1 98.81 339 VAL B O 1
ATOM 5676 N N . GLY B 1 340 ? 1.444 15.695 8.648 1 98.19 340 GLY B N 1
ATOM 5677 C CA . GLY B 1 340 ? 0.236 14.891 8.617 1 98.19 340 GLY B CA 1
ATOM 5678 C C . GLY B 1 340 ? 0.297 13.773 7.59 1 98.19 340 GLY B C 1
ATOM 5679 O O . GLY B 1 340 ? 1.259 13.672 6.828 1 98.19 340 GLY B O 1
ATOM 5680 N N . ASP B 1 341 ? -0.763 12.883 7.59 1 96.19 341 ASP B N 1
ATOM 5681 C CA . ASP B 1 341 ? -0.75 11.703 6.723 1 96.19 341 ASP B CA 1
ATOM 5682 C C . ASP B 1 341 ? -1.881 11.766 5.699 1 96.19 341 ASP B C 1
ATOM 5684 O O . ASP B 1 341 ? -1.917 10.969 4.762 1 96.19 341 ASP B O 1
ATOM 5688 N N . ARG B 1 342 ? -2.785 12.656 5.852 1 94.75 342 ARG B N 1
ATOM 5689 C CA . ARG B 1 342 ? -3.963 12.68 4.988 1 94.75 342 ARG B CA 1
ATOM 5690 C C . ARG B 1 342 ? -4.031 13.984 4.195 1 94.75 342 ARG B C 1
ATOM 5692 O O . ARG B 1 342 ? -4.84 14.859 4.504 1 94.75 342 ARG B O 1
ATOM 5699 N N . PHE B 1 343 ? -3.373 13.984 3.049 1 95.62 343 PHE B N 1
ATOM 5700 C CA . PHE B 1 343 ? -3.316 15.211 2.254 1 95.62 343 PHE B CA 1
ATOM 5701 C C . PHE B 1 343 ? -4.059 15.031 0.934 1 95.62 343 PHE B C 1
ATOM 5703 O O . PHE B 1 343 ? -3.934 15.859 0.03 1 95.62 343 PHE B O 1
ATOM 5710 N N . THR B 1 344 ? -4.863 13.984 0.837 1 94.19 344 THR B N 1
ATOM 5711 C CA . THR B 1 344 ? -5.645 13.766 -0.375 1 94.19 344 THR B CA 1
ATOM 5712 C C . THR B 1 344 ? -6.902 14.625 -0.372 1 94.19 344 THR B C 1
ATOM 5714 O O . THR B 1 344 ? -7.07 15.484 0.494 1 94.19 344 THR B O 1
ATOM 5717 N N . ARG B 1 345 ? -7.824 14.445 -1.362 1 90.5 345 ARG B N 1
ATOM 5718 C CA . ARG B 1 345 ? -9.062 15.203 -1.495 1 90.5 345 ARG B CA 1
ATOM 5719 C C . ARG B 1 345 ? -9.977 14.984 -0.293 1 90.5 345 ARG B C 1
ATOM 5721 O O . ARG B 1 345 ? -10.703 15.891 0.111 1 90.5 345 ARG B O 1
ATOM 5728 N N . THR B 1 346 ? -9.875 13.805 0.237 1 94.5 346 THR B N 1
ATOM 5729 C CA . THR B 1 346 ? -10.719 13.484 1.387 1 94.5 346 THR B CA 1
ATOM 5730 C C . THR B 1 346 ? -9.898 13.477 2.672 1 94.5 346 THR B C 1
ATOM 5732 O O . THR B 1 346 ? -10.281 12.852 3.66 1 94.5 346 THR B O 1
ATOM 5735 N N . GLY B 1 347 ? -8.742 14.016 2.621 1 94.75 347 GLY B N 1
ATOM 5736 C CA . GLY B 1 347 ? -7.914 14.102 3.816 1 94.75 347 GLY B CA 1
ATOM 5737 C C . GLY B 1 347 ? -8.141 15.375 4.609 1 94.75 347 GLY B C 1
ATOM 5738 O O . GLY B 1 347 ? -8.344 16.453 4.031 1 94.75 347 GLY B O 1
ATOM 5739 N N . ASN B 1 348 ? -8.031 15.266 5.879 1 97.06 348 ASN B N 1
ATOM 5740 C CA . ASN B 1 348 ? -8.305 16.422 6.73 1 97.06 348 ASN B CA 1
ATOM 5741 C C . ASN B 1 348 ? -7.051 17.266 6.949 1 97.06 348 ASN B C 1
ATOM 5743 O O . ASN B 1 348 ? -7.117 18.328 7.559 1 97.06 348 ASN B O 1
ATOM 5747 N N . ASP B 1 349 ? -5.895 16.859 6.398 1 97.25 349 ASP B N 1
ATOM 5748 C CA . ASP B 1 349 ? -4.676 17.656 6.543 1 97.25 349 ASP B CA 1
ATOM 5749 C C . ASP B 1 349 ? -4.488 18.594 5.352 1 97.25 349 ASP B C 1
ATOM 5751 O O . ASP B 1 349 ? -3.662 19.5 5.402 1 97.25 349 ASP B O 1
ATOM 5755 N N . THR B 1 350 ? -5.215 18.422 4.34 1 95.56 350 THR B N 1
ATOM 5756 C CA . THR B 1 350 ? -4.988 19.109 3.076 1 95.56 350 THR B CA 1
ATOM 5757 C C . THR B 1 350 ? -5.047 20.625 3.275 1 95.56 350 THR B C 1
ATOM 5759 O O . THR B 1 350 ? -4.199 21.359 2.764 1 95.56 350 THR B O 1
ATOM 5762 N N . LYS B 1 351 ? -5.969 21.141 4.047 1 95.62 351 LYS B N 1
ATOM 5763 C CA . LYS B 1 351 ? -6.168 22.578 4.211 1 95.62 351 LYS B CA 1
ATOM 5764 C C . LYS B 1 351 ? -5.047 23.203 5.035 1 95.62 351 LYS B C 1
ATOM 5766 O O . LYS B 1 351 ? -4.859 24.422 5.016 1 95.62 351 LYS B O 1
ATOM 5771 N N . ALA B 1 352 ? -4.324 22.344 5.766 1 97.44 352 ALA B N 1
ATOM 5772 C CA . ALA B 1 352 ? -3.195 22.875 6.523 1 97.44 352 ALA B CA 1
ATOM 5773 C C . ALA B 1 352 ? -2.207 23.594 5.605 1 97.44 352 ALA B C 1
ATOM 5775 O O . ALA B 1 352 ? -1.508 24.516 6.027 1 97.44 352 ALA B O 1
ATOM 5776 N N . ARG B 1 353 ? -2.191 23.281 4.336 1 96.38 353 ARG B N 1
ATOM 5777 C CA . ARG B 1 353 ? -1.281 23.859 3.346 1 96.38 353 ARG B CA 1
ATOM 5778 C C . ARG B 1 353 ? -1.561 25.328 3.133 1 96.38 353 ARG B C 1
ATOM 5780 O O . ARG B 1 353 ? -0.72 26.062 2.594 1 96.38 353 ARG B O 1
ATOM 5787 N N . ASP B 1 354 ? -2.666 25.812 3.594 1 95.81 354 ASP B N 1
ATOM 5788 C CA . ASP B 1 354 ? -3.049 27.203 3.385 1 95.81 354 ASP B CA 1
ATOM 5789 C C . ASP B 1 354 ? -2.377 28.109 4.406 1 95.81 354 ASP B C 1
ATOM 5791 O O . ASP B 1 354 ? -2.328 29.328 4.223 1 95.81 354 ASP B O 1
ATOM 5795 N N . VAL B 1 355 ? -1.851 27.516 5.469 1 97.38 355 VAL B N 1
ATOM 5796 C CA . VAL B 1 355 ? -1.429 28.406 6.547 1 97.38 355 VAL B CA 1
ATOM 5797 C C . VAL B 1 355 ? -0.047 27.984 7.047 1 97.38 355 VAL B C 1
ATOM 5799 O O . VAL B 1 355 ? 0.554 28.672 7.875 1 97.38 355 VAL B O 1
ATOM 5802 N N . ALA B 1 356 ? 0.482 26.844 6.582 1 98.12 356 ALA B N 1
ATOM 5803 C CA . ALA B 1 356 ? 1.784 26.344 7.012 1 98.12 356 ALA B CA 1
ATOM 5804 C C . ALA B 1 356 ? 2.434 25.5 5.922 1 98.12 356 ALA B C 1
ATOM 5806 O O . ALA B 1 356 ? 1.751 25 5.023 1 98.12 356 ALA B O 1
ATOM 5807 N N . SER B 1 357 ? 3.783 25.438 5.949 1 98 357 SER B N 1
ATOM 5808 C CA . SER B 1 357 ? 4.441 24.391 5.172 1 98 357 SER B CA 1
ATOM 5809 C C . SER B 1 357 ? 4.082 23.016 5.699 1 98 357 SER B C 1
ATOM 5811 O O . SER B 1 357 ? 3.666 22.859 6.848 1 98 357 SER B O 1
ATOM 5813 N N . THR B 1 358 ? 4.176 22.016 4.805 1 98.06 358 THR B N 1
ATOM 5814 C CA . THR B 1 358 ? 3.67 20.719 5.242 1 98.06 358 THR B CA 1
ATOM 5815 C C . THR B 1 358 ? 4.652 19.609 4.898 1 98.06 358 THR B C 1
ATOM 5817 O O . THR B 1 358 ? 5.398 19.703 3.918 1 98.06 358 THR B O 1
ATOM 5820 N N . VAL B 1 359 ? 4.746 18.641 5.75 1 98.38 359 VAL B N 1
ATOM 5821 C CA . VAL B 1 359 ? 5.398 17.344 5.52 1 98.38 359 VAL B CA 1
ATOM 5822 C C . VAL B 1 359 ? 4.352 16.234 5.477 1 98.38 359 VAL B C 1
ATOM 5824 O O . VAL B 1 359 ? 3.574 16.078 6.418 1 98.38 359 VAL B O 1
ATOM 5827 N N . TRP B 1 360 ? 4.305 15.562 4.379 1 98.31 360 TRP B N 1
ATOM 5828 C CA . TRP B 1 360 ? 3.361 14.469 4.156 1 98.31 360 TRP B CA 1
ATOM 5829 C C . TRP B 1 360 ? 4.004 13.125 4.465 1 98.31 360 TRP B C 1
ATOM 5831 O O . TRP B 1 360 ? 4.973 12.727 3.812 1 98.31 360 TRP B O 1
ATOM 5841 N N . VAL B 1 361 ? 3.436 12.414 5.461 1 98 361 VAL B N 1
ATOM 5842 C CA . VAL B 1 361 ? 3.988 11.133 5.883 1 98 361 VAL B CA 1
ATOM 5843 C C . VAL B 1 361 ? 2.936 10.039 5.723 1 98 361 VAL B C 1
ATOM 5845 O O . VAL B 1 361 ? 1.742 10.328 5.605 1 98 361 VAL B O 1
ATOM 5848 N N . SER B 1 362 ? 3.359 8.758 5.699 1 95.38 362 SER B N 1
ATOM 5849 C CA . SER B 1 362 ? 2.416 7.656 5.527 1 95.38 362 SER B CA 1
ATOM 5850 C C . SER B 1 362 ? 2.178 6.922 6.844 1 95.38 362 SER B C 1
ATOM 5852 O O . SER B 1 362 ? 1.199 6.184 6.98 1 95.38 362 SER B O 1
ATOM 5854 N N . ASN B 1 363 ? 3.062 7.113 7.824 1 94.38 363 ASN B N 1
ATOM 5855 C CA . ASN B 1 363 ? 2.992 6.434 9.117 1 94.38 363 ASN B CA 1
ATOM 5856 C C . ASN B 1 363 ? 3.91 7.094 10.141 1 94.38 363 ASN B C 1
ATOM 5858 O O . ASN B 1 363 ? 4.688 7.988 9.805 1 94.38 363 ASN B O 1
ATOM 5862 N N . PRO B 1 364 ? 3.838 6.652 11.414 1 95.31 364 PRO B N 1
ATOM 5863 C CA . PRO B 1 364 ? 4.637 7.285 12.469 1 95.31 364 PRO B CA 1
ATOM 5864 C C . PRO B 1 364 ? 6.137 7.117 12.25 1 95.31 364 PRO B C 1
ATOM 5866 O O . PRO B 1 364 ? 6.922 7.996 12.617 1 95.31 364 PRO B O 1
ATOM 5869 N N . GLN B 1 365 ? 6.547 6.062 11.633 1 93.25 365 GLN B N 1
ATOM 5870 C CA . GLN B 1 365 ? 7.969 5.848 11.383 1 93.25 365 GLN B CA 1
ATOM 5871 C C . GLN B 1 365 ? 8.523 6.895 10.422 1 93.25 365 GLN B C 1
ATOM 5873 O O . GLN B 1 365 ? 9.625 7.402 10.617 1 93.25 365 GLN B O 1
ATOM 5878 N N . GLU B 1 366 ? 7.758 7.195 9.375 1 95.25 366 GLU B N 1
ATOM 5879 C CA . GLU B 1 366 ? 8.18 8.242 8.453 1 95.25 366 GLU B CA 1
ATOM 5880 C C . GLU B 1 366 ? 8.234 9.602 9.141 1 95.25 366 GLU B C 1
ATOM 5882 O O . GLU B 1 366 ? 9.094 10.43 8.812 1 95.25 366 GLU B O 1
ATOM 5887 N N . THR B 1 367 ? 7.297 9.797 10.062 1 97.81 367 THR B N 1
ATOM 5888 C CA . THR B 1 367 ? 7.324 11.047 10.828 1 97.81 367 THR B CA 1
ATOM 5889 C C . THR B 1 367 ? 8.625 11.164 11.617 1 97.81 367 THR B C 1
ATOM 5891 O O . THR B 1 367 ? 9.297 12.195 11.555 1 97.81 367 THR B O 1
ATOM 5894 N N . ALA B 1 368 ? 8.914 10.078 12.328 1 95.94 368 ALA B N 1
ATOM 5895 C CA . ALA B 1 368 ? 10.125 10.078 13.148 1 95.94 368 ALA B CA 1
ATOM 5896 C C . ALA B 1 368 ? 11.367 10.328 12.297 1 95.94 368 ALA B C 1
ATOM 5898 O O . ALA B 1 368 ? 12.25 11.102 12.68 1 95.94 368 ALA B O 1
ATOM 5899 N N . LEU B 1 369 ? 11.438 9.75 11.156 1 93.88 369 LEU B N 1
ATOM 5900 C CA . LEU B 1 369 ? 12.578 9.898 10.266 1 93.88 369 LEU B CA 1
ATOM 5901 C C . LEU B 1 369 ? 12.703 11.336 9.781 1 93.88 369 LEU B C 1
ATOM 5903 O O . LEU B 1 369 ? 13.789 11.922 9.812 1 93.88 369 LEU B O 1
ATOM 5907 N N . ALA B 1 370 ? 11.641 11.898 9.32 1 96.94 370 ALA B N 1
ATOM 5908 C CA . ALA B 1 370 ? 11.641 13.273 8.812 1 96.94 370 ALA B CA 1
ATOM 5909 C C . ALA B 1 370 ? 12 14.266 9.914 1 96.94 370 ALA B C 1
ATOM 5911 O O . ALA B 1 370 ? 12.781 15.195 9.688 1 96.94 370 ALA B O 1
ATOM 5912 N N . MET B 1 371 ? 11.445 14.023 11.094 1 97.88 371 MET B N 1
ATOM 5913 C CA . MET B 1 371 ? 11.641 14.977 12.18 1 97.88 371 MET B CA 1
ATOM 5914 C C . MET B 1 371 ? 13.039 14.828 12.781 1 97.88 371 MET B C 1
ATOM 5916 O O . MET B 1 371 ? 13.633 15.82 13.227 1 97.88 371 MET B O 1
ATOM 5920 N N . ASP B 1 372 ? 13.562 13.586 12.844 1 96.56 372 ASP B N 1
ATOM 5921 C CA . ASP B 1 372 ? 14.945 13.398 13.273 1 96.56 372 ASP B CA 1
ATOM 5922 C C . ASP B 1 372 ? 15.914 14.164 12.367 1 96.56 372 ASP B C 1
ATOM 5924 O O . ASP B 1 372 ? 16.844 14.812 12.852 1 96.56 372 ASP B O 1
ATOM 5928 N N . TYR B 1 373 ? 15.727 14.039 11.133 1 96.56 373 TYR B N 1
ATOM 5929 C CA . TYR B 1 373 ? 16.547 14.789 10.18 1 96.56 373 TYR B CA 1
ATOM 5930 C C . TYR B 1 373 ? 16.359 16.281 10.367 1 96.56 373 TYR B C 1
ATOM 5932 O O . TYR B 1 373 ? 17.344 17.031 10.375 1 96.56 373 TYR B O 1
ATOM 5940 N N . PHE B 1 374 ? 15.133 16.734 10.57 1 98.19 374 PHE B N 1
ATOM 5941 C CA . PHE B 1 374 ? 14.805 18.141 10.758 1 98.19 374 PHE B CA 1
ATOM 5942 C C . PHE B 1 374 ? 15.539 18.719 11.969 1 98.19 374 PHE B C 1
ATOM 5944 O O . PHE B 1 374 ? 16.078 19.828 11.922 1 98.19 374 PHE B O 1
ATOM 5951 N N . LEU B 1 375 ? 15.578 17.969 13.039 1 97.81 375 LEU B N 1
ATOM 5952 C CA . LEU B 1 375 ? 16.234 18.375 14.273 1 97.81 375 LEU B CA 1
ATOM 5953 C C . LEU B 1 375 ? 17.719 18.672 14.031 1 97.81 375 LEU B C 1
ATOM 5955 O O . LEU B 1 375 ? 18.281 19.562 14.664 1 97.81 375 LEU B O 1
ATOM 5959 N N . THR B 1 376 ? 18.344 17.906 13.109 1 97.19 376 THR B N 1
ATOM 5960 C CA . THR B 1 376 ? 19.75 18.109 12.828 1 97.19 376 THR B CA 1
ATOM 5961 C C . THR B 1 376 ? 19.984 19.422 12.109 1 97.19 376 THR B C 1
ATOM 5963 O O . THR B 1 376 ? 21.109 19.938 12.086 1 97.19 376 THR B O 1
ATOM 5966 N N . LEU B 1 377 ? 18.969 19.969 11.516 1 97.44 377 LEU B N 1
ATOM 5967 C CA . LEU B 1 377 ? 19.078 21.203 10.742 1 97.44 377 LEU B CA 1
ATOM 5968 C C . LEU B 1 377 ? 18.844 22.422 11.625 1 97.44 377 LEU B C 1
ATOM 5970 O O . LEU B 1 377 ? 19.125 23.547 11.227 1 97.44 377 LEU B O 1
ATOM 5974 N N . LEU B 1 378 ? 18.266 22.188 12.766 1 96.5 378 LEU B N 1
ATOM 5975 C CA . LEU B 1 378 ? 17.875 23.297 13.641 1 96.5 378 LEU B CA 1
ATOM 5976 C C . LEU B 1 378 ? 19.078 23.812 14.422 1 96.5 378 LEU B C 1
ATOM 5978 O O . LEU B 1 378 ? 19.984 23.062 14.766 1 96.5 378 LEU B O 1
ATOM 5982 N N . PRO B 1 379 ? 19.156 25.141 14.641 1 86.5 379 PRO B N 1
ATOM 5983 C CA . PRO B 1 379 ? 20.25 25.703 15.43 1 86.5 379 PRO B CA 1
ATOM 5984 C C . PRO B 1 379 ? 20.234 25.234 16.875 1 86.5 379 PRO B C 1
ATOM 5986 O O . PRO B 1 379 ? 19.188 24.859 17.406 1 86.5 379 PRO B O 1
#

Nearest PDB structures (foldseek):
  6rme-assembly1_A  TM=8.988E-01  e=1.159E-31  Plasmodium falciparum 3D7
  6rmo-assembly2_E  TM=8.642E-01  e=4.207E-31  Plasmodium falciparum 3D7
  6rmo-assembly4_O  TM=8.580E-01  e=2.127E-29  Plasmodium falciparum 3D7
  6rmd-assembly1_A  TM=8.549E-01  e=1.284E-29  Plasmodium falciparum 3D7
  6rmo-assembly4_N  TM=8.215E-01  e=3.006E-31  Plasmodium falciparum 3D7

pLDDT: mean 93.75, std 9.44, range [40.72, 98.94]

Sequence (758 aa):
MLKEEDPLIELIREWIMAPIDESAGLQLTIMEVFALVEEMINEHVTGGPRLKKYIPKVRSIFVPLRLMDAVRIYDEFSHFSKRKRVAPTFKEIRHILNLATVHALAPSVKMVTFDADDTIYEDGGTISADSEMLKVIVELLKKGIIVSLVTAAGYPGEPHRYEARLRGILEALEVLTPEQRSRFLVMGGECNYLHVTETSSTGKVSLRVVPPSEWKDGRGERWSQEEVDELLDVAEQVLREMVDTFQMTAAILRKERAVGIYNTSTTKRLCYENLEETALTVQHALRNFTIPHCAFNGGNDVFVDIGNKALGISALQHFVGSLLPEPEDVLQGHQCLHVGDRFTRTGNDTKARDVASTVWVSNPQETALAMDYFLTLLPMLKEEDPLIELIREWIMAPIDESAGLQLTIMEVFALVEEMINEHVTGGPRLKKYIPKVRSIFVPLRLMDAVRIYDEFSHFSKRKRVAPTFKEIRHILNLATVHALAPSVKMVTFDADDTIYEDGGTISADSEMLKVIVELLKKGIIVSLVTAAGYPGEPHRYEARLRGILEALEVLTPEQRSRFLVMGGECNYLHVTETSSTGKVSLRVVPPSEWKDGRGERWSQEEVDELLDVAEQVLREMVDTFQMTAAILRKERAVGIYNTSTTKRLCYENLEETALTVQHALRNFTIPHCAFNGGNDVFVDIGNKALGISALQHFVGSLLPEPEDVLQGHQCLHVGDRFTRTGNDTKARDVASTVWVSNPQETALAMDYFLTLLP

Radius of gyration: 29.0 Å; Cα contacts (8 Å, |Δi|>4): 1425; chains: 2; bounding box: 57×84×74 Å

Organism: NCBI:txid74557

Solvent-accessible surface area (backbone atoms only — not comparable to full-atom values): 39890 Å² total; per-residue (Å²): 104,87,88,68,52,47,73,66,61,51,50,52,44,44,40,54,72,49,38,74,48,64,89,72,66,58,68,53,49,65,67,51,49,44,46,51,48,29,52,32,51,38,36,37,48,76,69,43,60,69,43,40,74,79,35,72,81,64,71,63,54,60,60,60,47,55,37,57,57,20,45,52,57,51,31,72,70,59,35,56,82,74,46,88,81,45,75,80,47,71,68,54,51,46,49,31,52,32,47,12,43,45,64,53,30,36,88,50,52,44,33,41,34,30,30,44,62,23,21,64,23,50,72,91,54,52,40,51,81,79,40,69,53,48,59,52,54,52,53,39,23,72,66,51,26,32,37,30,41,44,25,69,64,64,57,89,95,36,52,64,64,55,45,67,33,36,42,30,49,36,59,63,41,48,82,48,53,72,69,39,39,58,25,38,36,39,30,21,26,19,49,71,40,46,30,38,53,40,70,48,98,86,50,50,50,46,63,39,78,53,62,58,88,77,48,39,82,62,52,65,88,51,58,55,67,67,57,52,48,53,53,47,48,54,46,46,52,48,49,52,48,46,37,60,71,44,64,48,66,53,46,79,49,82,54,95,59,33,34,29,39,39,57,72,49,92,87,57,79,58,59,55,67,57,34,47,32,44,19,53,49,41,44,60,74,49,64,83,59,80,74,60,55,41,43,18,41,70,67,54,30,32,41,35,34,51,32,34,34,28,58,24,53,52,37,46,27,52,60,49,17,75,66,31,88,72,63,42,73,62,61,51,33,52,21,28,39,36,37,27,50,33,60,30,95,40,24,66,43,39,52,31,33,70,52,19,38,63,36,77,30,84,27,31,66,50,38,42,54,54,47,56,56,39,57,72,61,40,126,104,88,89,68,52,50,73,67,60,51,49,54,44,44,41,55,73,50,37,73,47,65,88,71,66,58,69,54,48,64,67,52,49,45,48,51,48,27,52,32,51,38,36,38,47,76,68,43,60,71,44,40,75,80,36,73,83,63,71,63,52,61,59,57,46,56,36,57,59,20,46,51,56,51,30,72,70,58,34,57,83,74,47,87,81,45,73,78,48,71,67,54,49,47,49,31,52,33,46,12,44,45,63,51,31,36,87,51,54,44,34,42,34,30,30,44,63,24,20,64,22,52,73,91,54,50,41,53,82,81,40,67,52,47,59,53,53,53,52,39,23,71,68,52,26,30,37,28,39,44,25,71,64,63,55,89,95,36,52,64,65,55,44,67,34,37,42,30,48,37,60,63,42,45,81,48,53,72,69,40,40,58,26,38,37,39,28,21,26,20,48,70,40,47,31,36,54,41,71,48,97,85,49,50,49,47,63,40,78,51,62,60,86,77,48,39,79,65,50,65,90,49,59,55,64,67,59,51,49,51,53,46,50,53,47,48,52,48,51,50,49,46,36,60,71,46,63,48,66,55,44,80,48,81,55,95,59,33,32,30,39,40,58,71,50,93,87,58,80,59,59,54,65,57,34,47,32,44,18,52,50,42,43,61,73,48,63,83,57,78,72,60,55,39,42,18,44,72,67,53,30,33,42,35,34,51,32,34,35,28,60,25,51,52,38,46,27,51,58,51,17,76,65,31,87,70,62,45,72,61,62,50,32,52,21,28,39,36,37,27,49,33,60,30,95,41,24,66,42,39,54,30,34,71,52,20,38,62,36,77,30,84,27,31,68,50,37,42,54,54,48,55,56,39,58,73,61,38,126

Foldseek 3Di:
DQLQDDQLLVVLQCCQVPPDDVVVVDNDHSLRSQVVSLVVLQCVCVPHCVVCVSVVPDAHDPFRFPLSVLVVVLCVVPVQSPDDPDHDDSVSSLSSLLSRLLLGLQAQAAEEEEEDDQAQAHHVAAHDLPGLVLVLLLLCLVLQHQYEYQYLADDPPCQVVVCVRHVNNQVSCLVPDPLSQQSYWYAYNLAQWIWGWDADPVSGIGIDTDPCVQQVPCCVCPDDLVLQVVLQVQLQVLQVVLCVVVVAQWDWDDDSFKIKIAHPDPPDADDQVSLVVSQVSSCVSNVPRDFAWAWARSRRMIMIGGHANLNNVQSCQQNCQVSGPHGDRGDFQSRYEYEYAACGPRGRCVCVSNTHHYRHDRGSVRNSVSSVVSSVSHD/DQLQDDQLLVVLQCCQVPPDPVVVVDNDHSLRSQVVSLVVLQCVCVPHCVVCVSVVPDAHDPWRFPLSVLVVVLCVVPVQSVDDPDHDDSVSSLSSVLSRLLLGLQAQAAEEEEEDDQAQAHHVAAHDLPGLVLVLLLLCLVLQHQYEYQYLADDPPCQVVVCVRHVNNQVSCLVPDPLSQQSYWYAYNLAQWIWGWDADPVSGIGIDTDPCVQQVPCCVVPDDLVLQVVLQVQLQVLQVVLCVVVVAQWDWDDDSFKIKIAHPDPPDADDQVSLVVSQVSSCVSNVPRDFAWAWARSRRMIMIGGHANLNNVQSCQQNCQVSGPHGDRGDFQSRYEYEYAACGPRGRCVCVSNTHHYRHDRGSVRNSVSSVVSSVSHD

Secondary structure (DSSP, 8-state):
-TT---HHHHHHHHHHHS-S-GGGT----HHHHHHHHHHHHHHHHTT-SHHHHH-TT-----S---HHHHHHHHHHHH-GGG-SS-PPPHHHHHHHHHHHHHHHHTTT--EEEE-SBTTTB-TT----TT-HHHHHHHHHHHTT-EEEEE-S---TT-HHHHHHHSHHHHHHGGGS-HHHHTTEEEEETTTTEEEEEEE-TTS-EEEEEPPGGGTS-SSGGGS-HHHHHHHHHHHHHHHHHHHHHTT-SEEEEE-SSEEEEEE--SS-PPPHHHHHHHHHHHHHHTTT--S-EEEEE-SSEEEEEES-HHHHHHHHHHHGGGGSSS--S---GGGEEEEES--STT-TTGGGGGTSEEEE-SSHHHHHHHHHHHHHH--/-TT---HHHHHHHHHHHS-S-GGGT----HHHHHHHHHHHHHHHHTT-SHHHHH-TT-----S---HHHHHHHHHHHH-GGG-SS-PPPHHHHHHHHHHHHHHHHTTT--EEEE-SBTTTB-TT----TT-HHHHHHHHHHHTT-EEEEE-S---TT-HHHHHHHSHHHHHHGGGS-HHHHTTEEEEETTTTEEEEEEE-TTS-EEEEEPPGGGTS-SSGGGS-HHHHHHHHHHHHHHHHHHHHHTT-SEEEEE-SSEEEEEE--SS-PPPHHHHHHHHHHHHHHTTT--S-EEEEE-SSEEEEEES-HHHHHHHHHHHGGGGSSS--S---GGGEEEEES--STT-TTGGGGGTSEEEE-SSHHHHHHHHHHHHHH--